Protein AF-0000000084612387 (afdb_homodimer)

Radius of gyration: 21.6 Å; Cα contacts (8 Å, |Δi|>4): 703; chains: 2; bounding box: 52×50×44 Å

Organism: Rhizophagus irregularis (strain DAOM 197198w) (NCBI:txid1432141)

Sequence (382 aa):
MNNLGFCYENGAGTDVNEQKAFEIYQKAAAFGNSYGINNLAKCYKYGIGTGINIQKAFELYYKAANLGNSCGMFNLGMCYENGTGTDISEQKAFEFYQKAANLGNSSGINNLACCYKNGVGTSTNEQKAFKLYQKSADLGNLCGMYNLGVCYEEGVGIEKDLNESIYWYSKSAAQGSDDAQDKLNNIFLNLMNNLGFCYENGAGTDVNEQKAFEIYQKAAAFGNSYGINNLAKCYKYGIGTGINIQKAFELYYKAANLGNSCGMFNLGMCYENGTGTDISEQKAFEFYQKAANLGNSSGINNLACCYKNGVGTSTNEQKAFKLYQKSADLGNLCGMYNLGVCYEEGVGIEKDLNESIYWYSKSAAQGSDDAQDKLNNIFLNL

Nearest PDB structures (foldseek):
  6ok3-assembly1_B  TM=9.093E-01  e=3.615E-10  Oxalobacter formigenes OXCC13
  8sxq-assembly2_B  TM=8.369E-01  e=8.268E-10  Legionella pneumophila
  6ur7-assembly1_B  TM=9.206E-01  e=2.609E-09  Oxalobacter formigenes
  6ork-assembly2_B  TM=9.143E-01  e=2.732E-09  Oxalobacter formigenes OXCC13
  6ur7-assembly1_A  TM=7.894E-01  e=4.743E-09  Oxalobacter formigenes

pLDDT: mean 91.76, std 17.0, range [18.27, 98.94]

InterPro domains:
  IPR006597 Sel1-like repeat [PF08238] (1-30)
  IPR006597 Sel1-like repeat [PF08238] (35-69)
  IPR006597 Sel1-like repeat [PF08238] (73-105)
  IPR006597 Sel1-like repeat [PF08238] (108-141)
  IPR006597 Sel1-like repeat [PF08238] (145-177)
  IPR006597 Sel1-like repeat [SM00671] (1-33)
  IPR006597 Sel1-like repeat [SM00671] (34-69)
  IPR006597 Sel1-like repeat [SM00671] (70-105)
  IPR006597 Sel1-like repeat [SM00671] (106-141)
  IPR006597 Sel1-like repeat [SM00671] (142-177)
  IPR011990 Tetratricopeptide-like helical domain superfamily [G3DSA:1.25.40.10] (1-191)
  IPR052748 Integrated Stress Response Activator [PTHR45011] (54-140)

Solvent-accessible surface area (backbone atoms only — not comparable to full-atom values): 17548 Å² total; per-residue (Å²): 133,82,72,76,64,72,72,66,72,73,43,75,68,56,49,50,53,30,35,51,51,37,53,44,20,48,54,36,28,73,71,65,35,41,56,17,26,29,48,37,14,51,23,20,56,70,30,41,54,45,69,64,34,49,55,59,14,36,54,28,15,48,51,9,27,75,69,67,28,37,66,13,19,27,52,37,11,48,22,19,59,69,32,50,61,48,70,63,31,45,51,57,15,36,50,24,13,47,54,4,28,77,69,64,28,36,67,14,24,27,51,37,15,49,22,21,55,69,33,46,54,47,70,60,34,41,50,61,14,36,54,28,16,46,52,7,26,75,59,64,27,54,66,14,17,34,51,39,12,47,22,20,61,71,34,44,52,45,73,62,35,63,70,58,13,52,51,26,18,37,54,14,29,72,74,66,37,63,67,24,43,52,50,50,44,54,52,61,73,71,102,132,82,71,77,66,72,71,65,72,72,44,76,68,54,48,50,52,29,35,52,49,37,52,43,20,47,52,35,28,73,71,65,34,41,56,18,27,29,48,38,14,49,22,20,56,68,30,40,54,45,70,64,33,48,55,59,14,35,55,27,16,48,50,9,28,75,69,67,26,38,65,14,19,27,52,38,13,48,22,19,60,69,32,49,60,48,69,63,30,45,53,57,15,37,52,24,13,47,54,4,28,75,69,64,28,36,66,14,24,28,52,38,15,50,20,20,56,68,32,44,55,47,69,60,34,42,51,60,14,34,54,28,16,48,51,6,27,75,61,64,27,53,66,14,18,34,51,37,12,46,22,21,60,71,34,45,51,46,73,62,34,63,69,58,14,52,51,26,17,38,53,14,28,73,72,65,34,62,68,24,43,51,50,50,44,54,51,62,72,69,101

Structure (mmCIF, N/CA/C/O backbone):
data_AF-0000000084612387-model_v1
#
loop_
_entity.id
_entity.type
_entity.pdbx_description
1 polymer Ack1p
#
loop_
_atom_site.group_PDB
_atom_site.id
_atom_site.type_symbol
_atom_site.label_atom_id
_atom_site.label_alt_id
_atom_site.label_comp_id
_atom_site.label_asym_id
_atom_site.label_entity_id
_atom_site.label_seq_id
_atom_site.pdbx_PDB_ins_code
_atom_site.Cartn_x
_atom_site.Cartn_y
_atom_site.Cartn_z
_atom_site.occupancy
_atom_site.B_iso_or_equiv
_atom_site.auth_seq_id
_atom_site.auth_comp_id
_atom_site.auth_asym_id
_atom_site.auth_atom_id
_atom_site.pdbx_PDB_model_num
ATOM 1 N N . MET A 1 1 ? -16.797 -4.422 15.242 1 18.27 1 MET A N 1
ATOM 2 C CA . MET A 1 1 ? -16.125 -3.15 15.492 1 18.27 1 MET A CA 1
ATOM 3 C C . MET A 1 1 ? -14.758 -3.373 16.125 1 18.27 1 MET A C 1
ATOM 5 O O . MET A 1 1 ? -14.594 -3.195 17.344 1 18.27 1 MET A O 1
ATOM 9 N N . ASN A 1 2 ? -14.039 -4.488 15.758 1 19.09 2 ASN A N 1
ATOM 10 C CA . ASN A 1 2 ? -12.891 -5.133 16.391 1 19.09 2 ASN A CA 1
ATOM 11 C C . ASN A 1 2 ? -11.727 -4.16 16.562 1 19.09 2 ASN A C 1
ATOM 13 O O . ASN A 1 2 ? -11.359 -3.445 15.625 1 19.09 2 ASN A O 1
ATOM 17 N N . ASN A 1 3 ? -11.766 -3.555 17.766 1 21.59 3 ASN A N 1
ATOM 18 C CA . ASN A 1 3 ? -10.773 -2.705 18.422 1 21.59 3 ASN A CA 1
ATOM 19 C C . ASN A 1 3 ? -9.359 -3.203 18.172 1 21.59 3 ASN A C 1
ATOM 21 O O . ASN A 1 3 ? -8.953 -4.23 18.719 1 21.59 3 ASN A O 1
ATOM 25 N N . LEU A 1 4 ? -9.078 -3.445 16.984 1 24.11 4 LEU A N 1
ATOM 26 C CA . LEU A 1 4 ? -7.68 -3.83 16.859 1 24.11 4 LEU A CA 1
ATOM 27 C C . LEU A 1 4 ? -6.789 -2.941 17.719 1 24.11 4 LEU A C 1
ATOM 29 O O . LEU A 1 4 ? -6.387 -1.858 17.281 1 24.11 4 LEU A O 1
ATOM 33 N N . GLY A 1 5 ? -7.207 -2.811 19 1 27 5 GLY A N 1
ATOM 34 C CA . GLY A 1 5 ? -6.305 -2.32 20.031 1 27 5 GLY A CA 1
ATOM 35 C C . GLY A 1 5 ? -4.898 -2.871 19.906 1 27 5 GLY A C 1
ATOM 36 O O . GLY A 1 5 ? -4.688 -4.082 20 1 27 5 GLY A O 1
ATOM 37 N N . PHE A 1 6 ? -4.219 -2.477 18.906 1 27.72 6 PHE A N 1
ATOM 38 C CA . PHE A 1 6 ? -2.789 -2.742 19.016 1 27.72 6 PHE A CA 1
ATOM 39 C C . PHE A 1 6 ? -2.318 -2.582 20.453 1 27.72 6 PHE A C 1
ATOM 41 O O . PHE A 1 6 ? -2.381 -1.487 21.016 1 27.72 6 PHE A O 1
ATOM 48 N N . CYS A 1 7 ? -2.693 -3.439 21.266 1 29.67 7 CYS A N 1
ATOM 49 C CA . CYS A 1 7 ? -1.983 -3.482 22.531 1 29.67 7 CYS A CA 1
ATOM 50 C C . CYS A 1 7 ? -0.481 -3.332 22.328 1 29.67 7 CYS A C 1
ATOM 52 O O . CYS A 1 7 ? 0.176 -4.25 21.828 1 29.67 7 CYS A O 1
ATOM 54 N N . TYR A 1 8 ? -0.053 -2.195 21.891 1 32.66 8 TYR A N 1
ATOM 55 C CA . TYR A 1 8 ? 1.382 -1.952 22 1 32.66 8 TYR A CA 1
ATOM 56 C C . TYR A 1 8 ? 1.897 -2.34 23.375 1 32.66 8 TYR A C 1
ATOM 58 O O . TYR A 1 8 ? 1.486 -1.761 24.375 1 32.66 8 TYR A O 1
ATOM 66 N N . GLU A 1 9 ? 1.97 -3.498 23.641 1 32.75 9 GLU A N 1
ATOM 67 C CA . GLU A 1 9 ? 2.857 -3.721 24.781 1 32.75 9 GLU A CA 1
ATOM 68 C C . GLU A 1 9 ? 4.066 -2.793 24.734 1 32.75 9 GLU A C 1
ATOM 70 O O . GLU A 1 9 ? 4.824 -2.805 23.75 1 32.75 9 GLU A O 1
ATOM 75 N N . ASN A 1 10 ? 3.922 -1.659 25.312 1 40.81 10 ASN A N 1
ATOM 76 C CA . ASN A 1 10 ? 4.922 -0.635 25.594 1 40.81 10 ASN A CA 1
ATOM 77 C C . ASN A 1 10 ? 6.219 -1.247 26.109 1 40.81 10 ASN A C 1
ATOM 79 O O . ASN A 1 10 ? 6.375 -1.456 27.312 1 40.81 10 ASN A O 1
ATOM 83 N N . GLY A 1 11 ? 6.789 -2.111 25.422 1 43.25 11 GLY A N 1
ATOM 84 C CA . GLY A 1 11 ? 8.164 -2.232 25.891 1 43.25 11 GLY A CA 1
ATOM 85 C C . GLY A 1 11 ? 8.984 -0.979 25.656 1 43.25 11 GLY A C 1
ATOM 86 O O . GLY A 1 11 ? 8.586 -0.107 24.891 1 43.25 11 GLY A O 1
ATOM 87 N N . ALA A 1 12 ? 10.047 -0.739 26.406 1 49.81 12 ALA A N 1
ATOM 88 C CA . ALA A 1 12 ? 10.938 0.421 26.406 1 49.81 12 ALA A CA 1
ATOM 89 C C . ALA A 1 12 ? 11.383 0.778 25 1 49.81 12 ALA A C 1
ATOM 91 O O . ALA A 1 12 ? 11.445 1.955 24.641 1 49.81 12 ALA A O 1
ATOM 92 N N . GLY A 1 13 ? 11.539 -0.123 24.203 1 53.44 13 GLY A N 1
ATOM 93 C CA . GLY A 1 13 ? 12 0.077 22.844 1 53.44 13 GLY A CA 1
ATOM 94 C C . GLY A 1 13 ? 10.938 0.641 21.922 1 53.44 13 GLY A C 1
ATOM 95 O O . GLY A 1 13 ? 11.211 1.54 21.125 1 53.44 13 GLY A O 1
ATOM 96 N N . THR A 1 14 ? 9.719 0.225 22.062 1 63.59 14 THR A N 1
ATOM 97 C CA . THR A 1 14 ? 8.609 0.72 21.266 1 63.59 14 THR A CA 1
ATOM 98 C C . THR A 1 14 ? 8.266 2.158 21.641 1 63.59 14 THR A C 1
ATOM 100 O O . THR A 1 14 ? 8.023 2.996 20.766 1 63.59 14 THR A O 1
ATOM 103 N N . ASP A 1 15 ? 8.375 2.414 22.828 1 69.38 15 ASP A N 1
ATOM 104 C CA . ASP A 1 15 ? 8.055 3.758 23.312 1 69.38 15 ASP A CA 1
ATOM 105 C C . ASP A 1 15 ? 9.078 4.773 22.812 1 69.38 15 ASP A C 1
ATOM 107 O O . ASP A 1 15 ? 8.727 5.887 22.422 1 69.38 15 ASP A O 1
ATOM 111 N N . VAL A 1 16 ? 10.258 4.285 22.719 1 70.69 16 VAL A N 1
ATOM 112 C CA . VAL A 1 16 ? 11.328 5.172 22.266 1 70.69 16 VAL A CA 1
ATOM 113 C C . VAL A 1 16 ? 11.148 5.488 20.781 1 70.69 16 VAL A C 1
ATOM 115 O O . VAL A 1 16 ? 11.305 6.637 20.359 1 70.69 16 VAL A O 1
ATOM 118 N N . ASN A 1 17 ? 10.703 4.562 20.094 1 85 17 ASN A N 1
ATOM 119 C CA . ASN A 1 17 ? 10.492 4.758 18.672 1 85 17 ASN A CA 1
ATOM 120 C C . ASN A 1 17 ? 9.297 5.668 18.406 1 85 17 ASN A C 1
ATOM 122 O O . ASN A 1 17 ? 9.328 6.488 17.484 1 85 17 ASN A O 1
ATOM 126 N N . GLU A 1 18 ? 8.383 5.582 19.328 1 90.81 18 GLU A N 1
ATOM 127 C CA . GLU A 1 18 ? 7.207 6.43 19.156 1 90.81 18 GLU A CA 1
ATOM 128 C C . GLU A 1 18 ? 7.523 7.887 19.469 1 90.81 18 GLU A C 1
ATOM 130 O O . GLU A 1 18 ? 7.055 8.797 18.781 1 90.81 18 GLU A O 1
ATOM 135 N N . GLN A 1 19 ? 8.289 8.102 20.438 1 91.38 19 GLN A N 1
ATOM 136 C CA . GLN A 1 19 ? 8.68 9.461 20.797 1 91.38 19 GLN A CA 1
ATOM 137 C C . GLN A 1 19 ? 9.547 10.086 19.703 1 91.38 19 GLN A C 1
ATOM 139 O O . GLN A 1 19 ? 9.391 11.266 19.375 1 91.38 19 GLN A O 1
ATOM 144 N N . LYS A 1 20 ? 10.438 9.32 19.203 1 88.75 20 LYS A N 1
ATOM 145 C CA . LYS A 1 20 ? 11.289 9.805 18.125 1 88.75 20 LYS A CA 1
ATOM 146 C C . LYS A 1 20 ? 10.453 10.18 16.906 1 88.75 20 LYS A C 1
ATOM 148 O O . LYS A 1 20 ? 10.688 11.219 16.281 1 88.75 20 LYS A O 1
ATOM 153 N N . ALA A 1 21 ? 9.516 9.328 16.609 1 91.88 21 ALA A N 1
ATOM 154 C CA . ALA A 1 21 ? 8.633 9.602 15.469 1 91.88 21 ALA A CA 1
ATOM 155 C C . ALA A 1 21 ? 7.855 10.898 15.688 1 91.88 21 ALA A C 1
ATOM 157 O O . ALA A 1 21 ? 7.758 11.727 14.781 1 91.88 21 ALA A O 1
ATOM 158 N N . PHE A 1 22 ? 7.387 11.031 16.906 1 94.38 22 PHE A N 1
ATOM 159 C CA . PHE A 1 22 ? 6.641 12.234 17.25 1 94.38 22 PHE A CA 1
ATOM 160 C C . PHE A 1 22 ? 7.496 13.484 17.062 1 94.38 22 PHE A C 1
ATOM 162 O O . PHE A 1 22 ? 7.047 14.469 16.469 1 94.38 22 PHE A O 1
ATOM 169 N N . GLU A 1 23 ? 8.672 13.43 17.469 1 93.25 23 GLU A N 1
ATOM 170 C CA . GLU A 1 23 ? 9.578 14.562 17.344 1 93.25 23 GLU A CA 1
ATOM 171 C C . GLU A 1 23 ? 9.891 14.867 15.875 1 93.25 23 GLU A C 1
ATOM 173 O O . GLU A 1 23 ? 9.953 16.031 15.477 1 93.25 23 GLU A O 1
ATOM 178 N N . ILE A 1 24 ? 10.078 13.875 15.133 1 92.19 24 ILE A N 1
ATOM 179 C CA . ILE A 1 24 ? 10.352 14.023 13.711 1 92.19 24 ILE A CA 1
ATOM 180 C C . ILE A 1 24 ? 9.172 14.719 13.023 1 92.19 24 ILE A C 1
ATOM 182 O O . ILE A 1 24 ? 9.359 15.664 12.258 1 92.19 24 ILE A O 1
ATOM 186 N N . TYR A 1 25 ? 8.023 14.258 13.344 1 94.06 25 TYR A N 1
ATOM 187 C CA . TYR A 1 25 ? 6.844 14.805 12.68 1 94.06 25 TYR A CA 1
ATOM 188 C C . TYR A 1 25 ? 6.57 16.234 13.148 1 94.06 25 TYR A C 1
ATOM 190 O O . TYR A 1 25 ? 6.086 17.062 12.383 1 94.06 25 TYR A O 1
ATOM 198 N N . GLN A 1 26 ? 6.918 16.484 14.406 1 95.5 26 GLN A N 1
ATOM 199 C CA . GLN A 1 26 ? 6.832 17.859 14.883 1 95.5 26 GLN A CA 1
ATOM 200 C C . GLN A 1 26 ? 7.738 18.781 14.078 1 95.5 26 GLN A C 1
ATOM 202 O O . GLN A 1 26 ? 7.328 19.875 13.68 1 95.5 26 GLN A O 1
ATOM 207 N N . LYS A 1 27 ? 8.891 18.328 13.898 1 92.56 27 LYS A N 1
ATOM 208 C CA . LYS A 1 27 ? 9.859 19.125 13.148 1 92.56 27 LYS A CA 1
ATOM 209 C C . LYS A 1 27 ? 9.43 19.281 11.688 1 92.56 27 LYS A C 1
ATOM 211 O O . LYS A 1 27 ? 9.523 20.375 11.117 1 92.56 27 LYS A O 1
ATOM 216 N N . ALA A 1 28 ? 9.031 18.172 11.102 1 92.75 28 ALA A N 1
ATOM 217 C CA . ALA A 1 28 ? 8.555 18.234 9.719 1 92.75 28 ALA A CA 1
ATOM 218 C C . ALA A 1 28 ? 7.363 19.188 9.594 1 92.75 28 ALA A C 1
ATOM 220 O O . ALA A 1 28 ? 7.27 19.953 8.633 1 92.75 28 ALA A O 1
ATOM 221 N N . ALA A 1 29 ? 6.484 19.078 10.539 1 94.38 29 ALA A N 1
ATOM 222 C CA . ALA A 1 29 ? 5.32 19.969 10.539 1 94.38 29 ALA A CA 1
ATOM 223 C C . ALA A 1 29 ? 5.742 21.422 10.664 1 94.38 29 ALA A C 1
ATOM 225 O O . ALA A 1 29 ? 5.184 22.297 10 1 94.38 29 ALA A O 1
ATOM 226 N N . ALA A 1 30 ? 6.688 21.672 11.469 1 92.12 30 ALA A N 1
ATOM 227 C CA . ALA A 1 30 ? 7.188 23.031 11.672 1 92.12 30 ALA A CA 1
ATOM 228 C C . ALA A 1 30 ? 7.781 23.594 10.383 1 92.12 30 ALA A C 1
ATOM 230 O O . ALA A 1 30 ? 7.73 24.797 10.148 1 92.12 30 ALA A O 1
ATOM 231 N N . PHE A 1 31 ? 8.25 22.672 9.508 1 88.44 31 PHE A N 1
ATOM 232 C CA . PHE A 1 31 ? 8.805 23.078 8.219 1 88.44 31 PHE A CA 1
ATOM 233 C C . PHE A 1 31 ? 7.699 23.297 7.195 1 88.44 31 PHE A C 1
ATOM 235 O O . PHE A 1 31 ? 7.973 23.641 6.043 1 88.44 31 PHE A O 1
ATOM 242 N N . GLY A 1 32 ? 6.496 23.094 7.621 1 90.88 32 GLY A N 1
ATOM 243 C CA . GLY A 1 32 ? 5.363 23.297 6.734 1 90.88 32 GLY A CA 1
ATOM 244 C C . GLY A 1 32 ? 5.078 22.109 5.828 1 90.88 32 GLY A C 1
ATOM 245 O O . GLY A 1 32 ? 4.332 22.234 4.859 1 90.88 32 GLY A O 1
ATOM 246 N N . ASN A 1 33 ? 5.676 20.984 6.133 1 92.12 33 ASN A N 1
ATOM 247 C CA . ASN A 1 33 ? 5.453 19.781 5.348 1 92.12 33 ASN A CA 1
ATOM 248 C C . ASN A 1 33 ? 4.082 19.172 5.633 1 92.12 33 ASN A C 1
ATOM 250 O O . ASN A 1 33 ? 3.814 18.734 6.754 1 92.12 33 ASN A O 1
ATOM 254 N N . SER A 1 34 ? 3.25 19.156 4.602 1 94.88 34 SER A N 1
ATOM 255 C CA . SER A 1 34 ? 1.864 18.75 4.809 1 94.88 34 SER A CA 1
ATOM 256 C C . SER A 1 34 ? 1.778 17.297 5.273 1 94.88 34 SER A C 1
ATOM 258 O O . SER A 1 34 ? 0.859 16.938 6.008 1 94.88 34 SER A O 1
ATOM 260 N N . TYR A 1 35 ? 2.701 16.438 4.879 1 94.25 35 TYR A N 1
ATOM 261 C CA . TYR A 1 35 ? 2.709 15.055 5.363 1 94.25 35 TYR A CA 1
ATOM 262 C C . TYR A 1 35 ? 3.162 14.992 6.816 1 94.25 35 TYR A C 1
ATOM 264 O O . TYR A 1 35 ? 2.668 14.172 7.594 1 94.25 35 TYR A O 1
ATOM 272 N N . GLY A 1 36 ? 4.172 15.844 7.172 1 93.75 36 GLY A N 1
ATOM 273 C CA . GLY A 1 36 ? 4.527 15.969 8.578 1 93.75 36 GLY A CA 1
ATOM 274 C C . GLY A 1 36 ? 3.361 16.375 9.453 1 93.75 36 GLY A C 1
ATOM 275 O O . GLY A 1 36 ? 3.16 15.812 10.531 1 93.75 36 GLY A O 1
ATOM 276 N N . ILE A 1 37 ? 2.615 17.328 8.938 1 97 37 ILE A N 1
ATOM 277 C CA . ILE A 1 37 ? 1.455 17.828 9.664 1 97 37 ILE A CA 1
ATOM 278 C C . ILE A 1 37 ? 0.419 16.719 9.82 1 97 37 ILE A C 1
ATOM 280 O O . ILE A 1 37 ? -0.102 16.484 10.914 1 97 37 ILE A O 1
ATOM 284 N N . ASN A 1 38 ? 0.117 16.016 8.766 1 97.19 38 ASN A N 1
ATOM 285 C CA . ASN A 1 38 ? -0.824 14.898 8.805 1 97.19 38 ASN A CA 1
ATOM 286 C C . ASN A 1 38 ? -0.371 13.82 9.789 1 97.19 38 ASN A C 1
ATOM 288 O O . ASN A 1 38 ? -1.181 13.289 10.555 1 97.19 38 ASN A O 1
ATOM 292 N N . ASN A 1 39 ? 0.925 13.516 9.75 1 95.56 39 ASN A N 1
ATOM 293 C CA . ASN A 1 39 ? 1.433 12.469 10.633 1 95.56 39 ASN A CA 1
ATOM 294 C C . ASN A 1 39 ? 1.433 12.922 12.094 1 95.56 39 ASN A C 1
ATOM 296 O O . ASN A 1 39 ? 1.2 12.117 12.992 1 95.56 39 ASN A O 1
ATOM 300 N N . LEU A 1 40 ? 1.709 14.133 12.297 1 96.69 40 LEU A N 1
ATOM 301 C CA . LEU A 1 40 ? 1.607 14.688 13.641 1 96.69 40 LEU A CA 1
ATOM 302 C C . LEU A 1 40 ? 0.175 14.602 14.156 1 96.69 40 LEU A C 1
ATOM 304 O O . LEU A 1 40 ? -0.048 14.289 15.328 1 96.69 40 LEU A O 1
ATOM 308 N N . ALA A 1 41 ? -0.738 14.875 13.266 1 98.38 41 ALA A N 1
ATOM 309 C CA . ALA A 1 41 ? -2.143 14.703 13.633 1 98.38 41 ALA A CA 1
ATOM 310 C C . ALA A 1 41 ? -2.424 13.273 14.078 1 98.38 41 ALA A C 1
ATOM 312 O O . ALA A 1 41 ? -3.096 13.055 15.086 1 98.38 41 ALA A O 1
ATOM 313 N N . LYS A 1 42 ? -1.949 12.289 13.367 1 96.94 42 LYS A N 1
ATOM 314 C CA . LYS A 1 42 ? -2.129 10.883 13.742 1 96.94 42 LYS A CA 1
ATOM 315 C C . LYS A 1 42 ? -1.555 10.602 15.125 1 96.94 42 LYS A C 1
ATOM 317 O O . LYS A 1 42 ? -2.145 9.859 15.906 1 96.94 42 LYS A O 1
ATOM 322 N N . CYS A 1 43 ? -0.365 11.219 15.383 1 96.75 43 CYS A N 1
ATOM 323 C CA . CYS A 1 43 ? 0.244 11.047 16.703 1 96.75 43 CYS A CA 1
ATOM 324 C C . CYS A 1 43 ? -0.696 11.523 17.797 1 96.75 43 CYS A C 1
ATOM 326 O O . CYS A 1 43 ? -0.885 10.828 18.797 1 96.75 43 CYS A O 1
ATOM 328 N N . TYR A 1 44 ? -1.351 12.609 17.609 1 98.38 44 TYR A N 1
ATOM 329 C CA . TYR A 1 44 ? -2.27 13.141 18.609 1 98.38 44 TYR A CA 1
ATOM 330 C C . TYR A 1 44 ? -3.549 12.32 18.656 1 98.38 44 TYR A C 1
ATOM 332 O O . TYR A 1 44 ? -4.145 12.164 19.734 1 98.38 44 TYR A O 1
ATOM 340 N N . LYS A 1 45 ? -3.988 11.836 17.609 1 98.06 45 LYS A N 1
ATOM 341 C CA . LYS A 1 45 ? -5.219 11.047 17.562 1 98.06 45 LYS A CA 1
ATOM 342 C C . LYS A 1 45 ? -5.066 9.742 18.328 1 98.06 45 LYS A C 1
ATOM 344 O O . LYS A 1 45 ? -5.969 9.336 19.062 1 98.06 45 LYS A O 1
ATOM 349 N N . TYR A 1 46 ? -3.875 9.203 18.141 1 97 46 TYR A N 1
ATOM 350 C CA . TYR A 1 46 ? -3.717 7.848 18.656 1 97 46 TYR A CA 1
ATOM 351 C C . TYR A 1 46 ? -2.779 7.836 19.859 1 97 46 TYR A C 1
ATOM 353 O O . TYR A 1 46 ? -2.531 6.781 20.453 1 97 46 TYR A O 1
ATOM 361 N N . GLY A 1 47 ? -2.191 8.906 20.219 1 97.06 47 GLY A N 1
ATOM 362 C CA . GLY A 1 47 ? -1.3 8.984 21.375 1 97.06 47 GLY A CA 1
ATOM 363 C C . GLY A 1 47 ? 0.065 8.375 21.109 1 97.06 47 GLY A C 1
ATOM 364 O O . GLY A 1 47 ? 0.64 7.719 21.984 1 97.06 47 GLY A O 1
ATOM 365 N N . ILE A 1 48 ? 0.545 8.539 19.891 1 94.12 48 ILE A N 1
ATOM 366 C CA . ILE A 1 48 ? 1.85 8.008 19.516 1 94.12 48 ILE A CA 1
ATOM 367 C C . ILE A 1 48 ? 2.947 8.984 19.938 1 94.12 4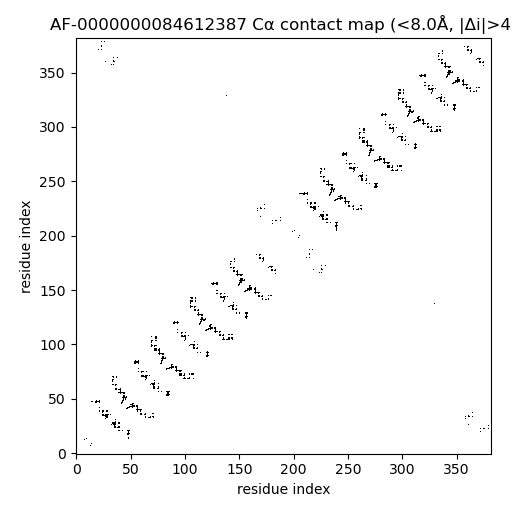8 ILE A C 1
ATOM 369 O O . ILE A 1 48 ? 3.17 9.992 19.266 1 94.12 48 ILE A O 1
ATOM 373 N N . GLY A 1 49 ? 3.682 8.719 21 1 94.56 49 GLY A N 1
ATOM 374 C CA . GLY A 1 49 ? 4.758 9.578 21.484 1 94.56 49 GLY A CA 1
ATOM 375 C C . GLY A 1 49 ? 4.258 10.797 22.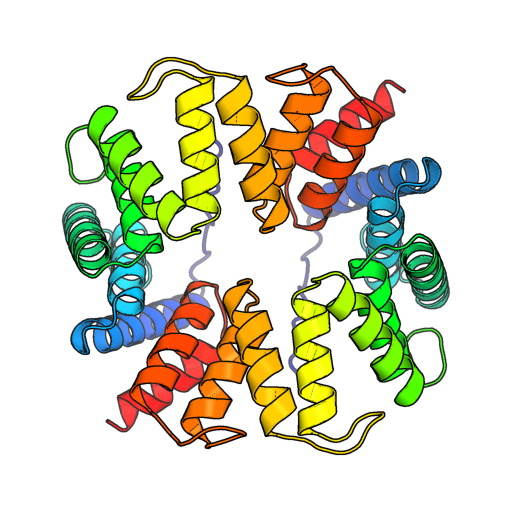234 1 94.56 49 GLY A C 1
ATOM 376 O O . GLY A 1 49 ? 5.047 11.664 22.609 1 94.56 49 GLY A O 1
ATOM 377 N N . THR A 1 50 ? 3.025 10.852 22.391 1 96.25 50 THR A N 1
ATOM 378 C CA . THR A 1 50 ? 2.361 11.945 23.078 1 96.25 50 THR A CA 1
ATOM 379 C C . THR A 1 50 ? 1.021 11.492 23.656 1 96.25 50 THR A C 1
ATOM 381 O O . THR A 1 50 ? 0.618 10.344 23.453 1 96.25 50 THR A O 1
ATOM 384 N N . GLY A 1 51 ? 0.381 12.312 24.5 1 96.31 51 GLY A N 1
ATOM 385 C CA . GLY A 1 51 ? -0.983 12.008 24.906 1 96.31 51 GLY A CA 1
ATOM 386 C C . GLY A 1 51 ? -1.995 12.219 23.797 1 96.31 51 GLY A C 1
ATOM 387 O O . GLY A 1 51 ? -1.782 13.031 22.891 1 96.31 51 GLY A O 1
ATOM 388 N N . ILE A 1 52 ? -3.109 11.461 23.828 1 98.25 52 ILE A N 1
ATOM 389 C CA . ILE A 1 52 ? -4.203 11.633 22.875 1 98.25 52 ILE A CA 1
ATOM 390 C C . ILE A 1 52 ? -4.773 13.047 23 1 98.25 52 ILE A C 1
ATOM 392 O O . ILE A 1 52 ? -4.965 13.547 24.109 1 98.25 52 ILE A O 1
ATOM 396 N N . ASN A 1 53 ? -4.914 13.703 21.969 1 98.81 53 ASN A N 1
ATOM 397 C CA . ASN A 1 53 ? -5.562 15.008 21.859 1 98.81 53 ASN A CA 1
ATOM 398 C C . ASN A 1 53 ? -6.359 15.117 20.562 1 98.81 53 ASN A C 1
ATOM 400 O O . ASN A 1 53 ? -5.828 15.539 19.531 1 98.81 53 ASN A O 1
ATOM 404 N N . ILE A 1 54 ? -7.629 14.836 20.672 1 98.81 54 ILE A N 1
ATOM 405 C CA . ILE A 1 54 ? -8.492 14.68 19.5 1 98.81 54 ILE A CA 1
ATOM 406 C C . ILE A 1 54 ? -8.703 16.031 18.828 1 98.81 54 ILE A C 1
ATOM 408 O O . ILE A 1 54 ? -8.727 16.109 17.594 1 98.81 54 ILE A O 1
ATOM 412 N N . GLN A 1 55 ? -8.852 17.047 19.641 1 98.75 55 GLN A N 1
ATOM 413 C CA . GLN A 1 55 ? -9.07 18.375 19.062 1 98.75 55 GLN A CA 1
ATOM 414 C C . GLN A 1 55 ? -7.848 18.828 18.281 1 98.75 55 GLN A C 1
ATOM 416 O O . GLN A 1 55 ? -7.984 19.375 17.188 1 98.75 55 GLN A O 1
ATOM 421 N N . LYS A 1 56 ? -6.723 18.609 18.781 1 98.69 56 LYS A N 1
ATOM 422 C CA . LYS A 1 56 ? -5.5 18.969 18.062 1 98.69 56 LYS A CA 1
ATOM 423 C C . LYS A 1 56 ? -5.34 18.156 16.781 1 98.69 56 LYS A C 1
ATOM 425 O O . LYS A 1 56 ? -4.914 18.688 15.758 1 98.69 56 LYS A O 1
ATOM 430 N N . ALA A 1 57 ? -5.652 16.891 16.875 1 98.81 57 ALA A N 1
ATOM 431 C CA . ALA A 1 57 ? -5.602 16.031 15.688 1 98.81 57 ALA A CA 1
ATOM 432 C C . ALA A 1 57 ? -6.488 16.594 14.57 1 98.81 57 ALA A C 1
ATOM 434 O O . ALA A 1 57 ? -6.047 16.734 13.43 1 98.81 57 ALA A O 1
ATOM 435 N N . PHE A 1 58 ? -7.68 16.984 14.961 1 98.94 58 PHE A N 1
ATOM 436 C CA . PHE A 1 58 ? -8.625 17.531 13.992 1 98.94 58 PHE A CA 1
ATOM 437 C C . PHE A 1 58 ? -8.078 18.797 13.352 1 98.94 58 PHE A C 1
ATOM 439 O O . PHE A 1 58 ? -8.125 18.938 12.125 1 98.94 58 PHE A O 1
ATOM 446 N N . GLU A 1 59 ? -7.598 19.641 14.148 1 98.88 59 GLU A N 1
ATOM 447 C CA . GLU A 1 59 ? -7.078 20.906 13.648 1 98.88 59 GLU A CA 1
ATOM 448 C C . GLU A 1 59 ? -5.91 20.688 12.688 1 98.88 59 GLU A C 1
ATOM 450 O O . GLU A 1 59 ? -5.789 21.375 11.68 1 98.88 59 GLU A O 1
ATOM 455 N N . LEU A 1 60 ? -5.113 19.719 13.047 1 98.81 60 LEU A N 1
ATOM 456 C CA . LEU A 1 60 ? -3.957 19.438 12.203 1 98.81 60 LEU A CA 1
ATOM 457 C C . LEU A 1 60 ? -4.383 18.766 10.906 1 98.81 60 LEU A C 1
ATOM 459 O O . LEU A 1 60 ? -3.844 19.062 9.836 1 98.81 60 LEU A O 1
ATOM 463 N N . TYR A 1 61 ? -5.344 17.844 10.953 1 98.81 61 TYR A N 1
ATOM 464 C CA . TYR A 1 61 ? -5.883 17.281 9.711 1 98.81 61 TYR A CA 1
ATOM 465 C C . TYR A 1 61 ? -6.461 18.391 8.828 1 98.81 61 TYR A C 1
ATOM 467 O O . TYR A 1 61 ? -6.27 18.375 7.613 1 98.81 61 TYR A O 1
ATOM 475 N N . TYR A 1 62 ? -7.168 19.297 9.461 1 98.88 62 TYR A N 1
ATOM 476 C CA . TYR A 1 62 ? -7.738 20.422 8.727 1 98.88 62 TYR A CA 1
ATOM 477 C C . TYR A 1 62 ? -6.648 21.234 8.047 1 98.88 62 TYR A C 1
ATOM 479 O O . TYR A 1 62 ? -6.777 21.609 6.879 1 98.88 62 TYR A O 1
ATOM 487 N N . LYS A 1 63 ? -5.609 21.5 8.781 1 98.62 63 LYS A N 1
ATOM 488 C CA . LYS A 1 63 ? -4.48 22.25 8.234 1 98.62 63 LYS A CA 1
ATOM 489 C C . LYS A 1 63 ? -3.838 21.5 7.066 1 98.62 63 LYS A C 1
ATOM 491 O O . LYS A 1 63 ? -3.564 22.078 6.02 1 98.62 63 LYS A O 1
ATOM 496 N N . ALA A 1 64 ? -3.594 20.203 7.254 1 98.38 64 ALA A N 1
ATOM 497 C CA . ALA A 1 64 ? -3.006 19.391 6.188 1 98.38 64 ALA A CA 1
ATOM 498 C C . ALA A 1 64 ? -3.891 19.406 4.945 1 98.38 64 ALA A C 1
ATOM 500 O O . ALA A 1 64 ? -3.395 19.531 3.824 1 98.38 64 ALA A O 1
ATOM 501 N N . ALA A 1 65 ? -5.16 19.281 5.141 1 98.81 65 ALA A N 1
ATOM 502 C CA . ALA A 1 65 ? -6.109 19.281 4.031 1 98.81 65 ALA A CA 1
ATOM 503 C C . ALA A 1 65 ? -6.062 20.609 3.281 1 98.81 65 ALA A C 1
ATOM 505 O O . ALA A 1 65 ? -6.059 20.641 2.047 1 98.81 65 ALA A O 1
ATOM 506 N N . ASN A 1 66 ? -5.988 21.703 3.961 1 98.38 66 ASN A N 1
ATOM 507 C CA . ASN A 1 66 ? -5.98 23.031 3.352 1 98.38 66 ASN A CA 1
ATOM 508 C C . ASN A 1 66 ? -4.684 23.281 2.592 1 98.38 66 ASN A C 1
ATOM 510 O O . ASN A 1 66 ? -4.641 24.125 1.693 1 98.38 66 ASN A O 1
ATOM 514 N N . LEU A 1 67 ? -3.666 22.562 2.998 1 97.19 67 LEU A N 1
ATOM 515 C CA . LEU A 1 67 ? -2.398 22.672 2.285 1 97.19 67 LEU A CA 1
ATOM 516 C C . LEU A 1 67 ? -2.389 21.766 1.053 1 97.19 67 LEU A C 1
ATOM 518 O O . LEU A 1 67 ? -1.376 21.672 0.356 1 97.19 67 LEU A O 1
ATOM 522 N N . GLY A 1 68 ? -3.473 21.078 0.785 1 97.31 68 GLY A N 1
ATOM 523 C CA . GLY A 1 68 ? -3.605 20.281 -0.426 1 97.31 68 GLY A CA 1
ATOM 524 C C . GLY A 1 68 ? -3.18 18.844 -0.242 1 97.31 68 GLY A C 1
ATOM 525 O O . GLY A 1 68 ? -3.016 18.109 -1.219 1 97.31 68 GLY A O 1
ATOM 526 N N . ASN A 1 69 ? -3.008 18.391 1.013 1 96.75 69 ASN A N 1
ATOM 527 C CA . ASN A 1 69 ? -2.604 17.016 1.287 1 96.75 69 ASN A CA 1
ATOM 528 C C . ASN A 1 69 ? -3.783 16.062 1.19 1 96.75 69 ASN A C 1
ATOM 530 O O . ASN A 1 69 ? -4.727 16.141 1.978 1 96.75 69 ASN A O 1
ATOM 534 N N . SER A 1 70 ? -3.672 15.133 0.309 1 97.06 70 SER A N 1
ATOM 535 C CA . SER A 1 70 ? -4.805 14.242 0.06 1 97.06 70 SER A CA 1
ATOM 536 C C . SER A 1 70 ? -5.062 13.336 1.254 1 97.06 70 SER A C 1
ATOM 538 O O . SER A 1 70 ? -6.207 12.961 1.522 1 97.06 70 SER A O 1
ATOM 540 N N . CYS A 1 71 ? -3.996 12.938 1.946 1 97.19 71 CYS A N 1
ATOM 541 C CA . CYS A 1 71 ? -4.203 12.164 3.164 1 97.19 71 CYS A CA 1
ATOM 542 C C . CYS A 1 71 ? -4.938 12.984 4.215 1 97.19 71 CYS A C 1
ATOM 544 O O . CYS A 1 71 ? -5.848 12.484 4.879 1 97.19 71 CYS A O 1
ATOM 546 N N . GLY A 1 72 ? -4.516 14.266 4.352 1 98.44 72 GLY A N 1
ATOM 547 C CA . GLY A 1 72 ? -5.23 15.164 5.25 1 98.44 72 GLY A CA 1
ATOM 548 C C . GLY A 1 72 ? -6.703 15.297 4.914 1 98.44 72 GLY A C 1
ATOM 549 O O . GLY A 1 72 ? -7.551 15.297 5.809 1 98.44 72 GLY A O 1
ATOM 550 N N . MET A 1 73 ? -7.012 15.375 3.662 1 98.88 73 MET A N 1
ATOM 551 C CA . MET A 1 73 ? -8.398 15.469 3.219 1 98.88 73 MET A CA 1
ATOM 552 C C . MET A 1 73 ? -9.164 14.195 3.566 1 98.88 73 MET A C 1
ATOM 554 O O . MET A 1 73 ? -10.289 14.266 4.07 1 98.88 73 MET A O 1
ATOM 558 N N . PHE A 1 74 ? -8.609 13.094 3.34 1 98.81 74 PHE A N 1
ATOM 559 C CA . PHE A 1 74 ? -9.234 11.82 3.68 1 98.81 74 PHE A CA 1
ATOM 560 C C . PHE A 1 74 ? -9.492 11.727 5.18 1 98.81 74 PHE A C 1
ATOM 562 O O . PHE A 1 74 ? -10.602 11.391 5.602 1 98.81 74 PHE A O 1
ATOM 569 N N . ASN A 1 75 ? -8.43 12.023 5.898 1 98.69 75 ASN A N 1
ATOM 570 C CA . ASN A 1 75 ? -8.578 11.922 7.348 1 98.69 75 ASN A CA 1
ATOM 571 C C . ASN A 1 75 ? -9.594 12.922 7.883 1 98.69 75 ASN A C 1
ATOM 573 O O . ASN A 1 75 ? -10.336 12.617 8.82 1 98.69 75 ASN A O 1
ATOM 577 N N . LEU A 1 76 ? -9.586 14.062 7.301 1 98.88 76 LEU A N 1
ATOM 578 C CA . LEU A 1 76 ? -10.578 15.055 7.703 1 98.88 76 LEU A CA 1
ATOM 579 C C . LEU A 1 76 ? -11.992 14.578 7.359 1 98.88 76 LEU A C 1
ATOM 581 O O . LEU A 1 76 ? -12.922 14.781 8.141 1 98.88 76 LEU A O 1
ATOM 585 N N . GLY A 1 77 ? -12.148 13.969 6.215 1 98.94 77 GLY A N 1
ATOM 586 C CA . GLY A 1 77 ? -13.422 13.328 5.902 1 98.94 77 GLY A CA 1
ATOM 587 C C . GLY A 1 77 ? -13.859 12.328 6.957 1 98.94 77 GLY A C 1
ATOM 588 O O . GLY A 1 77 ? -15.016 12.336 7.379 1 98.94 77 GLY A O 1
ATOM 589 N N . MET A 1 78 ? -12.969 11.57 7.395 1 98.88 78 MET A N 1
ATOM 590 C CA . MET A 1 78 ? -13.281 10.594 8.438 1 98.88 78 MET A CA 1
ATOM 591 C C . MET A 1 78 ? -13.672 11.297 9.734 1 98.88 78 MET A C 1
ATOM 593 O O . MET A 1 78 ? -14.555 10.82 10.453 1 98.88 78 MET A O 1
ATOM 597 N N . CYS A 1 79 ? -12.992 12.375 10.047 1 98.88 79 CYS A N 1
ATOM 598 C CA . CYS A 1 79 ? -13.359 13.141 11.234 1 98.88 79 CYS A CA 1
ATOM 599 C C . CYS A 1 79 ? -14.812 13.586 11.164 1 98.88 79 CYS A C 1
ATOM 601 O O . CYS A 1 79 ? -15.562 13.438 12.133 1 98.88 79 CYS A O 1
ATOM 603 N N . TYR A 1 80 ? -15.219 14.031 10.031 1 98.94 80 TYR A N 1
ATOM 604 C CA . TYR A 1 80 ? -16.594 14.508 9.867 1 98.94 80 TYR A CA 1
ATOM 605 C C . TYR A 1 80 ? -17.578 13.344 9.875 1 98.94 80 TYR A C 1
ATOM 607 O O . TYR A 1 80 ? -18.703 13.477 10.359 1 98.94 80 TYR A O 1
ATOM 615 N N . GLU A 1 81 ? -17.156 12.258 9.328 1 98.81 81 GLU A N 1
ATOM 616 C CA . GLU A 1 81 ? -18.031 11.086 9.305 1 98.81 81 GLU A CA 1
ATOM 617 C C . GLU A 1 81 ? -18.266 10.547 10.711 1 98.81 81 GLU A C 1
ATOM 619 O O . GLU A 1 81 ? -19.391 10.133 11.039 1 98.81 81 GLU A O 1
ATOM 624 N N . ASN A 1 82 ? -17.219 10.641 11.523 1 98.5 82 ASN A N 1
ATOM 625 C CA . ASN A 1 82 ? -17.297 9.953 12.812 1 98.5 82 ASN A CA 1
ATOM 626 C C . ASN A 1 82 ? -17.469 10.938 13.961 1 98.5 82 ASN A C 1
ATOM 628 O O . ASN A 1 82 ? -17.641 10.531 15.109 1 98.5 82 ASN A O 1
ATOM 632 N N . GLY A 1 83 ? -17.328 12.172 13.727 1 98.62 83 GLY A N 1
ATOM 633 C CA . GLY A 1 83 ? -17.438 13.18 14.773 1 98.62 83 GLY A CA 1
ATOM 634 C C . GLY A 1 83 ? -16.203 13.258 15.648 1 98.62 83 GLY A C 1
ATOM 635 O O . GLY A 1 83 ? -16.297 13.445 16.859 1 98.62 83 GLY A O 1
ATOM 636 N N . THR A 1 84 ? -15.055 13.047 15.062 1 98.56 84 THR A N 1
ATOM 637 C CA . THR A 1 84 ? -13.789 13.094 15.781 1 98.56 84 THR A CA 1
ATOM 638 C C . THR A 1 84 ? -13.25 14.523 15.82 1 98.56 84 THR A C 1
ATOM 640 O O . THR A 1 84 ? -12.641 14.992 14.859 1 98.56 84 THR A O 1
ATOM 643 N N . GLY A 1 85 ? -13.414 15.25 16.891 1 98.69 85 GLY A N 1
ATOM 644 C CA . GLY A 1 85 ? -12.938 16.609 17.062 1 98.69 85 GLY A CA 1
ATOM 645 C C . GLY A 1 85 ? -13.875 17.641 16.453 1 98.69 85 GLY A C 1
ATOM 646 O O . GLY A 1 85 ? -13.547 18.828 16.406 1 98.69 85 GLY A O 1
ATOM 647 N N . THR A 1 86 ? -15 17.188 15.961 1 98.69 86 THR A N 1
ATOM 648 C CA . THR A 1 86 ? -16.016 18.016 15.32 1 98.69 86 THR A CA 1
ATOM 649 C C . THR A 1 86 ? -17.375 17.344 15.367 1 98.69 86 THR A C 1
ATOM 651 O O . THR A 1 86 ? -17.5 16.203 15.82 1 98.69 86 THR A O 1
ATOM 654 N N . ASP A 1 87 ? -18.422 18 14.984 1 98.5 87 ASP A N 1
ATOM 655 C CA . ASP A 1 87 ? -19.719 17.344 14.828 1 98.5 87 ASP A CA 1
ATOM 656 C C . ASP A 1 87 ? -19.75 16.484 13.57 1 98.5 87 ASP A C 1
ATOM 658 O O . ASP A 1 87 ? -19.078 16.781 12.586 1 98.5 87 ASP A O 1
ATOM 662 N N . ILE A 1 88 ? -20.547 15.422 13.609 1 98.75 88 ILE A N 1
ATOM 663 C CA . ILE A 1 88 ? -20.75 14.578 12.438 1 98.75 88 ILE A CA 1
ATOM 664 C C . ILE A 1 88 ? -21.391 15.406 11.32 1 98.75 88 ILE A C 1
ATOM 666 O O . ILE A 1 88 ? -22.281 16.203 11.562 1 98.75 88 ILE A O 1
ATOM 670 N N . SER A 1 89 ? -20.859 15.289 10.156 1 98.88 89 SER A N 1
ATOM 671 C CA . SER A 1 89 ? -21.422 15.867 8.945 1 98.88 89 SER A CA 1
ATOM 672 C C . SER A 1 89 ? -21.188 14.961 7.738 1 98.88 89 SER A C 1
ATOM 674 O O . SER A 1 89 ? -20.078 14.906 7.207 1 98.88 89 SER A O 1
ATOM 676 N N . GLU A 1 90 ? -22.234 14.352 7.27 1 98.75 90 GLU A N 1
ATOM 677 C CA . GLU A 1 90 ? -22.125 13.469 6.109 1 98.75 90 GLU A CA 1
ATOM 678 C C . GLU A 1 90 ? -21.75 14.258 4.855 1 98.75 90 GLU A C 1
ATOM 680 O O . GLU A 1 90 ? -20.969 13.781 4.023 1 98.75 90 GLU A O 1
ATOM 685 N N . GLN A 1 91 ? -22.281 15.43 4.758 1 98.81 91 GLN A N 1
ATOM 686 C CA . GLN A 1 91 ? -22 16.266 3.592 1 98.81 91 GLN A CA 1
ATOM 687 C C . GLN A 1 91 ? -20.516 16.641 3.531 1 98.81 91 GLN A C 1
ATOM 689 O O . GLN A 1 91 ? -19.891 16.547 2.475 1 98.81 91 GLN A O 1
ATOM 694 N N . LYS A 1 92 ? -20 17.031 4.625 1 98.88 92 LYS A N 1
ATOM 695 C CA . LYS A 1 92 ? -18.594 17.422 4.648 1 98.88 92 LYS A CA 1
ATOM 696 C C . LYS A 1 92 ? -17.688 16.203 4.438 1 98.88 92 LYS A C 1
ATOM 698 O O . LYS A 1 92 ? -16.672 16.297 3.748 1 98.88 92 LYS A O 1
ATOM 703 N N . ALA A 1 93 ? -18.062 15.102 5.02 1 98.94 93 ALA A N 1
ATOM 704 C CA . ALA A 1 93 ? -17.297 13.875 4.789 1 98.94 93 ALA A CA 1
ATOM 705 C C . ALA A 1 93 ? -17.219 13.547 3.301 1 98.94 93 ALA A C 1
ATOM 707 O O . ALA A 1 93 ? -16.141 13.367 2.752 1 98.94 93 ALA A O 1
ATOM 708 N N . PHE A 1 94 ? -18.344 13.625 2.666 1 98.94 94 PHE A N 1
ATOM 709 C CA . PHE A 1 94 ? -18.438 13.352 1.237 1 98.94 94 PHE A CA 1
ATOM 710 C C . PHE A 1 94 ? -17.562 14.312 0.443 1 98.94 94 PHE A C 1
ATOM 712 O O . PHE A 1 94 ? -16.812 13.891 -0.448 1 98.94 94 PHE A O 1
ATOM 719 N N . GLU A 1 95 ? -17.672 15.531 0.765 1 98.94 95 GLU A N 1
ATOM 720 C CA . GLU A 1 95 ? -16.922 16.547 0.041 1 98.94 95 GLU A CA 1
ATOM 721 C C . GLU A 1 95 ? -15.422 16.328 0.173 1 98.94 95 GLU A C 1
ATOM 723 O O . GLU A 1 95 ? -14.68 16.453 -0.805 1 98.94 95 GLU A O 1
ATOM 728 N N . PHE A 1 96 ? -14.992 15.961 1.353 1 98.94 96 PHE A N 1
ATOM 729 C CA . PHE A 1 96 ? -13.555 15.797 1.558 1 98.94 96 PHE A CA 1
ATOM 730 C C . PHE A 1 96 ? -13.078 14.477 0.966 1 98.94 96 PHE A C 1
ATOM 732 O O . PHE A 1 96 ? -11.953 14.391 0.466 1 98.94 96 PHE A O 1
ATOM 739 N N . TYR A 1 97 ? -13.922 13.43 1.016 1 98.94 97 TYR A N 1
ATOM 740 C CA . TYR A 1 97 ? -13.555 12.227 0.282 1 98.94 97 TYR A CA 1
ATOM 741 C C . TYR A 1 97 ? -13.422 12.516 -1.21 1 98.94 97 TYR A C 1
ATOM 743 O O . TYR A 1 97 ? -12.516 12.008 -1.869 1 98.94 97 TYR A O 1
ATOM 751 N N . GLN A 1 98 ? -14.352 13.336 -1.737 1 98.94 98 GLN A N 1
ATOM 752 C CA . GLN A 1 98 ? -14.297 13.703 -3.148 1 98.94 98 GLN A CA 1
ATOM 753 C C . GLN A 1 98 ? -13.008 14.461 -3.473 1 98.94 98 GLN A C 1
ATOM 755 O O . GLN A 1 98 ? -12.375 14.203 -4.492 1 98.94 98 GLN A O 1
ATOM 760 N N . LYS A 1 99 ? -12.656 15.383 -2.592 1 98.88 99 LYS A N 1
ATOM 761 C CA . LYS A 1 99 ? -11.422 16.125 -2.787 1 98.88 99 LYS A CA 1
ATOM 762 C C . LYS A 1 99 ? -10.211 15.203 -2.758 1 98.88 99 LYS A C 1
ATOM 764 O O . LYS A 1 99 ? -9.312 15.312 -3.602 1 98.88 99 LYS A O 1
ATOM 769 N N . ALA A 1 100 ? -10.156 14.312 -1.793 1 98.81 100 ALA A N 1
ATOM 770 C CA . ALA A 1 100 ? -9.078 13.336 -1.724 1 98.81 100 ALA A CA 1
ATOM 771 C C . ALA A 1 100 ? -9.039 12.461 -2.975 1 98.81 100 ALA A C 1
ATOM 773 O O . ALA A 1 100 ? -7.969 12.203 -3.531 1 98.81 100 ALA A O 1
ATOM 774 N N . ALA A 1 101 ? -10.172 12.047 -3.414 1 98.81 101 ALA A N 1
ATOM 775 C CA . ALA A 1 101 ? -10.289 11.203 -4.598 1 98.81 101 ALA A CA 1
ATOM 776 C C . ALA A 1 101 ? -9.789 11.922 -5.844 1 98.81 101 ALA A C 1
ATOM 778 O O . ALA A 1 101 ? -9.086 11.336 -6.672 1 98.81 101 ALA A O 1
ATOM 779 N N . ASN A 1 102 ? -10.125 13.188 -5.98 1 98.69 102 ASN A N 1
ATOM 780 C CA . ASN A 1 102 ? -9.711 13.984 -7.129 1 98.69 102 ASN A CA 1
ATOM 781 C C . ASN A 1 102 ? -8.188 14.078 -7.223 1 98.69 102 ASN A C 1
ATOM 783 O O . ASN A 1 102 ? -7.645 14.281 -8.312 1 98.69 102 ASN A O 1
ATOM 787 N N . LEU A 1 103 ? -7.598 13.875 -6.066 1 97 103 LEU A N 1
ATOM 788 C CA . LEU A 1 103 ? -6.137 13.93 -6.039 1 97 103 LEU A CA 1
ATOM 789 C C . LEU A 1 103 ? -5.543 12.523 -6.113 1 97 103 LEU A C 1
ATOM 791 O O . LEU A 1 103 ? -4.34 12.352 -5.918 1 97 103 LEU A O 1
ATOM 795 N N . GLY A 1 104 ? -6.32 11.531 -6.266 1 96.19 104 GLY A N 1
ATOM 796 C CA . GLY A 1 104 ? -5.844 10.18 -6.508 1 96.19 104 GLY A CA 1
ATOM 797 C C . GLY A 1 104 ? -5.605 9.391 -5.23 1 96.19 104 GLY A C 1
ATOM 798 O O . GLY A 1 104 ? -4.953 8.344 -5.254 1 96.19 104 GLY A O 1
ATOM 799 N N . ASN A 1 105 ? -6.078 9.875 -4.117 1 96.56 105 ASN A N 1
ATOM 800 C CA . ASN A 1 105 ? -5.949 9.141 -2.867 1 96.56 105 ASN A CA 1
ATOM 801 C C . ASN A 1 105 ? -6.816 7.887 -2.861 1 96.56 105 ASN A C 1
ATOM 803 O O . ASN A 1 105 ? -8.047 7.977 -2.828 1 96.56 105 ASN A O 1
ATOM 807 N N . SER A 1 106 ? -6.199 6.754 -2.834 1 96.69 106 SER A N 1
ATOM 808 C CA . SER A 1 106 ? -6.926 5.508 -3.041 1 96.69 106 SER A CA 1
ATOM 809 C C . SER A 1 106 ? -7.918 5.25 -1.911 1 96.69 106 SER A C 1
ATOM 811 O O . SER A 1 106 ? -8.984 4.676 -2.133 1 96.69 106 SER A O 1
ATOM 813 N N . SER A 1 107 ? -7.547 5.641 -0.705 1 97.88 107 SER A N 1
ATOM 814 C CA . SER A 1 107 ? -8.484 5.508 0.405 1 97.88 107 SER A CA 1
ATOM 815 C C . SER A 1 107 ? -9.664 6.465 0.247 1 97.88 107 SER A C 1
ATOM 817 O O . SER A 1 107 ? -10.812 6.094 0.517 1 97.88 107 SER A O 1
ATOM 819 N N . GLY A 1 108 ? -9.344 7.676 -0.19 1 98.81 108 GLY A N 1
ATOM 820 C CA . GLY A 1 108 ? -10.414 8.617 -0.483 1 98.81 108 GLY A CA 1
ATOM 821 C C . GLY A 1 108 ? -11.367 8.117 -1.554 1 98.81 108 GLY A C 1
ATOM 822 O O . GLY A 1 108 ? -12.586 8.258 -1.42 1 98.81 108 GLY A O 1
ATOM 823 N N . ILE A 1 109 ? -10.812 7.543 -2.576 1 98.88 109 ILE A N 1
ATOM 824 C CA . ILE A 1 109 ? -11.609 6.977 -3.658 1 98.88 109 ILE A CA 1
ATOM 825 C C . ILE A 1 109 ? -12.508 5.863 -3.111 1 98.88 109 ILE A C 1
ATOM 827 O O . ILE A 1 109 ? -13.695 5.809 -3.428 1 98.88 109 ILE A O 1
ATOM 831 N N . ASN A 1 110 ? -11.961 5.062 -2.279 1 98.88 110 ASN A N 1
ATOM 832 C CA . ASN A 1 110 ? -12.734 3.967 -1.707 1 98.88 110 ASN A CA 1
ATOM 833 C C . ASN A 1 110 ? -13.891 4.48 -0.859 1 98.88 110 ASN A C 1
ATOM 835 O O . ASN A 1 110 ? -15.016 3.992 -0.979 1 98.88 110 ASN A O 1
ATOM 839 N N . ASN A 1 111 ? -13.594 5.434 -0.017 1 98.88 111 ASN A N 1
ATOM 840 C CA . ASN A 1 111 ? -14.664 5.906 0.859 1 98.88 111 ASN A CA 1
ATOM 841 C C . ASN A 1 111 ? -15.703 6.715 0.091 1 98.88 111 ASN A C 1
ATOM 843 O O . ASN A 1 111 ? -16.891 6.707 0.438 1 98.88 111 ASN A O 1
ATOM 847 N N . LEU A 1 112 ? -15.242 7.395 -0.939 1 98.94 112 LEU A N 1
ATOM 848 C CA . LEU A 1 112 ? -16.219 8.031 -1.822 1 98.94 112 LEU A CA 1
ATOM 849 C C . LEU A 1 112 ? -17.141 7 -2.445 1 98.94 112 LEU A C 1
ATOM 851 O O . LEU A 1 112 ? -18.359 7.23 -2.551 1 98.94 112 LEU A O 1
ATOM 855 N N . ALA A 1 113 ? -16.594 5.891 -2.842 1 98.94 113 ALA A N 1
ATOM 856 C CA . ALA A 1 113 ? -17.406 4.797 -3.365 1 98.94 113 ALA A CA 1
ATOM 857 C C . ALA A 1 113 ? -18.438 4.34 -2.338 1 98.94 113 ALA A C 1
ATOM 859 O O . ALA A 1 113 ? -19.594 4.121 -2.674 1 98.94 113 ALA A O 1
ATOM 860 N N . CYS A 1 114 ? -18.016 4.211 -1.131 1 98.88 114 CYS A N 1
ATOM 861 C CA . CYS A 1 114 ? -18.922 3.809 -0.066 1 98.88 114 CYS A CA 1
ATOM 862 C C . CYS A 1 114 ? -20.062 4.812 0.086 1 98.88 114 CYS A C 1
ATOM 864 O O . CYS A 1 114 ? -21.203 4.426 0.318 1 98.88 114 CYS A O 1
ATOM 866 N N . CYS A 1 115 ? -19.734 6.051 -0.044 1 98.94 115 CYS A N 1
ATOM 867 C CA . CYS A 1 115 ? -20.766 7.078 0.036 1 98.94 115 CYS A CA 1
ATOM 868 C C . CYS A 1 115 ? -21.828 6.871 -1.043 1 98.94 115 CYS A C 1
ATOM 870 O O . CYS A 1 115 ? -23.016 6.934 -0.763 1 98.94 115 CYS A O 1
ATOM 872 N N . TYR A 1 116 ? -21.391 6.57 -2.244 1 98.94 116 TYR A N 1
ATOM 873 C CA . TYR A 1 116 ? -22.344 6.363 -3.338 1 98.94 116 TYR A CA 1
ATOM 874 C C . TYR A 1 116 ? -23.109 5.059 -3.152 1 98.94 116 TYR A C 1
ATOM 876 O O . TYR A 1 116 ? -24.281 4.965 -3.531 1 98.94 116 TYR A O 1
ATOM 884 N N . LYS A 1 117 ? -22.469 4.105 -2.629 1 98.81 117 LYS A N 1
ATOM 885 C CA . LYS A 1 117 ? -23.141 2.826 -2.398 1 98.81 117 LYS A CA 1
ATOM 886 C C . LYS A 1 117 ? -24.25 2.967 -1.365 1 98.81 117 LYS A C 1
ATOM 888 O O . LYS A 1 117 ? -25.328 2.385 -1.521 1 98.81 117 LYS A O 1
ATOM 893 N N . ASN A 1 118 ? -23.922 3.828 -0.325 1 98.5 118 ASN A N 1
ATOM 894 C CA . ASN A 1 118 ? -24.812 3.83 0.831 1 98.5 118 ASN A CA 1
ATOM 895 C C . ASN A 1 118 ? -25.625 5.129 0.92 1 98.5 118 ASN A C 1
ATOM 897 O O . ASN A 1 118 ? -26.484 5.266 1.78 1 98.5 118 ASN A O 1
ATOM 901 N N . GLY A 1 119 ? -25.297 6.059 0.174 1 98.56 119 GLY A N 1
ATOM 902 C CA . GLY A 1 119 ? -26.016 7.32 0.176 1 98.56 119 GLY A CA 1
ATOM 903 C C . GLY A 1 119 ? -25.609 8.242 1.312 1 98.56 119 GLY A C 1
ATOM 904 O O . GLY A 1 119 ? -26.453 8.906 1.915 1 98.56 119 GLY A O 1
ATOM 905 N N . VAL A 1 120 ? -24.359 8.242 1.656 1 98.44 120 VAL A N 1
ATOM 906 C CA . VAL A 1 120 ? -23.844 9.102 2.713 1 98.44 120 VAL A CA 1
ATOM 907 C C . VAL A 1 120 ? -23.391 10.438 2.117 1 98.44 120 VAL A C 1
ATOM 909 O O . VAL A 1 120 ? -22.359 10.5 1.438 1 98.44 120 VAL A O 1
ATOM 912 N N . GLY A 1 121 ? -24.094 11.5 2.33 1 98.69 121 GLY A N 1
ATOM 913 C CA . GLY A 1 121 ? -23.75 12.82 1.82 1 98.69 121 GLY A CA 1
ATOM 914 C C . GLY A 1 121 ? -24.109 13 0.356 1 98.69 121 GLY A C 1
ATOM 915 O O . GLY A 1 121 ? -23.797 14.039 -0.238 1 98.69 121 GLY A O 1
ATOM 916 N N . THR A 1 122 ? -24.75 11.992 -0.228 1 98.69 122 THR A N 1
ATOM 917 C CA . THR A 1 122 ? -25.156 11.992 -1.627 1 98.69 122 THR A CA 1
ATOM 918 C C . THR A 1 122 ? -26.25 10.953 -1.869 1 98.69 122 THR A C 1
ATOM 920 O O . THR A 1 122 ? -26.641 10.234 -0.948 1 98.69 122 THR A O 1
ATOM 923 N N . SER A 1 123 ? -26.812 10.906 -3.041 1 98.5 123 SER A N 1
ATOM 924 C CA . SER A 1 123 ? -27.734 9.836 -3.391 1 98.5 123 SER A CA 1
ATOM 925 C C . SER A 1 123 ? -27 8.547 -3.744 1 98.5 123 SER A C 1
ATOM 927 O O . SER A 1 123 ? -25.906 8.594 -4.305 1 98.5 123 SER A O 1
ATOM 929 N N . THR A 1 124 ? -27.609 7.426 -3.48 1 98.69 124 THR A N 1
ATOM 930 C CA . THR A 1 124 ? -27.031 6.133 -3.84 1 98.69 124 THR A CA 1
ATOM 931 C C . THR A 1 124 ? -26.828 6.031 -5.352 1 98.69 124 THR A C 1
ATOM 933 O O . THR A 1 124 ? -27.656 6.523 -6.125 1 98.69 124 THR A O 1
ATOM 936 N N . ASN A 1 125 ? -25.812 5.43 -5.777 1 98.88 125 ASN A N 1
ATOM 937 C CA . ASN A 1 125 ? -25.469 5.109 -7.156 1 98.88 125 ASN A CA 1
ATOM 938 C C . ASN A 1 125 ? -24.484 3.941 -7.238 1 98.88 125 ASN A C 1
ATOM 940 O O . ASN A 1 125 ? -23.281 4.129 -7.105 1 98.88 125 ASN A O 1
ATOM 944 N N . GLU A 1 126 ? -25 2.803 -7.492 1 98.75 126 GLU A N 1
ATOM 945 C CA . GLU A 1 126 ? -24.203 1.582 -7.434 1 98.75 126 GLU A CA 1
ATOM 946 C C . GLU A 1 126 ? -23.188 1.523 -8.578 1 98.75 126 GLU A C 1
ATOM 948 O O . GLU A 1 126 ? -22.078 1.012 -8.406 1 98.75 126 GLU A O 1
ATOM 953 N N . GLN A 1 127 ? -23.578 2.023 -9.711 1 98.81 127 GLN A N 1
ATOM 954 C CA . GLN A 1 127 ? -22.656 2.008 -10.84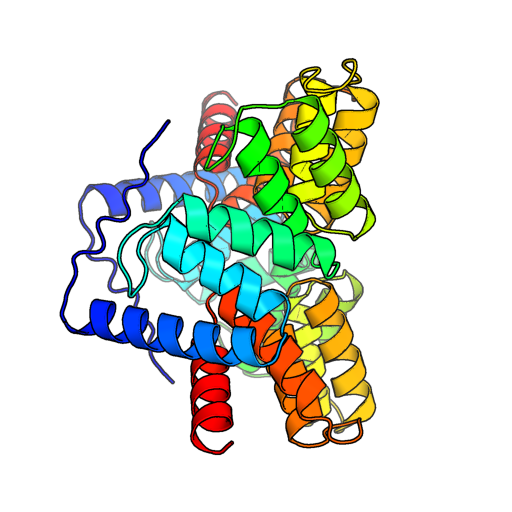4 1 98.81 127 GLN A CA 1
ATOM 955 C C . GLN A 1 127 ? -21.438 2.895 -10.57 1 98.81 127 GLN A C 1
ATOM 957 O O . GLN A 1 127 ? -20.312 2.518 -10.875 1 98.81 127 GLN A O 1
ATOM 962 N N . LYS A 1 128 ? -21.75 4.055 -10.016 1 98.75 128 LYS A N 1
ATOM 963 C CA . LYS A 1 128 ? -20.641 4.941 -9.664 1 98.75 128 LYS A CA 1
ATOM 964 C C . LYS A 1 128 ? -19.766 4.328 -8.57 1 98.75 128 LYS A C 1
ATOM 966 O O . LYS A 1 128 ? -18.547 4.414 -8.625 1 98.75 128 LYS A O 1
ATOM 971 N N . ALA A 1 129 ? -20.438 3.709 -7.602 1 98.94 129 ALA A N 1
ATOM 972 C CA . ALA A 1 129 ? -19.688 3.041 -6.539 1 98.94 129 ALA A CA 1
ATOM 973 C C . ALA A 1 129 ? -18.766 1.974 -7.105 1 98.94 129 ALA A C 1
ATOM 975 O O . ALA A 1 129 ? -17.578 1.94 -6.777 1 98.94 129 ALA A O 1
ATOM 976 N N . PHE A 1 130 ? -19.25 1.221 -8.047 1 98.94 130 PHE A N 1
ATOM 977 C CA . PHE A 1 130 ? -18.469 0.148 -8.656 1 98.94 130 PHE A CA 1
ATOM 978 C C . PHE A 1 130 ? -17.234 0.705 -9.367 1 98.94 130 PHE A C 1
ATOM 980 O O . PHE A 1 130 ? -16.125 0.216 -9.172 1 98.94 130 PHE A O 1
ATOM 987 N N . LYS A 1 131 ? -17.484 1.71 -10.133 1 98.88 131 LYS A N 1
ATOM 988 C CA . LYS A 1 131 ? -16.375 2.289 -10.898 1 98.88 131 LYS A CA 1
ATOM 989 C C . LYS A 1 131 ? -15.305 2.857 -9.969 1 98.88 131 LYS A C 1
ATOM 991 O O . LYS A 1 131 ? -14.109 2.75 -10.25 1 98.88 131 LYS A O 1
ATOM 996 N N . LEU A 1 132 ? -15.781 3.404 -8.898 1 98.94 132 LEU A N 1
ATOM 997 C CA . LEU A 1 132 ? -14.844 3.971 -7.938 1 98.94 132 LEU A CA 1
ATOM 998 C C . LEU A 1 132 ? -14.117 2.869 -7.172 1 98.94 132 LEU A C 1
ATOM 1000 O O . LEU A 1 132 ? -12.906 2.961 -6.941 1 98.94 132 LEU A O 1
ATOM 1004 N N . TYR A 1 133 ? -14.82 1.827 -6.773 1 98.88 133 TYR A N 1
ATOM 1005 C CA . TYR A 1 133 ? -14.141 0.692 -6.164 1 98.88 133 TYR A CA 1
ATOM 1006 C C . TYR A 1 133 ? -13.094 0.113 -7.113 1 98.88 133 TYR A C 1
ATOM 1008 O O . TYR A 1 133 ? -11.992 -0.245 -6.688 1 98.88 133 TYR A O 1
ATOM 1016 N N . GLN A 1 134 ? -13.445 0.008 -8.375 1 98.81 134 GLN A N 1
ATOM 1017 C CA . GLN A 1 134 ? -12.5 -0.488 -9.367 1 98.81 134 GLN A CA 1
ATOM 1018 C C . GLN A 1 134 ? -11.258 0.389 -9.43 1 98.81 134 GLN A C 1
ATOM 1020 O O . GLN A 1 134 ? -10.133 -0.121 -9.461 1 98.81 134 GLN A O 1
ATOM 1025 N N . LYS A 1 135 ? -11.492 1.657 -9.422 1 98.19 135 LYS A N 1
ATOM 1026 C CA . LYS A 1 135 ? -10.367 2.588 -9.453 1 98.19 135 LYS A CA 1
ATOM 1027 C C . LYS A 1 135 ? -9.5 2.443 -8.211 1 98.19 135 LYS A C 1
ATOM 1029 O O . LYS A 1 135 ? -8.273 2.424 -8.305 1 98.19 135 LYS A O 1
ATOM 1034 N N . SER A 1 136 ? -10.125 2.387 -7.055 1 98.44 136 SER A N 1
ATOM 1035 C CA . SER A 1 136 ? -9.406 2.205 -5.801 1 98.44 136 SER A CA 1
ATOM 1036 C C . SER A 1 136 ? -8.594 0.912 -5.812 1 98.44 136 SER A C 1
ATOM 1038 O O . SER A 1 136 ? -7.43 0.898 -5.414 1 98.44 136 SER A O 1
ATOM 1040 N N . ALA A 1 137 ? -9.156 -0.121 -6.297 1 97.62 137 ALA A N 1
ATOM 1041 C CA . ALA A 1 137 ? -8.508 -1.426 -6.387 1 97.62 137 ALA A CA 1
ATOM 1042 C C . ALA A 1 137 ? -7.328 -1.385 -7.359 1 97.62 137 ALA A C 1
ATOM 1044 O O . ALA A 1 137 ? -6.254 -1.922 -7.066 1 97.62 137 ALA A O 1
ATOM 1045 N N . ASP A 1 138 ? -7.508 -0.713 -8.484 1 95.06 138 ASP A N 1
ATOM 1046 C CA . ASP A 1 138 ? -6.457 -0.597 -9.492 1 95.06 138 ASP A CA 1
ATOM 1047 C C . ASP A 1 138 ? -5.238 0.132 -8.938 1 95.06 138 ASP A C 1
ATOM 1049 O O . ASP A 1 138 ? -4.105 -0.135 -9.344 1 95.06 138 ASP A O 1
ATOM 1053 N N . LEU A 1 139 ? -5.535 0.938 -7.93 1 93.19 139 LEU A N 1
ATOM 1054 C CA . LEU A 1 139 ? -4.445 1.682 -7.305 1 93.19 139 LEU A CA 1
ATOM 1055 C C . LEU A 1 139 ? -3.834 0.886 -6.156 1 93.19 139 LEU A C 1
ATOM 1057 O O . LEU A 1 139 ? -2.945 1.379 -5.457 1 93.19 139 LEU A O 1
ATOM 1061 N N . GLY A 1 140 ? -4.309 -0.23 -5.859 1 92.56 140 GLY A N 1
ATOM 1062 C CA . GLY A 1 140 ? -3.688 -1.123 -4.891 1 92.56 140 GLY A CA 1
ATOM 1063 C C . GLY A 1 140 ? -4.273 -0.995 -3.498 1 92.56 140 GLY A C 1
ATOM 1064 O O . GLY A 1 140 ? -3.705 -1.502 -2.529 1 92.56 140 GLY A O 1
ATOM 1065 N N . ASN A 1 141 ? -5.434 -0.304 -3.395 1 95.62 141 ASN A N 1
ATOM 1066 C CA . ASN A 1 141 ? -6.051 -0.147 -2.082 1 95.62 141 ASN A CA 1
ATOM 1067 C C . ASN A 1 141 ? -6.625 -1.465 -1.573 1 95.62 141 ASN A C 1
ATOM 1069 O O . ASN A 1 141 ? -7.445 -2.092 -2.248 1 95.62 141 ASN A O 1
ATOM 1073 N N . LEU A 1 142 ? -6.23 -1.799 -0.448 1 95.38 142 LEU A N 1
ATOM 1074 C CA . LEU A 1 142 ? -6.617 -3.074 0.145 1 95.38 142 LEU A CA 1
ATOM 1075 C C . LEU A 1 142 ? -8.133 -3.18 0.266 1 95.38 142 LEU A C 1
ATOM 1077 O O . LEU A 1 142 ? -8.727 -4.176 -0.159 1 95.38 142 LEU A O 1
ATOM 1081 N N . CYS A 1 143 ? -8.75 -2.182 0.839 1 98.19 143 CYS A N 1
ATOM 1082 C CA . CYS A 1 143 ? -10.195 -2.176 1.006 1 98.19 143 CYS A CA 1
ATOM 1083 C C . CYS A 1 143 ? -10.898 -2.109 -0.344 1 98.19 143 CYS A C 1
ATOM 1085 O O . CYS A 1 143 ? -11.945 -2.736 -0.538 1 98.19 143 CYS A O 1
ATOM 1087 N N . GLY A 1 144 ? -10.297 -1.326 -1.249 1 98.69 144 GLY A N 1
ATOM 1088 C CA . GLY A 1 144 ? -10.852 -1.247 -2.59 1 98.69 144 GLY A CA 1
ATOM 1089 C C . GLY A 1 144 ? -10.93 -2.596 -3.281 1 98.69 144 GLY A C 1
ATOM 1090 O O . GLY A 1 144 ? -11.953 -2.922 -3.898 1 98.69 144 GLY A O 1
ATOM 1091 N N . MET A 1 145 ? -9.898 -3.363 -3.139 1 98.12 145 MET A N 1
ATOM 1092 C CA . MET A 1 145 ? -9.883 -4.699 -3.732 1 98.12 145 MET A CA 1
ATOM 1093 C C . MET A 1 145 ? -10.953 -5.582 -3.107 1 98.12 145 MET A C 1
ATOM 1095 O O . MET A 1 145 ? -11.672 -6.297 -3.814 1 98.12 145 MET A O 1
ATOM 1099 N N . TYR A 1 146 ? -11.117 -5.543 -1.815 1 98.75 146 TYR A N 1
ATOM 1100 C CA . TYR A 1 146 ? -12.141 -6.309 -1.124 1 98.75 146 TYR A CA 1
ATOM 1101 C C . TYR A 1 146 ? -13.531 -5.898 -1.588 1 98.75 146 TYR A C 1
ATOM 1103 O O . TYR A 1 146 ? -14.359 -6.746 -1.938 1 98.75 146 TYR A O 1
ATOM 1111 N N . ASN A 1 147 ? -13.719 -4.602 -1.606 1 98.88 147 ASN A N 1
ATOM 1112 C CA . ASN A 1 147 ? -15.047 -4.113 -1.963 1 98.88 147 ASN A CA 1
ATOM 1113 C C . ASN A 1 147 ? -15.391 -4.422 -3.418 1 98.88 147 ASN A C 1
ATOM 1115 O O . ASN A 1 147 ? -16.547 -4.691 -3.748 1 98.88 147 ASN A O 1
ATOM 1119 N N . LEU A 1 148 ? -14.422 -4.367 -4.281 1 98.88 148 LEU A N 1
ATOM 1120 C CA . LEU A 1 148 ? -14.656 -4.754 -5.668 1 98.88 148 LEU A CA 1
ATOM 1121 C C . LEU A 1 148 ? -15.055 -6.227 -5.762 1 98.88 148 LEU A C 1
ATOM 1123 O O . LEU A 1 148 ? -15.93 -6.586 -6.551 1 98.88 148 LEU A O 1
ATOM 1127 N N . GLY A 1 149 ? -14.375 -7.07 -4.922 1 98.62 149 GLY A N 1
ATOM 1128 C CA . GLY A 1 149 ? -14.797 -8.461 -4.836 1 98.62 149 GLY A CA 1
ATOM 1129 C C . GLY A 1 149 ? -16.25 -8.617 -4.43 1 98.62 149 GLY A C 1
ATOM 1130 O O . GLY A 1 149 ? -16.984 -9.406 -5.02 1 98.62 149 GLY A O 1
ATOM 1131 N N . VAL A 1 150 ? -16.609 -7.855 -3.496 1 98.81 150 VAL A N 1
ATOM 1132 C CA . VAL A 1 150 ? -18 -7.887 -3.02 1 98.81 150 VAL A CA 1
ATOM 1133 C C . VAL A 1 150 ? -18.938 -7.465 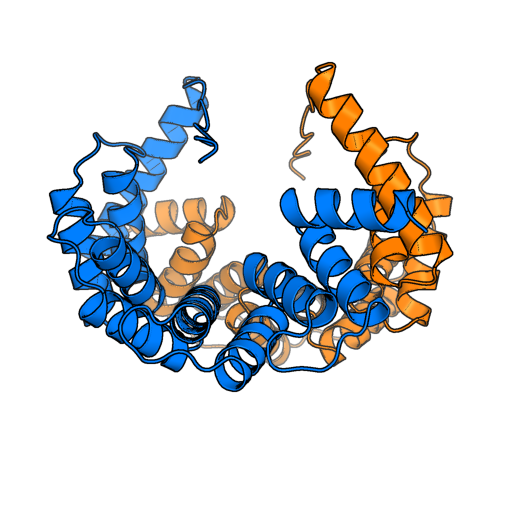-4.141 1 98.81 150 VAL A C 1
ATOM 1135 O O . VAL A 1 150 ? -20 -8.07 -4.328 1 98.81 150 VAL A O 1
ATOM 1138 N N . CYS A 1 151 ? -18.594 -6.445 -4.887 1 98.88 151 CYS A N 1
ATOM 1139 C CA . CYS A 1 151 ? -19.422 -6.004 -5.992 1 98.88 151 CYS A CA 1
ATOM 1140 C C . CYS A 1 151 ? -19.688 -7.141 -6.973 1 98.88 151 CYS A C 1
ATOM 1142 O O . CYS A 1 151 ? -20.828 -7.379 -7.371 1 98.88 151 CYS A O 1
ATOM 1144 N N . TYR A 1 152 ? -18.641 -7.848 -7.309 1 98.69 152 TYR A N 1
ATOM 1145 C CA . TYR A 1 152 ? -18.781 -8.953 -8.25 1 98.69 152 TYR A CA 1
ATOM 1146 C C . TYR A 1 152 ? -19.562 -10.102 -7.641 1 98.69 152 TYR A C 1
ATOM 1148 O O . TYR A 1 152 ? -20.281 -10.82 -8.344 1 98.69 152 TYR A O 1
ATOM 1156 N N . GLU A 1 153 ? -19.406 -10.273 -6.359 1 98.12 153 GLU A N 1
ATOM 1157 C CA . GLU A 1 153 ? -20.109 -11.352 -5.664 1 98.12 153 GLU A CA 1
ATOM 1158 C C . GLU A 1 153 ? -21.594 -11.062 -5.57 1 98.12 153 GLU A C 1
ATOM 1160 O O . GLU A 1 153 ? -22.422 -11.969 -5.75 1 98.12 153 GLU A O 1
ATOM 1165 N N . GLU A 1 154 ? -21.922 -9.781 -5.332 1 98.31 154 GLU A N 1
ATOM 1166 C CA . GLU A 1 154 ? -23.312 -9.438 -4.988 1 98.31 154 GLU A CA 1
ATOM 1167 C C . GLU A 1 154 ? -24 -8.734 -6.145 1 98.31 154 GLU A C 1
ATOM 1169 O O . GLU A 1 154 ? -25.219 -8.5 -6.094 1 98.31 154 GLU A O 1
ATOM 1174 N N . GLY A 1 155 ? -23.25 -8.398 -7.074 1 98.62 155 GLY A N 1
ATOM 1175 C CA . GLY A 1 155 ? -23.844 -7.719 -8.219 1 98.62 155 GLY A CA 1
ATOM 1176 C C . GLY A 1 155 ? -24.125 -6.254 -7.965 1 98.62 155 GLY A C 1
ATOM 1177 O O . GLY A 1 155 ? -25.156 -5.73 -8.398 1 98.62 155 GLY A O 1
ATOM 1178 N N . VAL A 1 156 ? -23.266 -5.574 -7.258 1 98.62 156 VAL A N 1
ATOM 1179 C CA . VAL A 1 156 ? -23.406 -4.148 -6.977 1 98.62 156 VAL A CA 1
ATOM 1180 C C . VAL A 1 156 ? -22.797 -3.332 -8.109 1 98.62 156 VAL A C 1
ATOM 1182 O O . VAL A 1 156 ? -21.562 -3.16 -8.164 1 98.62 156 VAL A O 1
ATOM 1185 N N . GLY A 1 157 ? -23.594 -2.789 -9.008 1 98.69 157 GLY A N 1
ATOM 1186 C CA . GLY A 1 157 ? -23.141 -1.925 -10.086 1 98.69 157 GLY A CA 1
ATOM 1187 C C . GLY A 1 157 ? -22.578 -2.691 -11.273 1 98.69 157 GLY A C 1
ATOM 1188 O O . GLY A 1 157 ? -22.109 -2.092 -12.242 1 98.69 157 GLY A O 1
ATOM 1189 N N . ILE A 1 158 ? -22.641 -4.016 -11.188 1 98.69 158 ILE A N 1
ATOM 1190 C CA . ILE A 1 158 ? -22.094 -4.91 -12.203 1 98.69 158 ILE A CA 1
ATOM 1191 C C . ILE A 1 158 ? -22.781 -6.27 -12.117 1 98.69 158 ILE A C 1
ATOM 1193 O O . ILE A 1 158 ? -23.438 -6.578 -11.125 1 98.69 158 ILE A O 1
ATOM 1197 N N . GLU A 1 159 ? -22.719 -7.062 -13.156 1 98.44 159 GLU A N 1
ATOM 1198 C CA . GLU A 1 159 ? -23.234 -8.43 -13.094 1 98.44 159 GLU A CA 1
ATOM 1199 C C . GLU A 1 159 ? -22.375 -9.305 -12.203 1 98.44 159 GLU A C 1
ATOM 1201 O O . GLU A 1 159 ? -21.141 -9.188 -12.203 1 98.44 159 GLU A O 1
ATOM 1206 N N . LYS A 1 160 ? -23 -10.227 -11.531 1 98.25 160 LYS A N 1
ATOM 1207 C CA . LYS A 1 160 ? -22.266 -11.156 -10.672 1 98.25 160 LYS A CA 1
ATOM 1208 C C . LYS A 1 160 ? -21.234 -11.953 -11.477 1 98.25 160 LYS A C 1
ATOM 1210 O O . LYS A 1 160 ? -21.516 -12.359 -12.609 1 98.25 160 LYS A O 1
ATOM 1215 N N . ASP A 1 161 ? -20.156 -12.141 -10.945 1 97.69 161 ASP A N 1
ATOM 1216 C CA . ASP A 1 161 ? -19.062 -12.922 -11.516 1 97.69 161 ASP A CA 1
ATOM 1217 C C . ASP A 1 161 ? -18.156 -13.484 -10.422 1 97.69 161 ASP A C 1
ATOM 1219 O O . ASP A 1 161 ? -17.25 -12.805 -9.938 1 97.69 161 ASP A O 1
ATOM 1223 N N . LEU A 1 162 ? -18.359 -14.688 -10.086 1 94.81 162 LEU A N 1
ATOM 1224 C CA . LEU A 1 162 ? -17.672 -15.312 -8.953 1 94.81 162 LEU A CA 1
ATOM 1225 C C . LEU A 1 162 ? -16.172 -15.398 -9.203 1 94.81 162 LEU A C 1
ATOM 1227 O O . LEU A 1 162 ? -15.375 -15.227 -8.281 1 94.81 162 LEU A O 1
ATOM 1231 N N . ASN A 1 163 ? -15.766 -15.633 -10.414 1 93.12 163 ASN A N 1
ATOM 1232 C CA . ASN A 1 163 ? -14.344 -15.703 -10.727 1 93.12 163 ASN A CA 1
ATOM 1233 C C . ASN A 1 163 ? -13.641 -14.367 -10.484 1 93.12 163 ASN A C 1
ATOM 1235 O O . ASN A 1 163 ? -12.547 -14.328 -9.922 1 93.12 163 ASN A O 1
ATOM 1239 N N . GLU A 1 164 ? -14.336 -13.32 -10.852 1 96 164 GLU A N 1
ATOM 1240 C CA . GLU A 1 164 ? -13.773 -11.992 -10.594 1 96 164 GLU A CA 1
ATOM 1241 C C . GLU A 1 164 ? -13.742 -11.695 -9.094 1 96 164 GLU A C 1
ATOM 1243 O O . GLU A 1 164 ? -12.789 -11.094 -8.602 1 96 164 GLU A O 1
ATOM 1248 N N . SER A 1 165 ? -14.766 -12.125 -8.461 1 97.38 165 SER A N 1
ATOM 1249 C CA . SER A 1 165 ? -14.789 -11.93 -7.016 1 97.38 165 SER A CA 1
ATOM 1250 C C . SER A 1 165 ? -13.609 -12.625 -6.344 1 97.38 165 SER A C 1
ATOM 1252 O O . SER A 1 165 ? -12.875 -12 -5.57 1 97.38 165 SER A O 1
ATOM 1254 N N . ILE A 1 166 ? -13.383 -13.82 -6.691 1 94.25 166 ILE A N 1
ATOM 1255 C CA . ILE A 1 166 ? -12.289 -14.602 -6.129 1 94.25 166 ILE A CA 1
ATOM 1256 C C . ILE A 1 166 ? -10.953 -13.938 -6.469 1 94.25 166 ILE A C 1
ATOM 1258 O O . ILE A 1 166 ? -10.062 -13.852 -5.621 1 94.25 166 ILE A O 1
ATOM 1262 N N . TYR A 1 167 ? -10.898 -13.445 -7.664 1 93.88 167 TYR A N 1
ATOM 1263 C CA . TYR A 1 167 ? -9.68 -12.789 -8.109 1 93.88 167 TYR A CA 1
ATOM 1264 C C . TYR A 1 167 ? -9.352 -11.594 -7.215 1 93.88 167 TYR A C 1
ATOM 1266 O O . TYR A 1 167 ? -8.242 -11.5 -6.676 1 93.88 167 TYR A O 1
ATOM 1274 N N . TRP A 1 168 ? -10.32 -10.805 -6.945 1 97.12 168 TRP A N 1
ATOM 1275 C CA . TRP A 1 168 ? -10.07 -9.57 -6.207 1 97.12 168 TRP A CA 1
ATOM 1276 C C . TRP A 1 168 ? -9.93 -9.852 -4.715 1 97.12 168 TRP A C 1
ATOM 1278 O O . TRP A 1 168 ? -9.117 -9.227 -4.031 1 97.12 168 TRP A O 1
ATOM 1288 N N . TYR A 1 169 ? -10.688 -10.789 -4.203 1 97.06 169 TYR A N 1
ATOM 1289 C CA . TYR A 1 169 ? -10.477 -11.195 -2.82 1 97.06 169 TYR A CA 1
ATOM 1290 C C . TYR A 1 169 ? -9.062 -11.75 -2.627 1 97.06 169 TYR A C 1
ATOM 1292 O O . TYR A 1 169 ? -8.422 -11.484 -1.608 1 97.06 169 TYR A O 1
ATOM 1300 N N . SER A 1 170 ? -8.602 -12.508 -3.598 1 94.5 170 SER A N 1
ATOM 1301 C CA . SER A 1 170 ? -7.27 -13.094 -3.496 1 94.5 170 SER A CA 1
ATOM 1302 C C . SER A 1 170 ? -6.195 -12.016 -3.475 1 94.5 170 SER A C 1
ATOM 1304 O O . SER A 1 170 ? -5.234 -12.102 -2.703 1 94.5 170 SER A O 1
ATOM 1306 N N . LYS A 1 171 ? -6.387 -11 -4.309 1 94.12 171 LYS A N 1
ATOM 1307 C CA . LYS A 1 171 ? -5.453 -9.883 -4.309 1 94.12 171 LYS A CA 1
ATOM 1308 C C . LYS A 1 171 ? -5.457 -9.156 -2.965 1 94.12 171 LYS A C 1
ATOM 1310 O O . LYS A 1 171 ? -4.395 -8.82 -2.432 1 94.12 171 LYS A O 1
ATOM 1315 N N . SER A 1 172 ? -6.613 -8.945 -2.459 1 96.62 172 SER A N 1
ATOM 1316 C CA . SER A 1 172 ? -6.742 -8.273 -1.169 1 96.62 172 SER A CA 1
ATOM 1317 C C . SER A 1 172 ? -6.148 -9.117 -0.047 1 96.62 172 SER A C 1
ATOM 1319 O O . SER A 1 172 ? -5.422 -8.602 0.806 1 96.62 172 SER A O 1
ATOM 1321 N N . ALA A 1 173 ? -6.367 -10.391 -0.036 1 92.25 173 ALA A N 1
ATOM 1322 C CA . ALA A 1 173 ? -5.855 -11.32 0.968 1 92.25 173 ALA A CA 1
ATOM 1323 C C . ALA A 1 173 ? -4.332 -11.367 0.944 1 92.25 173 ALA A C 1
ATOM 1325 O O . ALA A 1 173 ? -3.688 -11.414 1.995 1 92.25 173 ALA A O 1
ATOM 1326 N N . ALA A 1 174 ? -3.842 -11.32 -0.232 1 86.62 174 ALA A N 1
ATOM 1327 C CA . ALA A 1 174 ? -2.391 -11.359 -0.398 1 86.62 174 ALA A CA 1
ATOM 1328 C C . ALA A 1 174 ? -1.733 -10.164 0.287 1 86.62 174 ALA A C 1
ATOM 1330 O O . ALA A 1 174 ? -0.57 -10.234 0.689 1 86.62 174 ALA A O 1
ATOM 1331 N N . GLN A 1 175 ? -2.518 -9.156 0.451 1 89.56 175 GLN A N 1
ATOM 1332 C CA . GLN A 1 175 ? -1.994 -7.949 1.085 1 89.56 175 GLN A CA 1
ATOM 1333 C C . GLN A 1 175 ? -2.383 -7.891 2.559 1 89.56 175 GLN A C 1
ATOM 1335 O O . GLN A 1 175 ? -2.182 -6.871 3.219 1 89.56 175 GLN A O 1
ATOM 1340 N N . GLY A 1 176 ? -3.064 -8.938 3.088 1 87.75 176 GLY A N 1
ATOM 1341 C CA . GLY A 1 176 ? -3.252 -9.078 4.523 1 87.75 176 GLY A CA 1
ATOM 1342 C C . GLY A 1 176 ? -4.68 -8.812 4.965 1 87.75 176 GLY A C 1
ATOM 1343 O O . GLY A 1 176 ? -4.938 -8.602 6.152 1 87.75 176 GLY A O 1
ATOM 1344 N N . SER A 1 177 ? -5.594 -8.75 4.078 1 94.44 177 SER A N 1
ATOM 1345 C CA . SER A 1 177 ? -6.988 -8.531 4.453 1 94.44 177 SER A CA 1
ATOM 1346 C C . SER A 1 177 ? -7.586 -9.773 5.105 1 94.44 177 SER A C 1
ATOM 1348 O O . SER A 1 177 ? -7.824 -10.781 4.434 1 94.44 177 SER A O 1
ATOM 1350 N N . ASP A 1 178 ? -7.945 -9.68 6.34 1 92.94 178 ASP A N 1
ATOM 1351 C CA . ASP A 1 178 ? -8.602 -10.773 7.047 1 92.94 178 ASP A CA 1
ATOM 1352 C C . ASP A 1 178 ? -9.992 -11.039 6.473 1 92.94 178 ASP A C 1
ATOM 1354 O O . ASP A 1 178 ? -10.398 -12.195 6.324 1 92.94 178 ASP A O 1
ATOM 1358 N N . ASP A 1 179 ? -10.656 -9.938 6.141 1 96.44 179 ASP A N 1
ATOM 1359 C CA . ASP A 1 179 ? -12 -10.078 5.578 1 96.44 179 ASP A CA 1
ATOM 1360 C C . ASP A 1 179 ? -11.969 -10.852 4.262 1 96.44 179 ASP A C 1
ATOM 1362 O O . ASP A 1 179 ? -12.836 -11.688 4.008 1 96.44 179 ASP A O 1
ATOM 1366 N N . ALA A 1 180 ? -10.992 -10.539 3.439 1 96.75 180 ALA A N 1
ATOM 1367 C CA . ALA A 1 180 ? -10.883 -11.227 2.156 1 96.75 180 ALA A CA 1
ATOM 1368 C C . ALA A 1 180 ? -10.578 -12.711 2.352 1 96.75 180 ALA A C 1
ATOM 1370 O O . ALA A 1 180 ? -11.102 -13.562 1.63 1 96.75 180 ALA A O 1
ATOM 1371 N N . GLN A 1 181 ? -9.727 -12.984 3.277 1 94.5 181 GLN A N 1
ATOM 1372 C CA . GLN A 1 181 ? -9.43 -14.383 3.59 1 94.5 181 GLN A CA 1
ATOM 1373 C C . GLN A 1 181 ? -10.688 -15.125 4.031 1 94.5 181 GLN A C 1
ATOM 1375 O O . GLN A 1 181 ? -10.93 -16.266 3.609 1 94.5 181 GLN A O 1
ATOM 1380 N N . ASP A 1 182 ? -11.492 -14.516 4.875 1 95.31 182 ASP A N 1
ATOM 1381 C CA . ASP A 1 182 ? -12.734 -15.117 5.344 1 95.31 182 ASP A CA 1
ATOM 1382 C C . ASP A 1 182 ? -13.688 -15.391 4.176 1 95.31 182 ASP A C 1
ATOM 1384 O O . ASP A 1 182 ? -14.328 -16.438 4.121 1 95.31 182 ASP A O 1
ATOM 1388 N N . LYS A 1 183 ? -13.758 -14.453 3.334 1 96.81 183 LYS A N 1
ATOM 1389 C CA . LYS A 1 183 ? -14.625 -14.617 2.172 1 96.81 183 LYS A CA 1
ATOM 1390 C C . LYS A 1 183 ? -14.172 -15.797 1.315 1 96.81 183 LYS A C 1
ATOM 1392 O O . LYS A 1 183 ? -15 -16.609 0.896 1 96.81 183 LYS A O 1
ATOM 1397 N N . LEU A 1 184 ? -12.883 -15.852 1.044 1 95.31 184 LEU A N 1
ATOM 1398 C CA . LEU A 1 184 ? -12.344 -16.938 0.228 1 95.31 184 LEU A CA 1
ATOM 1399 C C . LEU A 1 184 ? -12.578 -18.281 0.893 1 95.31 184 LEU A C 1
ATOM 1401 O O . LEU A 1 184 ? -12.945 -19.25 0.226 1 95.31 184 LEU A O 1
ATOM 1405 N N . ASN A 1 185 ? -12.359 -18.312 2.182 1 92.75 185 ASN A N 1
ATOM 1406 C CA . ASN A 1 185 ? -12.633 -19.547 2.918 1 92.75 185 ASN A CA 1
ATOM 1407 C C . ASN A 1 185 ? -14.078 -20 2.74 1 92.75 185 ASN A C 1
ATOM 1409 O O . ASN A 1 185 ? -14.336 -21.156 2.445 1 92.75 185 ASN A O 1
ATOM 1413 N N . ASN A 1 186 ? -14.93 -19.062 2.914 1 95.06 186 ASN A N 1
ATOM 1414 C CA . ASN A 1 186 ? -16.344 -19.375 2.781 1 95.06 186 ASN A CA 1
ATOM 1415 C C . ASN A 1 186 ? -16.688 -19.844 1.369 1 95.06 186 ASN A C 1
ATOM 1417 O O . ASN A 1 186 ? -17.453 -20.797 1.192 1 95.06 186 ASN A O 1
ATOM 1421 N N . ILE A 1 187 ? -16.172 -19.203 0.37 1 93.81 187 ILE A N 1
ATOM 1422 C CA . ILE A 1 187 ? -16.438 -19.547 -1.019 1 93.81 187 ILE A CA 1
ATOM 1423 C C . ILE A 1 187 ? -15.945 -20.969 -1.303 1 93.81 187 ILE A C 1
ATOM 1425 O O . ILE A 1 187 ? -16.672 -21.781 -1.868 1 93.81 187 ILE A O 1
ATOM 1429 N N . PHE A 1 188 ? -14.75 -21.266 -0.831 1 89.81 188 PHE A N 1
ATOM 1430 C CA . PHE A 1 188 ? -14.125 -22.531 -1.192 1 89.81 188 PHE A CA 1
ATOM 1431 C C . PHE A 1 188 ? -14.703 -23.672 -0.368 1 89.81 188 PHE A C 1
ATOM 1433 O O . PHE A 1 188 ? -14.672 -24.828 -0.794 1 89.81 188 PHE A O 1
ATOM 1440 N N . LEU A 1 189 ? -15.258 -23.328 0.793 1 87.38 189 LEU A N 1
ATOM 1441 C CA . LEU A 1 189 ? -15.961 -24.344 1.571 1 87.38 189 LEU A CA 1
ATOM 1442 C C . LEU A 1 189 ? -17.266 -24.734 0.888 1 87.38 189 LEU A C 1
ATOM 1444 O O . LEU A 1 189 ? -17.734 -25.859 1.067 1 87.38 189 LEU A O 1
ATOM 1448 N N . ASN A 1 190 ? -17.766 -23.844 0.119 1 85.06 190 ASN A N 1
ATOM 1449 C CA . ASN A 1 190 ? -19.062 -24.094 -0.489 1 85.06 190 ASN A CA 1
ATOM 1450 C C . ASN A 1 190 ? -18.938 -24.5 -1.955 1 85.06 190 ASN A C 1
ATOM 1452 O O . ASN A 1 190 ? -19.938 -24.719 -2.639 1 85.06 190 ASN A O 1
ATOM 1456 N N . LEU A 1 191 ? -17.797 -24.438 -2.43 1 78.44 191 LEU A N 1
ATOM 1457 C CA . LEU A 1 191 ? -17.578 -24.953 -3.777 1 78.44 191 LEU A CA 1
ATOM 1458 C C . LEU A 1 191 ? -17.281 -26.438 -3.748 1 78.44 191 LEU A C 1
ATOM 1460 O O . LEU A 1 191 ? -17.781 -27.203 -4.578 1 78.44 191 LEU A O 1
ATOM 1464 N N . MET B 1 1 ? 21.359 -6.188 6.988 1 18.27 1 MET B N 1
ATOM 1465 C CA . MET B 1 1 ? 20.609 -7.348 6.512 1 18.27 1 MET B CA 1
ATOM 1466 C C . MET B 1 1 ? 19.578 -7.797 7.547 1 18.27 1 MET B C 1
ATOM 1468 O O . MET B 1 1 ? 19.781 -8.812 8.219 1 18.27 1 MET B O 1
ATOM 1472 N N . ASN B 1 2 ? 18.984 -6.84 8.336 1 18.94 2 ASN B N 1
ATOM 1473 C CA . ASN B 1 2 ? 18.203 -7.016 9.555 1 18.94 2 ASN B CA 1
ATOM 1474 C C . ASN B 1 2 ? 17.016 -7.965 9.344 1 18.94 2 ASN B C 1
ATOM 1476 O O . ASN B 1 2 ? 16.266 -7.812 8.375 1 18.94 2 ASN B O 1
ATOM 1480 N N . ASN B 1 3 ? 17.391 -9.234 9.641 1 21.73 3 ASN B N 1
ATOM 1481 C CA . ASN B 1 3 ? 16.531 -10.414 9.758 1 21.73 3 ASN B CA 1
ATOM 1482 C C . ASN B 1 3 ? 15.211 -10.086 10.445 1 21.73 3 ASN B C 1
ATOM 1484 O O . ASN B 1 3 ? 15.18 -9.852 11.656 1 21.73 3 ASN B O 1
ATOM 1488 N N . LEU B 1 4 ? 14.594 -9.117 10.016 1 23.77 4 LEU B N 1
ATOM 1489 C CA . LEU B 1 4 ? 13.297 -8.953 10.656 1 23.77 4 LEU B CA 1
ATOM 1490 C C . LEU B 1 4 ? 12.594 -10.297 10.82 1 23.77 4 LEU B C 1
ATOM 1492 O O . LEU B 1 4 ? 11.922 -10.773 9.898 1 23.77 4 LEU B O 1
ATOM 1496 N N . GLY B 1 5 ? 13.344 -11.281 11.422 1 26.86 5 GLY B N 1
ATOM 1497 C CA . GLY B 1 5 ? 12.734 -12.469 11.992 1 26.86 5 GLY B CA 1
ATOM 1498 C C . GLY B 1 5 ? 11.438 -12.18 12.734 1 26.86 5 GLY B C 1
ATOM 1499 O O . GLY B 1 5 ? 11.438 -11.461 13.734 1 26.86 5 GLY B O 1
ATOM 1500 N N . PHE B 1 6 ? 10.445 -11.805 12.031 1 27.84 6 PHE B N 1
ATOM 1501 C CA . PHE B 1 6 ? 9.164 -11.891 12.727 1 27.84 6 PHE B CA 1
ATOM 1502 C C . PHE B 1 6 ? 9.117 -13.125 13.625 1 27.84 6 PHE B C 1
ATOM 1504 O O . PHE B 1 6 ? 9.188 -14.258 13.141 1 27.84 6 PHE B O 1
ATOM 1511 N N . CYS B 1 7 ? 9.828 -13.094 14.633 1 29.31 7 CYS B N 1
ATOM 1512 C CA . CYS B 1 7 ? 9.539 -14.086 15.656 1 29.31 7 CYS B CA 1
ATOM 1513 C C . CYS B 1 7 ? 8.039 -14.258 15.844 1 29.31 7 CYS B C 1
ATOM 1515 O O . CYS B 1 7 ? 7.379 -13.375 16.391 1 29.31 7 CYS B O 1
ATOM 1517 N N . TYR B 1 8 ? 7.379 -14.766 14.875 1 32.56 8 TYR B N 1
ATOM 1518 C CA . TYR B 1 8 ? 6.023 -15.219 15.172 1 32.56 8 TYR B CA 1
ATOM 1519 C C . TYR B 1 8 ? 5.996 -16.031 16.453 1 32.56 8 TYR B C 1
ATOM 1521 O O . TYR B 1 8 ? 6.621 -17.094 16.547 1 32.56 8 TYR B O 1
ATOM 1529 N N . GLU B 1 9 ? 6.168 -15.469 17.484 1 32.75 9 GLU B N 1
ATOM 1530 C CA . GLU B 1 9 ? 5.691 -16.266 18.609 1 32.75 9 GLU B CA 1
ATOM 1531 C C . GLU B 1 9 ? 4.414 -17.016 18.25 1 32.75 9 GLU B C 1
ATOM 1533 O O . GLU B 1 9 ? 3.412 -16.406 17.875 1 32.75 9 GLU B O 1
ATOM 1538 N N . ASN B 1 10 ? 4.57 -18.172 17.734 1 40.72 10 ASN B N 1
ATOM 1539 C CA . ASN B 1 10 ? 3.582 -19.219 17.469 1 40.72 10 ASN B CA 1
ATOM 1540 C C . ASN B 1 10 ? 2.596 -19.359 18.625 1 40.72 10 ASN B C 1
ATOM 1542 O O . ASN B 1 10 ? 2.838 -20.125 19.547 1 40.72 10 ASN B O 1
ATOM 1546 N N . GLY B 1 11 ? 1.976 -18.359 19.016 1 43.62 11 GLY B N 1
ATOM 1547 C CA . GLY B 1 11 ? 0.838 -18.812 19.797 1 43.62 11 GLY B CA 1
ATOM 1548 C C . GLY B 1 11 ? -0.176 -19.594 18.984 1 43.62 11 GLY B C 1
ATOM 1549 O O . GLY B 1 11 ? -0.148 -19.562 17.75 1 43.62 11 GLY B O 1
ATOM 1550 N N . ALA B 1 12 ? -1.008 -20.453 19.594 1 50.59 12 ALA B N 1
ATOM 1551 C CA . ALA B 1 12 ? -2.002 -21.359 19.016 1 50.59 12 ALA B CA 1
ATOM 1552 C C . ALA B 1 12 ? -2.889 -20.625 18.016 1 50.59 12 ALA B C 1
ATOM 1554 O O . ALA B 1 12 ? -3.213 -21.156 16.953 1 50.59 12 ALA B O 1
ATOM 1555 N N . GLY B 1 13 ? -3.137 -19.438 18.234 1 53.22 13 GLY B N 1
ATOM 1556 C CA . GLY B 1 13 ? -4.012 -18.641 17.391 1 53.22 13 GLY B CA 1
ATOM 1557 C C . GLY B 1 13 ? -3.357 -18.203 16.094 1 53.22 13 GLY B C 1
ATOM 1558 O O . GLY B 1 13 ? -3.98 -18.25 15.023 1 53.22 13 GLY B O 1
ATOM 1559 N N . THR B 1 14 ? -2.086 -17.859 16.109 1 64.06 14 THR B N 1
ATOM 1560 C CA . THR B 1 14 ? -1.353 -17.453 14.922 1 64.06 14 THR B CA 1
ATOM 1561 C C . THR B 1 14 ? -1.109 -18.656 14 1 64.06 14 THR B C 1
ATOM 1563 O O . THR B 1 14 ? -1.253 -18.547 12.781 1 64.06 14 THR B O 1
ATOM 1566 N N . ASP B 1 15 ? -0.891 -19.703 14.57 1 69 15 ASP B N 1
ATOM 1567 C CA . ASP B 1 15 ? -0.632 -20.906 13.789 1 69 15 ASP B CA 1
ATOM 1568 C C . ASP B 1 15 ? -1.889 -21.359 13.055 1 69 15 ASP B C 1
ATOM 1570 O O . ASP B 1 15 ? -1.82 -21.766 11.891 1 69 15 ASP B O 1
ATOM 1574 N N . VAL B 1 16 ? -2.969 -21.109 13.695 1 71.25 16 VAL B N 1
ATOM 1575 C CA . VAL B 1 16 ? -4.23 -21.516 13.094 1 71.25 16 VAL B CA 1
ATOM 1576 C C . VAL B 1 16 ? -4.551 -20.625 11.906 1 71.25 16 VAL B C 1
ATOM 1578 O O . VAL B 1 16 ? -4.984 -21.109 10.852 1 71.25 16 VAL B O 1
ATOM 1581 N N . ASN B 1 17 ? -4.219 -19.453 12.023 1 85 17 ASN B N 1
ATOM 1582 C CA . ASN B 1 17 ? -4.473 -18.5 10.938 1 85 17 ASN B CA 1
ATOM 1583 C C . ASN B 1 17 ? -3.551 -18.75 9.75 1 85 17 ASN B C 1
ATOM 1585 O O . ASN B 1 17 ? -3.971 -18.641 8.594 1 85 17 ASN B O 1
ATOM 1589 N N . GLU B 1 18 ? -2.408 -19.25 10.109 1 90.69 18 GLU B N 1
ATOM 1590 C CA . GLU B 1 18 ? -1.463 -19.531 9.031 1 90.69 18 GLU B CA 1
ATOM 1591 C C . GLU B 1 18 ? -1.868 -20.781 8.258 1 90.69 18 GLU B C 1
ATOM 1593 O O . GLU B 1 18 ? -1.758 -20.828 7.031 1 90.69 18 GLU B O 1
ATOM 1598 N N . GLN B 1 19 ? -2.314 -21.75 8.938 1 91.31 19 GLN B N 1
ATOM 1599 C CA . GLN B 1 19 ? -2.77 -22.969 8.281 1 91.31 19 GLN B CA 1
ATOM 1600 C C . GLN B 1 19 ? -4 -22.703 7.422 1 91.31 19 GLN B C 1
ATOM 1602 O O . GLN B 1 19 ? -4.117 -23.234 6.312 1 91.31 19 GLN B O 1
ATOM 1607 N N . LYS B 1 20 ? -4.887 -21.953 7.922 1 88.69 20 LYS B N 1
ATOM 1608 C CA . LYS B 1 20 ? -6.082 -21.594 7.164 1 88.69 20 LYS B CA 1
ATOM 1609 C C . LYS B 1 20 ? -5.723 -20.844 5.887 1 88.69 20 LYS B C 1
ATOM 1611 O O . LYS B 1 20 ? -6.273 -21.109 4.82 1 88.69 20 LYS B O 1
ATOM 1616 N N . ALA B 1 21 ? -4.805 -19.938 6.051 1 91.69 21 ALA B N 1
ATOM 1617 C CA . ALA B 1 21 ? -4.355 -19.172 4.887 1 91.69 21 ALA B CA 1
ATOM 1618 C C . ALA B 1 21 ? -3.734 -20.094 3.84 1 91.69 21 ALA B C 1
ATOM 1620 O O . ALA B 1 21 ? -4.031 -19.984 2.65 1 91.69 21 ALA B O 1
ATOM 1621 N N . PHE B 1 22 ? -2.947 -21 4.359 1 94.19 22 PHE B N 1
ATOM 1622 C CA . PHE B 1 22 ? -2.303 -21.953 3.467 1 94.19 22 PHE B CA 1
ATOM 1623 C C . PHE B 1 22 ? -3.34 -22.766 2.699 1 94.19 22 PHE B C 1
ATOM 1625 O O . PHE B 1 22 ? -3.227 -22.938 1.484 1 94.19 22 PHE B O 1
ATOM 1632 N N . GLU B 1 23 ? -4.312 -23.188 3.336 1 93.19 23 GLU B N 1
ATOM 1633 C CA . GLU B 1 23 ? -5.363 -23.969 2.709 1 93.19 23 GLU B CA 1
ATOM 1634 C C . GLU B 1 23 ? -6.137 -23.156 1.682 1 93.19 23 GLU B C 1
ATOM 1636 O O . GLU B 1 23 ? -6.477 -23.656 0.606 1 93.19 23 GLU B O 1
ATOM 1641 N N . ILE B 1 24 ? -6.41 -21.969 2.016 1 92 24 ILE B N 1
ATOM 1642 C CA . ILE B 1 24 ? -7.117 -21.078 1.11 1 92 24 ILE B CA 1
ATOM 1643 C C . ILE B 1 24 ? -6.305 -20.891 -0.166 1 92 24 ILE B C 1
ATOM 1645 O O . ILE B 1 24 ? -6.84 -20.984 -1.272 1 92 24 ILE B O 1
ATOM 1649 N N . TYR B 1 25 ? -5.055 -20.641 0.012 1 94.06 25 TYR B N 1
ATOM 1650 C CA . TYR B 1 25 ? -4.215 -20.359 -1.148 1 94.06 25 TYR B CA 1
ATOM 1651 C C . TYR B 1 25 ? -4.008 -21.625 -1.981 1 94.06 25 TYR B C 1
ATOM 1653 O O . TYR B 1 25 ? -3.896 -21.562 -3.207 1 94.06 25 TYR B O 1
ATOM 1661 N N . GLN B 1 26 ? -3.998 -22.75 -1.298 1 95.44 26 GLN B N 1
ATOM 1662 C CA . GLN B 1 26 ? -3.959 -24.016 -2.029 1 95.44 26 GLN B CA 1
ATOM 1663 C C . GLN B 1 26 ? -5.184 -24.172 -2.926 1 95.44 26 GLN B C 1
ATOM 1665 O O . GLN B 1 26 ? -5.062 -24.547 -4.09 1 95.44 26 GLN B O 1
ATOM 1670 N N . LYS B 1 27 ? -6.258 -23.891 -2.357 1 92.5 27 LYS B N 1
ATOM 1671 C CA . LYS B 1 27 ? -7.504 -24.016 -3.113 1 92.5 27 LYS B CA 1
ATOM 1672 C C . LYS B 1 27 ? -7.559 -23 -4.246 1 92.5 27 LYS B C 1
ATOM 1674 O O . LYS B 1 27 ? -7.973 -23.328 -5.363 1 92.5 27 LYS B O 1
ATOM 1679 N N . ALA B 1 28 ? -7.219 -21.781 -3.926 1 92.62 28 ALA B N 1
ATOM 1680 C CA . ALA B 1 28 ? -7.191 -20.75 -4.961 1 92.62 28 ALA B CA 1
ATOM 1681 C C . ALA B 1 28 ? -6.23 -21.125 -6.086 1 92.62 28 ALA B C 1
ATOM 1683 O O . ALA B 1 28 ? -6.535 -20.938 -7.266 1 92.62 28 ALA B O 1
ATOM 1684 N N . ALA B 1 29 ? -5.105 -21.625 -5.699 1 94.31 29 ALA B N 1
ATOM 1685 C CA . ALA B 1 29 ? -4.125 -22.062 -6.688 1 94.31 29 ALA B CA 1
ATOM 1686 C C . ALA B 1 29 ? -4.68 -23.203 -7.547 1 94.31 29 ALA B C 1
ATOM 1688 O O . ALA B 1 29 ? -4.473 -23.219 -8.766 1 94.31 29 ALA B O 1
ATOM 1689 N N . ALA B 1 30 ? -5.359 -24.078 -6.938 1 92.19 30 ALA B N 1
ATOM 1690 C CA . ALA B 1 30 ? -5.957 -25.203 -7.652 1 92.19 30 ALA B CA 1
ATOM 1691 C C . ALA B 1 30 ? -6.98 -24.734 -8.68 1 92.19 30 ALA B C 1
ATOM 1693 O O . ALA B 1 30 ? -7.172 -25.359 -9.719 1 92.19 30 ALA B O 1
ATOM 1694 N N . PHE B 1 31 ? -7.559 -23.547 -8.406 1 88.31 31 PHE B N 1
ATOM 1695 C CA . PHE B 1 31 ? -8.531 -22.953 -9.32 1 88.31 31 PHE B CA 1
ATOM 1696 C C . PHE B 1 31 ? -7.828 -22.203 -10.445 1 88.31 31 PHE B C 1
ATOM 1698 O O . PHE B 1 31 ? -8.484 -21.641 -11.328 1 88.31 31 PHE B O 1
ATOM 1705 N N . GLY B 1 32 ? -6.539 -22.203 -10.398 1 90.69 32 GLY B N 1
ATOM 1706 C CA . GLY B 1 32 ? -5.77 -21.547 -11.445 1 90.69 32 GLY B CA 1
ATOM 1707 C C . GLY B 1 32 ? -5.613 -20.062 -11.227 1 90.69 32 GLY B C 1
ATOM 1708 O O . GLY B 1 32 ? -5.227 -19.328 -12.133 1 90.69 32 GLY B O 1
ATOM 1709 N N . ASN B 1 33 ? -5.922 -19.594 -10.023 1 92.12 33 ASN B N 1
ATOM 1710 C CA . ASN B 1 33 ? -5.785 -18.172 -9.695 1 92.12 33 ASN B CA 1
ATOM 1711 C C . ASN B 1 33 ? -4.324 -17.781 -9.484 1 92.12 33 ASN B C 1
ATOM 1713 O O . ASN B 1 33 ? -3.674 -18.266 -8.555 1 92.12 33 ASN B O 1
ATOM 1717 N N . SER B 1 34 ? -3.852 -16.906 -10.367 1 94.81 34 SER B N 1
ATOM 1718 C CA . SER B 1 34 ? -2.426 -16.594 -10.359 1 94.81 34 SER B CA 1
ATOM 1719 C C . SER B 1 34 ? -2.008 -15.953 -9.039 1 94.81 34 SER B C 1
ATOM 1721 O O . SER B 1 34 ? -0.87 -16.125 -8.594 1 94.81 34 SER B O 1
ATOM 1723 N N . TYR B 1 35 ? -2.879 -15.211 -8.367 1 94.25 35 TYR B N 1
ATOM 1724 C CA . TYR B 1 35 ? -2.553 -14.641 -7.066 1 94.25 35 TYR B CA 1
ATOM 1725 C C . TYR B 1 35 ? -2.533 -15.719 -5.992 1 94.25 35 TYR B C 1
ATOM 1727 O O . TYR B 1 35 ? -1.72 -15.664 -5.062 1 94.25 35 TYR B O 1
ATOM 1735 N N . GLY B 1 36 ? -3.49 -16.688 -6.098 1 93.5 36 GLY B N 1
ATOM 1736 C CA . GLY B 1 36 ? -3.418 -17.844 -5.211 1 93.5 36 GLY B CA 1
ATOM 1737 C C . GLY B 1 36 ? -2.109 -18.594 -5.324 1 93.5 36 GLY B C 1
ATOM 1738 O O . GLY B 1 36 ? -1.52 -18.984 -4.312 1 93.5 36 GLY B O 1
ATOM 1739 N N . ILE B 1 37 ? -1.687 -18.766 -6.551 1 97 37 ILE B N 1
ATOM 1740 C CA . ILE B 1 37 ? -0.441 -19.469 -6.816 1 97 37 ILE B CA 1
ATOM 1741 C C . ILE B 1 37 ? 0.733 -18.688 -6.223 1 97 37 ILE B C 1
ATOM 1743 O O . ILE B 1 37 ? 1.587 -19.266 -5.547 1 97 37 ILE B O 1
ATOM 1747 N N . ASN B 1 38 ? 0.787 -17.406 -6.453 1 97.12 38 ASN B N 1
ATOM 1748 C CA . ASN B 1 38 ? 1.84 -16.562 -5.895 1 97.12 38 ASN B CA 1
ATOM 1749 C C . ASN B 1 38 ? 1.854 -16.625 -4.371 1 97.12 38 ASN B C 1
ATOM 1751 O O . ASN B 1 38 ? 2.918 -16.719 -3.758 1 97.12 38 ASN B O 1
ATOM 1755 N N . ASN B 1 39 ? 0.667 -16.578 -3.787 1 95.44 39 ASN B N 1
ATOM 1756 C CA . ASN B 1 39 ? 0.596 -16.578 -2.328 1 95.44 39 ASN B CA 1
ATOM 1757 C C . ASN B 1 39 ? 0.972 -17.953 -1.761 1 95.44 39 ASN B C 1
ATOM 1759 O O . ASN B 1 39 ? 1.572 -18.031 -0.688 1 95.44 39 ASN B O 1
ATOM 1763 N N . LEU B 1 40 ? 0.605 -18.938 -2.438 1 96.62 40 LEU B N 1
ATOM 1764 C CA . LEU B 1 40 ? 1.031 -20.281 -2.043 1 96.62 40 LEU B CA 1
ATOM 1765 C C . LEU B 1 40 ? 2.551 -20.406 -2.088 1 96.62 40 LEU B C 1
ATOM 1767 O O . LEU B 1 40 ? 3.156 -21.016 -1.206 1 96.62 40 LEU B O 1
ATOM 1771 N N . ALA B 1 41 ? 3.117 -19.828 -3.105 1 98.44 41 ALA B N 1
ATOM 1772 C CA . ALA B 1 41 ? 4.574 -19.797 -3.18 1 98.44 41 ALA B CA 1
ATOM 1773 C C . ALA B 1 41 ? 5.168 -19.125 -1.945 1 98.44 41 ALA B C 1
ATOM 1775 O O . ALA B 1 41 ? 6.137 -19.625 -1.363 1 98.44 41 ALA B O 1
ATOM 1776 N N . LYS B 1 42 ? 4.602 -18.031 -1.501 1 97.06 42 LYS B N 1
ATOM 1777 C CA . LYS B 1 42 ? 5.078 -17.328 -0.304 1 97.06 42 LYS B CA 1
ATOM 1778 C C . LYS B 1 42 ? 4.988 -18.234 0.922 1 97.06 42 LYS B C 1
ATOM 1780 O O . LYS B 1 42 ? 5.887 -18.234 1.768 1 97.06 42 LYS B O 1
ATOM 1785 N N . CYS B 1 43 ? 3.885 -18.969 0.969 1 96.69 43 CYS B N 1
ATOM 1786 C CA . CYS B 1 43 ? 3.73 -19.891 2.084 1 96.69 43 CYS B CA 1
ATOM 1787 C C . CYS B 1 43 ? 4.887 -20.891 2.131 1 96.69 43 CYS B C 1
ATOM 1789 O O . CYS B 1 43 ? 5.461 -21.125 3.193 1 96.69 43 CYS B O 1
ATOM 1791 N N . TYR B 1 44 ? 5.297 -21.359 1.006 1 98.38 44 TYR B N 1
ATOM 1792 C CA . TYR B 1 44 ? 6.387 -22.328 0.953 1 98.38 44 TYR B CA 1
ATOM 1793 C C . TYR B 1 44 ? 7.727 -21.656 1.203 1 98.38 44 TYR B C 1
ATOM 1795 O O . TYR B 1 44 ? 8.633 -22.25 1.791 1 98.38 44 TYR B O 1
ATOM 1803 N N . LYS B 1 45 ? 7.891 -20.484 0.777 1 98.06 45 LYS B N 1
ATOM 1804 C CA . LYS B 1 45 ? 9.141 -19.766 0.951 1 98.06 45 LYS B CA 1
ATOM 1805 C C . LYS B 1 45 ? 9.414 -19.469 2.426 1 98.06 45 LYS B C 1
ATOM 1807 O O . LYS B 1 45 ? 10.539 -19.609 2.896 1 98.06 45 LYS B O 1
ATOM 1812 N N . TYR B 1 46 ? 8.305 -19.141 3.068 1 97 46 TYR B N 1
ATOM 1813 C CA . TYR B 1 46 ? 8.5 -18.641 4.422 1 97 46 TYR B CA 1
ATOM 1814 C C . TYR B 1 46 ? 7.984 -19.625 5.453 1 97 46 TYR B C 1
ATOM 1816 O O . TYR B 1 46 ? 8.078 -19.391 6.66 1 97 46 TYR B O 1
ATOM 1824 N N . GLY B 1 47 ? 7.387 -20.688 5.062 1 97.06 47 GLY B N 1
ATOM 1825 C CA . GLY B 1 47 ? 6.879 -21.688 5.98 1 97.06 47 GLY B CA 1
ATOM 1826 C C . GLY B 1 47 ? 5.594 -21.281 6.672 1 97.06 47 GLY B C 1
ATOM 1827 O O . GLY B 1 47 ? 5.41 -21.531 7.863 1 97.06 47 GLY B O 1
ATOM 1828 N N . ILE B 1 48 ? 4.746 -20.578 5.949 1 94.19 48 ILE B N 1
ATOM 1829 C CA . ILE B 1 48 ? 3.477 -20.125 6.5 1 94.19 48 ILE B CA 1
ATOM 1830 C C . ILE B 1 48 ? 2.43 -21.234 6.371 1 94.19 48 ILE B C 1
ATOM 1832 O O . ILE B 1 48 ? 1.87 -21.438 5.293 1 94.19 48 ILE B O 1
ATOM 1836 N N . GLY B 1 49 ? 2.107 -21.953 7.441 1 94.56 49 GLY B N 1
ATOM 1837 C CA . GLY B 1 49 ? 1.117 -23.016 7.43 1 94.56 49 GLY B CA 1
ATOM 1838 C C . GLY B 1 49 ? 1.647 -24.312 6.859 1 94.56 49 GLY B C 1
ATOM 1839 O O . GLY B 1 49 ? 0.897 -25.281 6.695 1 94.56 49 GLY B O 1
ATOM 1840 N N . THR B 1 50 ? 2.836 -24.297 6.52 1 96.19 50 THR B N 1
ATOM 1841 C CA . THR B 1 50 ? 3.527 -25.453 5.957 1 96.19 50 THR B CA 1
ATOM 1842 C C . THR B 1 50 ? 5.027 -25.391 6.238 1 96.19 50 THR B C 1
ATOM 1844 O O . THR B 1 50 ? 5.504 -24.406 6.824 1 96.19 50 THR B O 1
ATOM 1847 N N . GLY B 1 51 ? 5.773 -26.453 5.988 1 96.25 51 GLY B N 1
ATOM 1848 C CA . GLY B 1 51 ? 7.223 -26.359 6.047 1 96.25 51 GLY B CA 1
ATOM 1849 C C . GLY B 1 51 ? 7.816 -25.547 4.906 1 96.25 51 GLY B C 1
ATOM 1850 O O . GLY B 1 51 ? 7.227 -25.469 3.826 1 96.25 51 GLY B O 1
ATOM 1851 N N . ILE B 1 52 ? 8.984 -24.922 5.141 1 98.25 52 ILE B N 1
ATOM 1852 C CA . ILE B 1 52 ? 9.703 -24.188 4.102 1 98.25 52 ILE B CA 1
ATOM 1853 C C . ILE B 1 52 ? 10.086 -25.156 2.975 1 98.25 52 ILE B C 1
ATOM 1855 O O . ILE B 1 52 ? 10.547 -26.266 3.23 1 98.25 52 ILE B O 1
ATOM 1859 N N . ASN B 1 53 ? 9.82 -24.828 1.82 1 98.81 53 ASN B N 1
ATOM 1860 C CA . ASN B 1 53 ? 10.219 -25.516 0.6 1 98.81 53 ASN B CA 1
ATOM 1861 C C . ASN B 1 53 ? 10.57 -24.531 -0.515 1 98.81 53 ASN B C 1
ATOM 1863 O O . ASN B 1 53 ? 9.695 -24.141 -1.293 1 98.81 53 ASN B O 1
ATOM 1867 N N . ILE B 1 54 ? 11.836 -24.266 -0.627 1 98.81 54 ILE B N 1
ATOM 1868 C CA . ILE B 1 54 ? 12.32 -23.188 -1.484 1 98.81 54 ILE B CA 1
ATOM 1869 C C . ILE B 1 54 ? 12.133 -23.562 -2.951 1 98.81 54 ILE B C 1
ATOM 1871 O O . ILE B 1 54 ? 11.773 -22.734 -3.777 1 98.81 54 ILE B O 1
ATOM 1875 N N . GLN B 1 55 ? 12.375 -24.828 -3.232 1 98.75 55 GLN B N 1
ATOM 1876 C CA . GLN B 1 55 ? 12.227 -25.266 -4.617 1 98.75 55 GLN B CA 1
ATOM 1877 C C . GLN B 1 55 ? 10.773 -25.172 -5.074 1 98.75 55 GLN B C 1
ATOM 1879 O O . GLN B 1 55 ? 10.492 -24.703 -6.184 1 98.75 55 GLN B O 1
ATOM 1884 N N . LYS B 1 56 ? 9.883 -25.531 -4.262 1 98.62 56 LYS B N 1
ATOM 1885 C CA . LYS B 1 56 ? 8.469 -25.422 -4.59 1 98.62 56 LYS B CA 1
ATOM 1886 C C . LYS B 1 56 ? 8.047 -23.953 -4.727 1 98.62 56 LYS B C 1
ATOM 1888 O O . LYS B 1 56 ? 7.266 -23.609 -5.613 1 98.62 56 LYS B O 1
ATOM 1893 N N . ALA B 1 57 ? 8.547 -23.125 -3.855 1 98.81 57 ALA B N 1
ATOM 1894 C CA . ALA B 1 57 ? 8.258 -21.703 -3.943 1 98.81 57 ALA B CA 1
ATOM 1895 C C . ALA B 1 57 ? 8.688 -21.141 -5.297 1 98.81 57 ALA B C 1
ATOM 1897 O O . ALA B 1 57 ? 7.91 -20.453 -5.965 1 98.81 57 ALA B O 1
ATOM 1898 N N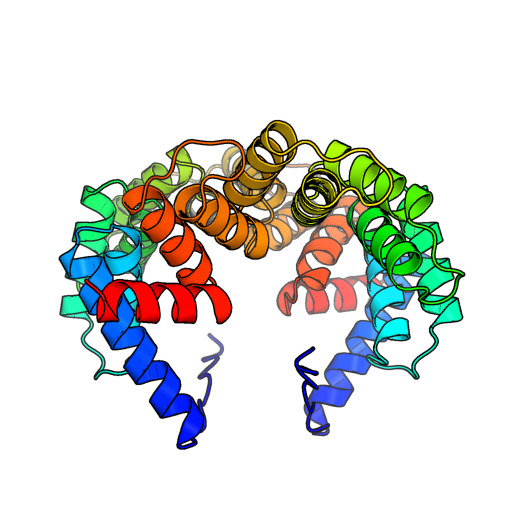 . PHE B 1 58 ? 9.875 -21.531 -5.707 1 98.94 58 PHE B N 1
ATOM 1899 C CA . PHE B 1 58 ? 10.398 -21.062 -6.98 1 98.94 58 PHE B CA 1
ATOM 1900 C C . PHE B 1 58 ? 9.516 -21.516 -8.141 1 98.94 58 PHE B C 1
ATOM 1902 O O . PHE B 1 58 ? 9.172 -20.719 -9.008 1 98.94 58 PHE B O 1
ATOM 1909 N N . GLU B 1 59 ? 9.188 -22.719 -8.117 1 98.88 59 GLU B N 1
ATOM 1910 C CA . GLU B 1 59 ? 8.375 -23.281 -9.188 1 98.88 59 GLU B CA 1
ATOM 1911 C C . GLU B 1 59 ? 7.016 -22.594 -9.266 1 98.88 59 GLU B C 1
ATOM 1913 O O . GLU B 1 59 ? 6.5 -22.344 -10.352 1 98.88 59 GLU B O 1
ATOM 1918 N N . LEU B 1 60 ? 6.5 -22.312 -8.109 1 98.81 60 LEU B N 1
ATOM 1919 C CA . LEU B 1 60 ? 5.195 -21.656 -8.062 1 98.81 60 LEU B CA 1
ATOM 1920 C C . LEU B 1 60 ? 5.301 -20.203 -8.492 1 98.81 60 LEU B C 1
ATOM 1922 O O . LEU B 1 60 ? 4.43 -19.703 -9.211 1 98.81 60 LEU B O 1
ATOM 1926 N N . TYR B 1 61 ? 6.348 -19.5 -8.078 1 98.81 61 TYR B N 1
ATOM 1927 C CA . TYR B 1 61 ? 6.559 -18.141 -8.594 1 98.81 61 TYR B CA 1
ATOM 1928 C C . TYR B 1 61 ? 6.691 -18.156 -10.109 1 98.81 61 TYR B C 1
ATOM 1930 O O . TYR B 1 61 ? 6.148 -17.297 -10.797 1 98.81 61 TYR B O 1
ATOM 1938 N N . TYR B 1 62 ? 7.422 -19.141 -10.617 1 98.88 62 TYR B N 1
ATOM 1939 C CA . TYR B 1 62 ? 7.59 -19.281 -12.055 1 98.88 62 TYR B CA 1
ATOM 1940 C C . TYR B 1 62 ? 6.246 -19.484 -12.742 1 98.88 62 TYR B C 1
ATOM 1942 O O . TYR B 1 62 ? 5.969 -18.859 -13.773 1 98.88 62 TYR B O 1
ATOM 1950 N N . LYS B 1 63 ? 5.453 -20.328 -12.164 1 98.62 63 LYS B N 1
ATOM 1951 C CA . LYS B 1 63 ? 4.125 -20.578 -12.711 1 98.62 63 LYS B CA 1
ATOM 1952 C C . LYS B 1 63 ? 3.268 -19.312 -12.688 1 98.62 63 LYS B C 1
ATOM 1954 O O . LYS B 1 63 ? 2.615 -18.984 -13.68 1 98.62 63 LYS B O 1
ATOM 1959 N N . ALA B 1 64 ? 3.27 -18.609 -11.555 1 98.38 64 ALA B N 1
ATOM 1960 C CA . ALA B 1 64 ? 2.504 -17.375 -11.445 1 98.38 64 ALA B CA 1
ATOM 1961 C C . ALA B 1 64 ? 2.967 -16.344 -12.477 1 98.38 64 ALA B C 1
ATOM 1963 O O . ALA B 1 64 ? 2.145 -15.688 -13.117 1 98.38 64 ALA B O 1
ATOM 1964 N N . ALA B 1 65 ? 4.238 -16.25 -12.656 1 98.81 65 ALA B N 1
ATOM 1965 C CA . ALA B 1 65 ? 4.801 -15.312 -13.625 1 98.81 65 ALA B CA 1
ATOM 1966 C C . ALA B 1 65 ? 4.352 -15.664 -15.047 1 98.81 65 ALA B C 1
ATOM 1968 O O . ALA B 1 65 ? 3.973 -14.781 -15.82 1 98.81 65 ALA B O 1
ATOM 1969 N N . ASN B 1 66 ? 4.34 -16.906 -15.383 1 98.38 66 ASN B N 1
ATOM 1970 C CA . ASN B 1 66 ? 3.967 -17.344 -16.719 1 98.38 66 ASN B CA 1
ATOM 1971 C C . ASN B 1 66 ? 2.479 -17.141 -16.984 1 98.38 66 ASN B C 1
ATOM 1973 O O . ASN B 1 66 ? 2.057 -17.062 -18.141 1 98.38 66 ASN B O 1
ATOM 1977 N N . LEU B 1 67 ? 1.739 -17.094 -15.906 1 97.19 67 LEU B N 1
ATOM 1978 C CA . LEU B 1 67 ? 0.313 -16.812 -16.047 1 97.19 67 LEU B CA 1
ATOM 1979 C C . LEU B 1 67 ? 0.058 -15.312 -16.141 1 97.19 67 LEU B C 1
ATOM 1981 O O . LEU B 1 67 ? -1.095 -14.875 -16.188 1 97.19 67 LEU B O 1
ATOM 1985 N N . GLY B 1 68 ? 1.09 -14.5 -16.125 1 97.31 68 GLY B N 1
ATOM 1986 C CA . GLY B 1 68 ? 0.962 -13.07 -16.328 1 97.31 68 GLY B CA 1
ATOM 1987 C C . GLY B 1 68 ? 0.806 -12.289 -15.031 1 97.31 68 GLY B C 1
ATOM 1988 O O . GLY B 1 68 ? 0.448 -11.109 -15.055 1 97.31 68 GLY B O 1
ATOM 1989 N N . ASN B 1 69 ? 1.084 -12.938 -13.891 1 96.69 69 ASN B N 1
ATOM 1990 C CA . ASN B 1 69 ? 0.966 -12.273 -12.594 1 96.69 69 ASN B CA 1
ATOM 1991 C C . ASN B 1 69 ? 2.182 -11.391 -12.305 1 96.69 69 ASN B C 1
ATOM 1993 O O . ASN B 1 69 ? 3.297 -11.898 -12.172 1 96.69 69 ASN B O 1
ATOM 1997 N N . SER B 1 70 ? 1.938 -10.141 -12.141 1 97.06 70 SER B N 1
ATOM 1998 C CA . SER B 1 70 ? 3.053 -9.211 -11.984 1 97.06 70 SER B CA 1
ATOM 1999 C C . SER B 1 70 ? 3.779 -9.438 -10.664 1 97.06 70 SER B C 1
ATOM 2001 O O . SER B 1 70 ? 4.992 -9.227 -10.57 1 97.06 70 SER B O 1
ATOM 2003 N N . CYS B 1 71 ? 3.035 -9.836 -9.633 1 97.12 71 CYS B N 1
ATOM 2004 C CA . CYS B 1 71 ? 3.701 -10.172 -8.383 1 97.12 71 CYS B CA 1
ATOM 2005 C C . CYS B 1 71 ? 4.602 -11.391 -8.562 1 97.12 71 CYS B C 1
ATOM 2007 O O . CYS B 1 71 ? 5.727 -11.414 -8.062 1 97.12 71 CYS B O 1
ATOM 2009 N N . GLY B 1 72 ? 4.07 -12.398 -9.297 1 98.44 72 GLY B N 1
ATOM 2010 C CA . GLY B 1 72 ? 4.895 -13.562 -9.617 1 98.44 72 GLY B CA 1
ATOM 2011 C C . GLY B 1 72 ? 6.168 -13.203 -10.359 1 98.44 72 GLY B C 1
ATOM 2012 O O . GLY B 1 72 ? 7.234 -13.742 -10.062 1 98.44 72 GLY B O 1
ATOM 2013 N N . MET B 1 73 ? 6.074 -12.297 -11.273 1 98.88 73 MET B N 1
ATOM 2014 C CA . MET B 1 73 ? 7.238 -11.844 -12.031 1 98.88 73 MET B CA 1
ATOM 2015 C C . MET B 1 73 ? 8.242 -11.141 -11.117 1 98.88 73 MET B C 1
ATOM 2017 O O . MET B 1 73 ? 9.445 -11.406 -11.195 1 98.88 73 MET B O 1
ATOM 2021 N N . PHE B 1 74 ? 7.785 -10.312 -10.281 1 98.81 74 PHE B N 1
ATOM 2022 C CA . PHE B 1 74 ? 8.648 -9.625 -9.328 1 98.81 74 PHE B CA 1
ATOM 2023 C C . PHE B 1 74 ? 9.359 -10.617 -8.414 1 98.81 74 PHE B C 1
ATOM 2025 O O . PHE B 1 74 ? 10.578 -10.555 -8.242 1 98.81 74 PHE B O 1
ATOM 2032 N N . ASN B 1 75 ? 8.531 -11.492 -7.883 1 98.69 75 ASN B N 1
ATOM 2033 C CA . ASN B 1 75 ? 9.117 -12.461 -6.957 1 98.69 75 ASN B CA 1
ATOM 2034 C C . ASN B 1 75 ? 10.102 -13.383 -7.664 1 98.69 75 ASN B C 1
ATOM 2036 O O . ASN B 1 75 ? 11.125 -13.766 -7.09 1 98.69 75 ASN B O 1
ATOM 2040 N N . LEU B 1 76 ? 9.766 -13.727 -8.852 1 98.88 76 LEU B N 1
ATOM 2041 C CA . LEU B 1 76 ? 10.695 -14.547 -9.625 1 98.88 76 LEU B CA 1
ATOM 2042 C C . LEU B 1 76 ? 11.984 -13.781 -9.906 1 98.88 76 LEU B C 1
ATOM 2044 O O . LEU B 1 76 ? 13.07 -14.359 -9.859 1 98.88 76 LEU B O 1
ATOM 2048 N N . GLY B 1 77 ? 11.875 -12.516 -10.219 1 98.94 77 GLY B N 1
ATOM 2049 C CA . GLY B 1 77 ? 13.07 -11.688 -10.32 1 98.94 77 GLY B CA 1
ATOM 2050 C C . GLY B 1 77 ? 13.938 -11.727 -9.078 1 98.94 77 GLY B C 1
ATOM 2051 O O . GLY B 1 77 ? 15.156 -11.875 -9.164 1 98.94 77 GLY B O 1
ATOM 2052 N N . MET B 1 78 ? 13.32 -11.656 -7.984 1 98.88 78 MET B N 1
ATOM 2053 C CA . MET B 1 78 ? 14.062 -11.719 -6.727 1 98.88 78 MET B CA 1
ATOM 2054 C C . MET B 1 78 ? 14.727 -13.086 -6.555 1 98.88 78 MET B C 1
ATOM 2056 O O . MET B 1 78 ? 15.844 -13.172 -6.035 1 98.88 78 MET B O 1
ATOM 2060 N N . CYS B 1 79 ? 14.031 -14.125 -6.957 1 98.88 79 CYS B N 1
ATOM 2061 C CA . CYS B 1 79 ? 14.633 -15.453 -6.895 1 98.88 79 CYS B CA 1
ATOM 2062 C C . CYS B 1 79 ? 15.93 -15.5 -7.699 1 98.88 79 CYS B C 1
ATOM 2064 O O . CYS B 1 79 ? 16.938 -16 -7.219 1 98.88 79 CYS B O 1
ATOM 2066 N N . TYR B 1 80 ? 15.906 -14.922 -8.844 1 98.94 80 TYR B N 1
ATOM 2067 C CA . TYR B 1 80 ? 17.094 -14.938 -9.703 1 98.94 80 TYR B CA 1
ATOM 2068 C C . TYR B 1 80 ? 18.172 -14.031 -9.141 1 98.94 80 TYR B C 1
ATOM 2070 O O . TYR B 1 80 ? 19.375 -14.32 -9.281 1 98.94 80 TYR B O 1
ATOM 2078 N N . GLU B 1 81 ? 17.766 -12.969 -8.555 1 98.81 81 GLU B N 1
ATOM 2079 C CA . GLU B 1 81 ? 18.75 -12.039 -7.977 1 98.81 81 GLU B CA 1
ATOM 2080 C C . GLU B 1 81 ? 19.469 -12.672 -6.789 1 98.81 81 GLU B C 1
ATOM 2082 O O . GLU B 1 81 ? 20.672 -12.492 -6.617 1 98.81 81 GLU B O 1
ATOM 2087 N N . ASN B 1 82 ? 18.703 -13.477 -6.047 1 98.5 82 ASN B N 1
ATOM 2088 C CA . ASN B 1 82 ? 19.25 -13.945 -4.777 1 98.5 82 ASN B CA 1
ATOM 2089 C C . ASN B 1 82 ? 19.625 -15.422 -4.836 1 98.5 82 ASN B C 1
ATOM 2091 O O . ASN B 1 82 ? 20.188 -15.969 -3.883 1 98.5 82 ASN B O 1
ATOM 2095 N N . GLY B 1 83 ? 19.266 -16.094 -5.844 1 98.62 83 GLY B N 1
ATOM 2096 C CA . GLY B 1 83 ? 19.531 -17.516 -5.973 1 98.62 83 GLY B CA 1
ATOM 2097 C C . GLY B 1 83 ? 18.609 -18.375 -5.125 1 98.62 83 GLY B C 1
ATOM 2098 O O . GLY B 1 83 ? 19.047 -19.375 -4.543 1 98.62 83 GLY B O 1
ATOM 2099 N N . THR B 1 84 ? 17.391 -17.953 -4.98 1 98.56 84 THR B N 1
ATOM 2100 C CA . THR B 1 84 ? 16.406 -18.688 -4.195 1 98.56 84 THR B CA 1
ATOM 2101 C C . THR B 1 84 ? 15.711 -19.75 -5.051 1 98.56 84 THR B C 1
ATOM 2103 O O . THR B 1 84 ? 14.773 -19.438 -5.793 1 98.56 84 THR B O 1
ATOM 2106 N N . GLY B 1 85 ? 16.094 -20.984 -4.969 1 98.69 85 GLY B N 1
ATOM 2107 C CA . GLY B 1 85 ? 15.516 -22.094 -5.723 1 98.69 85 GLY B CA 1
ATOM 2108 C C . GLY B 1 85 ? 16.078 -22.203 -7.129 1 98.69 85 GLY B C 1
ATOM 2109 O O . GLY B 1 85 ? 15.586 -23.016 -7.926 1 98.69 85 GLY B O 1
ATOM 2110 N N . THR B 1 86 ? 17.062 -21.391 -7.438 1 98.69 86 THR B N 1
ATOM 2111 C CA . THR B 1 86 ? 17.703 -21.344 -8.742 1 98.69 86 THR B CA 1
ATOM 2112 C C . THR B 1 86 ? 19.094 -20.734 -8.633 1 98.69 86 THR B C 1
ATOM 2114 O O . THR B 1 86 ? 19.5 -20.281 -7.559 1 98.69 86 THR B O 1
ATOM 2117 N N . ASP B 1 87 ? 19.875 -20.766 -9.664 1 98.5 87 ASP B N 1
ATOM 2118 C CA . ASP B 1 87 ? 21.141 -20.031 -9.68 1 98.5 87 ASP B CA 1
ATOM 2119 C C . ASP B 1 87 ? 20.906 -18.531 -9.828 1 98.5 87 ASP B C 1
ATOM 2121 O O . ASP B 1 87 ? 19.938 -18.109 -10.445 1 98.5 87 ASP B O 1
ATOM 2125 N N . ILE B 1 88 ? 21.812 -17.75 -9.266 1 98.75 88 ILE B N 1
ATOM 2126 C CA . ILE B 1 88 ? 21.766 -16.297 -9.438 1 98.75 88 ILE B CA 1
ATOM 2127 C C . ILE B 1 88 ? 21.922 -15.945 -10.914 1 98.75 88 ILE B C 1
ATOM 2129 O O . ILE B 1 88 ? 22.734 -16.531 -11.625 1 98.75 88 ILE B O 1
ATOM 2133 N N . SER B 1 89 ? 21.094 -15.094 -11.383 1 98.88 89 SER B N 1
ATOM 2134 C CA . SER B 1 89 ? 21.188 -14.516 -12.719 1 98.88 89 SER B CA 1
ATOM 2135 C C . SER B 1 89 ? 20.719 -13.062 -12.727 1 98.88 89 SER B C 1
ATOM 2137 O O . SER B 1 89 ? 19.516 -12.789 -12.688 1 98.88 89 SER B O 1
ATOM 2139 N N . GLU B 1 90 ? 21.641 -12.172 -12.883 1 98.75 90 GLU B N 1
ATOM 2140 C CA . GLU B 1 90 ? 21.312 -10.75 -12.922 1 98.75 90 GLU B CA 1
ATOM 2141 C C . GLU B 1 90 ? 20.469 -10.414 -14.148 1 98.75 90 GLU B C 1
ATOM 2143 O O . GLU B 1 90 ? 19.562 -9.586 -14.078 1 98.75 90 GLU B O 1
ATOM 2148 N N . GLN B 1 91 ? 20.797 -11.055 -15.227 1 98.81 91 GLN B N 1
ATOM 2149 C CA . GLN B 1 91 ? 20.062 -10.797 -16.469 1 98.81 91 GLN B CA 1
ATOM 2150 C C . GLN B 1 91 ? 18.609 -11.211 -16.328 1 98.81 91 GLN B C 1
ATOM 2152 O O . GLN B 1 91 ? 17.703 -10.461 -16.719 1 98.81 91 GLN B O 1
ATOM 2157 N N . LYS B 1 92 ? 18.391 -12.344 -15.797 1 98.88 92 LYS B N 1
ATOM 2158 C CA . LYS B 1 92 ? 17.016 -12.805 -15.633 1 98.88 92 LYS B CA 1
ATOM 2159 C C . LYS B 1 92 ? 16.266 -11.961 -14.609 1 98.88 92 LYS B C 1
ATOM 2161 O O . LYS B 1 92 ? 15.086 -11.656 -14.797 1 98.88 92 LYS B O 1
ATOM 2166 N N . ALA B 1 93 ? 16.938 -11.594 -13.547 1 98.94 93 ALA B N 1
ATOM 2167 C CA . ALA B 1 93 ? 16.312 -10.711 -12.57 1 98.94 93 ALA B CA 1
ATOM 2168 C C . ALA B 1 93 ? 15.844 -9.414 -13.219 1 98.94 93 ALA B C 1
ATOM 2170 O O . ALA B 1 93 ? 14.672 -9.039 -13.102 1 98.94 93 ALA B O 1
ATOM 2171 N N . PHE B 1 94 ? 16.688 -8.859 -14 1 98.94 94 PHE B N 1
ATOM 2172 C CA . PHE B 1 94 ? 16.391 -7.621 -14.711 1 98.94 94 PHE B CA 1
ATOM 2173 C C . PHE B 1 94 ? 15.188 -7.805 -15.633 1 98.94 94 PHE B C 1
ATOM 2175 O O . PHE B 1 94 ? 14.281 -6.973 -15.648 1 98.94 94 PHE B O 1
ATOM 2182 N N . GLU B 1 95 ? 15.242 -8.844 -16.359 1 98.94 95 GLU B N 1
ATOM 2183 C CA . GLU B 1 95 ? 14.18 -9.102 -17.328 1 98.94 95 GLU B CA 1
ATOM 2184 C C . GLU B 1 95 ? 12.828 -9.25 -16.641 1 98.94 95 GLU B C 1
ATOM 2186 O O . GLU B 1 95 ? 11.82 -8.719 -17.094 1 98.94 95 GLU B O 1
ATOM 2191 N N . PHE B 1 96 ? 12.82 -9.914 -15.516 1 98.94 96 PHE B N 1
ATOM 2192 C CA . PHE B 1 96 ? 11.555 -10.148 -14.836 1 98.94 96 PHE B CA 1
ATOM 2193 C C . PHE B 1 96 ? 11.102 -8.898 -14.086 1 98.94 96 PHE B C 1
ATOM 2195 O O . PHE B 1 96 ? 9.898 -8.633 -13.992 1 98.94 96 PHE B O 1
ATOM 2202 N N . TYR B 1 97 ? 12.047 -8.125 -13.555 1 98.94 97 TYR B N 1
ATOM 2203 C CA . TYR B 1 97 ? 11.648 -6.832 -13.016 1 98.94 97 TYR B CA 1
ATOM 2204 C C . TYR B 1 97 ? 11.039 -5.953 -14.102 1 98.94 97 TYR B C 1
ATOM 2206 O O . TYR B 1 97 ? 10.047 -5.254 -13.859 1 98.94 97 TYR B O 1
ATOM 2214 N N . GLN B 1 98 ? 11.641 -6 -15.305 1 98.94 98 GLN B N 1
ATOM 2215 C CA . GLN B 1 98 ? 11.117 -5.223 -16.422 1 98.94 98 GLN B CA 1
ATOM 2216 C C . GLN B 1 98 ? 9.703 -5.672 -16.781 1 98.94 98 GLN B C 1
ATOM 2218 O O . GLN B 1 98 ? 8.828 -4.84 -17.031 1 98.94 98 GLN B O 1
ATOM 2223 N N . LYS B 1 99 ? 9.508 -6.977 -16.812 1 98.88 99 LYS B N 1
ATOM 2224 C CA . LYS B 1 99 ? 8.172 -7.504 -17.109 1 98.88 99 LYS B CA 1
ATOM 2225 C C . LYS B 1 99 ? 7.164 -7.066 -16.047 1 98.88 99 LYS B C 1
ATOM 2227 O O . LYS B 1 99 ? 6.055 -6.648 -16.375 1 98.88 99 LYS B O 1
ATOM 2232 N N . ALA B 1 100 ? 7.535 -7.172 -14.781 1 98.81 100 ALA B N 1
ATOM 2233 C CA . ALA B 1 100 ? 6.664 -6.715 -13.703 1 98.81 100 ALA B CA 1
ATOM 2234 C C . ALA B 1 100 ? 6.375 -5.223 -13.828 1 98.81 100 ALA B C 1
ATOM 2236 O O . ALA B 1 100 ? 5.23 -4.789 -13.656 1 98.81 100 ALA B O 1
ATOM 2237 N N . ALA B 1 101 ? 7.367 -4.477 -14.125 1 98.81 101 ALA B N 1
ATOM 2238 C CA . ALA B 1 101 ? 7.238 -3.027 -14.273 1 98.81 101 ALA B CA 1
ATOM 2239 C C . ALA B 1 101 ? 6.289 -2.672 -15.414 1 98.81 101 ALA B C 1
ATOM 2241 O O . ALA B 1 101 ? 5.461 -1.768 -15.281 1 98.81 101 ALA B O 1
ATOM 2242 N N . ASN B 1 102 ? 6.391 -3.371 -16.516 1 98.69 102 ASN B N 1
ATOM 2243 C CA . ASN B 1 102 ? 5.543 -3.127 -17.688 1 98.69 102 ASN B CA 1
ATOM 2244 C C . ASN B 1 102 ? 4.066 -3.328 -17.344 1 98.69 102 ASN B C 1
ATOM 2246 O O . ASN B 1 102 ? 3.195 -2.75 -18 1 98.69 102 ASN B O 1
ATOM 2250 N N . LEU B 1 103 ? 3.893 -4.117 -16.297 1 97 103 LEU B N 1
ATOM 2251 C CA . LEU B 1 103 ? 2.516 -4.367 -15.883 1 97 103 LEU B CA 1
ATOM 2252 C C . LEU B 1 103 ? 2.123 -3.453 -14.734 1 97 103 LEU B C 1
ATOM 2254 O O . LEU B 1 103 ? 1.069 -3.641 -14.117 1 97 103 LEU B O 1
ATOM 2258 N N . GLY B 1 104 ? 2.943 -2.574 -14.336 1 96.25 104 GLY B N 1
ATOM 2259 C CA . GLY B 1 104 ? 2.607 -1.556 -13.352 1 96.25 104 GLY B CA 1
ATOM 2260 C C . GLY B 1 104 ? 2.869 -1.992 -11.922 1 96.25 104 GLY B C 1
ATOM 2261 O O . GLY B 1 104 ? 2.389 -1.364 -10.977 1 96.25 104 GLY B O 1
ATOM 2262 N N . ASN B 1 105 ? 3.592 -3.068 -11.75 1 96.56 105 ASN B N 1
ATOM 2263 C CA . ASN B 1 105 ? 3.947 -3.506 -10.406 1 96.56 105 ASN B CA 1
ATOM 2264 C C . ASN B 1 105 ? 4.941 -2.551 -9.75 1 96.56 105 ASN B C 1
ATOM 2266 O O . ASN B 1 105 ? 6.098 -2.467 -10.164 1 96.56 105 ASN B O 1
ATOM 2270 N N . SER B 1 106 ? 4.516 -1.888 -8.711 1 96.69 106 SER B N 1
ATOM 2271 C CA . SER B 1 106 ? 5.309 -0.8 -8.148 1 96.69 106 SER B CA 1
ATOM 2272 C C . SER B 1 106 ? 6.621 -1.315 -7.566 1 96.69 106 SER B C 1
ATOM 2274 O O . SER B 1 106 ? 7.637 -0.621 -7.602 1 96.69 106 SER B O 1
ATOM 2276 N N . SER B 1 107 ? 6.582 -2.51 -7.004 1 97.88 107 SER B N 1
ATOM 2277 C CA . SER B 1 107 ? 7.82 -3.102 -6.508 1 97.88 107 SER B CA 1
ATOM 2278 C C . SER B 1 107 ? 8.758 -3.465 -7.656 1 97.88 107 SER B C 1
ATOM 2280 O O . SER B 1 107 ? 9.969 -3.256 -7.562 1 97.88 107 SER B O 1
ATOM 2282 N N . GLY B 1 108 ? 8.172 -4.004 -8.719 1 98.81 108 GLY B N 1
ATOM 2283 C CA . GLY B 1 108 ? 8.969 -4.273 -9.906 1 98.81 108 GLY B CA 1
ATOM 2284 C C . GLY B 1 108 ? 9.609 -3.027 -10.484 1 98.81 108 GLY B C 1
ATOM 2285 O O . GLY B 1 108 ? 10.781 -3.051 -10.875 1 98.81 108 GLY B O 1
ATOM 2286 N N . ILE B 1 109 ? 8.844 -1.979 -10.516 1 98.88 109 ILE B N 1
ATOM 2287 C CA . ILE B 1 109 ? 9.352 -0.701 -11 1 98.88 109 ILE B CA 1
ATOM 2288 C C . ILE B 1 109 ? 10.508 -0.233 -10.125 1 98.88 109 ILE B C 1
ATOM 2290 O O . ILE B 1 109 ? 11.547 0.2 -10.641 1 98.88 109 ILE B O 1
ATOM 2294 N N . ASN B 1 110 ? 10.352 -0.367 -8.867 1 98.88 110 ASN B N 1
ATOM 2295 C CA . ASN B 1 110 ? 11.398 0.057 -7.949 1 98.88 110 ASN B CA 1
ATOM 2296 C C . ASN B 1 110 ? 12.68 -0.748 -8.156 1 98.88 110 ASN B C 1
ATOM 2298 O O . ASN B 1 110 ? 13.773 -0.181 -8.211 1 98.88 110 ASN B O 1
ATOM 2302 N N . ASN B 1 111 ? 12.531 -2.047 -8.258 1 98.88 111 ASN B N 1
ATOM 2303 C CA . ASN B 1 111 ? 13.742 -2.857 -8.383 1 98.88 111 ASN B CA 1
ATOM 2304 C C . ASN B 1 111 ? 14.383 -2.697 -9.758 1 98.88 111 ASN B C 1
ATOM 2306 O O . ASN B 1 111 ? 15.602 -2.781 -9.891 1 98.88 111 ASN B O 1
ATOM 2310 N N . LEU B 1 112 ? 13.547 -2.455 -10.742 1 98.94 112 LEU B N 1
ATOM 2311 C CA . LEU B 1 112 ? 14.102 -2.109 -12.039 1 98.94 112 LEU B CA 1
ATOM 2312 C C . LEU B 1 112 ? 14.938 -0.834 -11.953 1 98.94 112 LEU B C 1
ATOM 2314 O O . LEU B 1 112 ? 16.016 -0.747 -12.547 1 98.94 112 LEU B O 1
ATOM 2318 N N . ALA B 1 113 ? 14.438 0.11 -11.219 1 98.94 113 ALA B N 1
ATOM 2319 C CA . ALA B 1 113 ? 15.195 1.337 -10.984 1 98.94 113 ALA B CA 1
ATOM 2320 C C . ALA B 1 113 ? 16.547 1.035 -10.336 1 98.94 113 ALA B C 1
ATOM 2322 O O . ALA B 1 113 ? 17.578 1.588 -10.734 1 98.94 113 ALA B O 1
ATOM 2323 N N . CYS B 1 114 ? 16.531 0.183 -9.375 1 98.88 114 CYS B N 1
ATOM 2324 C CA . CYS B 1 114 ? 17.766 -0.198 -8.703 1 98.88 114 CYS B CA 1
ATOM 2325 C C . CYS B 1 114 ? 18.75 -0.825 -9.68 1 98.88 114 CYS B C 1
ATOM 2327 O O . CYS B 1 114 ? 19.953 -0.576 -9.609 1 98.88 114 CYS B O 1
ATOM 2329 N N . CYS B 1 115 ? 18.234 -1.603 -10.562 1 98.94 115 CYS B N 1
ATOM 2330 C CA . CYS B 1 115 ? 19.094 -2.209 -11.578 1 98.94 115 CYS B CA 1
ATOM 2331 C C . CYS B 1 115 ? 19.797 -1.141 -12.406 1 98.94 115 CYS B C 1
ATOM 2333 O O . CYS B 1 115 ? 21 -1.223 -12.648 1 98.94 115 CYS B O 1
ATOM 2335 N N . TYR B 1 116 ? 19.062 -0.118 -12.789 1 98.94 116 TYR B N 1
ATOM 2336 C CA . TYR B 1 116 ? 19.641 0.95 -13.594 1 98.94 116 TYR B CA 1
ATOM 2337 C C . TYR B 1 116 ? 20.609 1.793 -12.766 1 98.94 116 TYR B C 1
ATOM 2339 O O . TYR B 1 116 ? 21.609 2.293 -13.281 1 98.94 116 TYR B O 1
ATOM 2347 N N . LYS B 1 117 ? 20.297 1.956 -11.547 1 98.81 117 LYS B N 1
ATOM 2348 C CA . LYS B 1 117 ? 21.172 2.736 -10.68 1 98.81 117 LYS B CA 1
ATOM 2349 C C . LYS B 1 117 ? 22.516 2.041 -10.484 1 98.81 117 LYS B C 1
ATOM 2351 O O . LYS B 1 117 ? 23.562 2.689 -10.484 1 98.81 117 LYS B O 1
ATOM 2356 N N . ASN B 1 118 ? 22.406 0.662 -10.383 1 98.5 118 ASN B N 1
ATOM 2357 C CA . ASN B 1 118 ? 23.594 -0.062 -9.945 1 98.5 118 ASN B CA 1
ATOM 2358 C C . ASN B 1 118 ? 24.203 -0.885 -11.078 1 98.5 118 ASN B C 1
ATOM 2360 O O . ASN B 1 118 ? 25.266 -1.485 -10.922 1 98.5 118 ASN B O 1
ATOM 2364 N N . GLY B 1 119 ? 23.547 -1.011 -12.117 1 98.5 119 GLY B N 1
ATOM 2365 C CA . GLY B 1 119 ? 24.047 -1.761 -13.258 1 98.5 119 GLY B CA 1
ATOM 2366 C C . GLY B 1 119 ? 23.891 -3.262 -13.109 1 98.5 119 GLY B C 1
ATOM 2367 O O . GLY B 1 119 ? 24.781 -4.031 -13.477 1 98.5 119 GLY B O 1
ATOM 2368 N N . VAL B 1 120 ? 22.812 -3.682 -12.531 1 98.44 120 VAL B N 1
ATOM 2369 C CA . VAL B 1 120 ? 22.516 -5.102 -12.352 1 98.44 120 VAL B CA 1
ATOM 2370 C C . VAL B 1 120 ? 21.719 -5.621 -13.547 1 98.44 120 VAL B C 1
ATOM 2372 O O . VAL B 1 120 ? 20.547 -5.305 -13.711 1 98.44 120 VAL B O 1
ATOM 2375 N N . GLY B 1 121 ? 22.312 -6.398 -14.406 1 98.62 121 GLY B N 1
ATOM 2376 C CA . GLY B 1 121 ? 21.656 -6.953 -15.586 1 98.62 121 GLY B CA 1
ATOM 2377 C C . GLY B 1 121 ? 21.531 -5.961 -16.719 1 98.62 121 GLY B C 1
ATOM 2378 O O . GLY B 1 121 ? 20.922 -6.262 -17.75 1 98.62 121 GLY B O 1
ATOM 2379 N N . THR B 1 122 ? 22.094 -4.77 -16.531 1 98.62 122 THR B N 1
ATOM 2380 C CA . THR B 1 122 ? 22.062 -3.689 -17.516 1 98.62 122 THR B CA 1
ATOM 2381 C C . THR B 1 122 ? 23.156 -2.668 -17.219 1 98.62 122 THR B C 1
ATOM 2383 O O . THR B 1 122 ? 23.906 -2.809 -16.25 1 98.62 122 THR B O 1
ATOM 2386 N N . SER B 1 123 ? 23.344 -1.707 -18.078 1 98.5 123 SER B N 1
ATOM 2387 C CA . SER B 1 123 ? 24.266 -0.61 -17.797 1 98.5 123 SER B CA 1
ATOM 2388 C C . SER B 1 123 ? 23.625 0.41 -16.844 1 98.5 123 SER B C 1
ATOM 2390 O O . SER B 1 123 ? 22.422 0.632 -16.891 1 98.5 123 SER B O 1
ATOM 2392 N N . THR B 1 124 ? 24.438 1.051 -16.047 1 98.69 124 THR B N 1
ATOM 2393 C CA . THR B 1 124 ? 23.953 2.1 -15.156 1 98.69 124 THR B CA 1
ATOM 2394 C C . THR B 1 124 ? 23.328 3.24 -15.953 1 98.69 124 THR B C 1
ATOM 2396 O O . THR B 1 124 ? 23.812 3.59 -17.031 1 98.69 124 THR B O 1
ATOM 2399 N N . ASN B 1 125 ? 22.312 3.807 -15.461 1 98.88 125 ASN B N 1
ATOM 2400 C CA . ASN B 1 125 ? 21.609 4.98 -15.977 1 98.88 125 ASN B CA 1
ATOM 2401 C C . ASN B 1 125 ? 20.828 5.691 -14.875 1 98.88 125 ASN B C 1
ATOM 2403 O O . ASN B 1 125 ? 19.703 5.309 -14.562 1 98.88 125 ASN B O 1
ATOM 2407 N N . GLU B 1 126 ? 21.375 6.715 -14.367 1 98.75 126 GLU B N 1
ATOM 2408 C CA . GLU B 1 126 ? 20.812 7.383 -13.195 1 98.75 126 GLU B CA 1
ATOM 2409 C C . GLU B 1 126 ? 19.531 8.117 -13.555 1 98.75 126 GLU B C 1
ATOM 2411 O O . GLU B 1 126 ? 18.609 8.195 -12.742 1 98.75 126 GLU B O 1
ATOM 2416 N N . GLN B 1 127 ? 19.469 8.656 -14.742 1 98.81 127 GLN B N 1
ATOM 2417 C CA . GLN B 1 127 ? 18.266 9.367 -15.141 1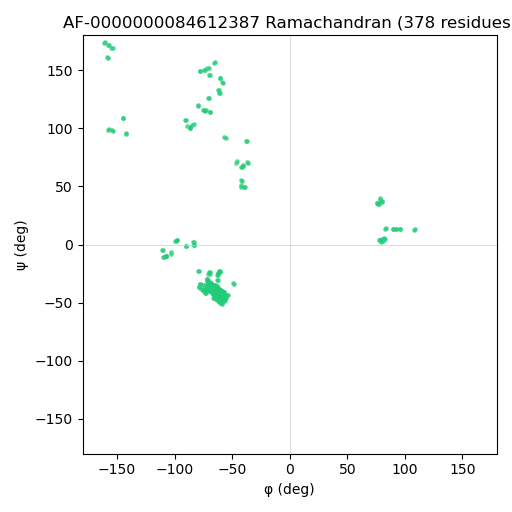 98.81 127 GLN B CA 1
ATOM 2418 C C . GLN B 1 127 ? 17.078 8.406 -15.258 1 98.81 127 GLN B C 1
ATOM 2420 O O . GLN B 1 127 ? 15.969 8.734 -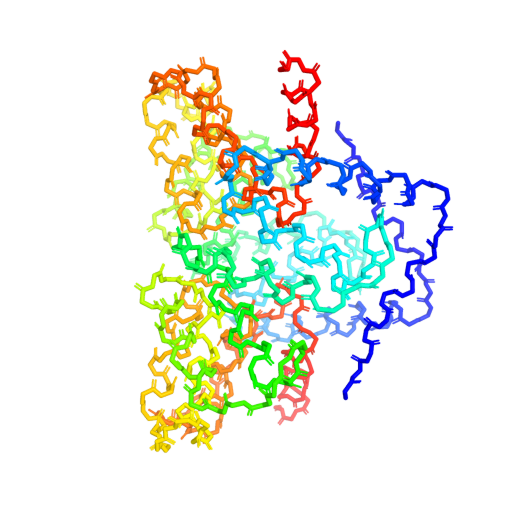14.828 1 98.81 127 GLN B O 1
ATOM 2425 N N . LYS B 1 128 ? 17.375 7.273 -15.844 1 98.75 128 LYS B N 1
ATOM 2426 C CA . LYS B 1 128 ? 16.328 6.266 -15.93 1 98.75 128 LYS B CA 1
ATOM 2427 C C . LYS B 1 128 ? 15.922 5.77 -14.547 1 98.75 128 LYS B C 1
ATOM 2429 O O . LYS B 1 128 ? 14.734 5.586 -14.273 1 98.75 128 LYS B O 1
ATOM 2434 N N . ALA B 1 129 ? 16.922 5.566 -13.711 1 98.94 129 ALA B N 1
ATOM 2435 C CA . ALA B 1 129 ? 16.641 5.137 -12.344 1 98.94 129 ALA B CA 1
ATOM 2436 C C . ALA B 1 129 ? 15.734 6.141 -11.633 1 98.94 129 ALA B C 1
ATOM 2438 O O . ALA B 1 129 ? 14.719 5.762 -11.055 1 98.94 129 ALA B O 1
ATOM 2439 N N . PHE B 1 130 ? 16 7.402 -11.812 1 98.94 130 PHE B N 1
ATOM 2440 C CA . PHE B 1 130 ? 15.227 8.461 -11.18 1 98.94 130 PHE B CA 1
ATOM 2441 C C . PHE B 1 130 ? 13.781 8.43 -11.648 1 98.94 130 PHE B C 1
ATOM 2443 O O . PHE B 1 130 ? 12.852 8.461 -10.836 1 98.94 130 PHE B O 1
ATOM 2450 N N . LYS B 1 131 ? 13.633 8.344 -12.922 1 98.88 131 LYS B N 1
ATOM 2451 C CA . LYS B 1 131 ? 12.281 8.359 -13.477 1 98.88 131 LYS B CA 1
ATOM 2452 C C . LYS B 1 131 ? 11.477 7.156 -13 1 98.88 131 LYS B C 1
ATOM 2454 O O . LYS B 1 131 ? 10.273 7.27 -12.734 1 98.88 131 LYS B O 1
ATOM 2459 N N . LEU B 1 132 ? 12.18 6.074 -12.883 1 98.94 132 LEU B N 1
ATOM 2460 C CA . LEU B 1 132 ? 11.508 4.867 -12.414 1 98.94 132 LEU B CA 1
ATOM 2461 C C . LEU B 1 132 ? 11.195 4.953 -10.922 1 98.94 132 LEU B C 1
ATOM 2463 O O . LEU B 1 132 ? 10.117 4.566 -10.484 1 98.94 132 LEU B O 1
ATOM 2467 N N . TYR B 1 133 ? 12.125 5.461 -10.141 1 98.88 133 TYR B N 1
ATOM 2468 C CA . TYR B 1 133 ? 11.82 5.688 -8.734 1 98.88 133 TYR B CA 1
ATOM 2469 C C . TYR B 1 133 ? 10.625 6.625 -8.578 1 98.88 133 TYR B C 1
ATOM 2471 O O . TYR B 1 133 ? 9.766 6.41 -7.723 1 98.88 133 TYR B O 1
ATOM 2479 N N . GLN B 1 134 ? 10.594 7.664 -9.383 1 98.81 134 GLN B N 1
ATOM 2480 C CA . GLN B 1 134 ? 9.469 8.594 -9.359 1 98.81 134 GLN B CA 1
ATOM 2481 C C . GLN B 1 134 ? 8.156 7.879 -9.656 1 98.81 134 GLN B C 1
ATOM 2483 O O . GLN B 1 134 ? 7.16 8.094 -8.969 1 98.81 134 GLN B O 1
ATOM 2488 N N . LYS B 1 135 ? 8.219 7.059 -10.656 1 98.25 135 LYS B N 1
ATOM 2489 C CA . LYS B 1 135 ? 7.02 6.305 -11.016 1 98.25 135 LYS B CA 1
ATOM 2490 C C . LYS B 1 135 ? 6.594 5.379 -9.875 1 98.25 135 LYS B C 1
ATOM 2492 O O . LYS B 1 135 ? 5.41 5.293 -9.547 1 98.25 135 LYS B O 1
ATOM 2497 N N . SER B 1 136 ? 7.543 4.66 -9.305 1 98.44 136 SER B N 1
ATOM 2498 C CA . SER B 1 136 ? 7.262 3.771 -8.188 1 98.44 136 SER B CA 1
ATOM 2499 C C . SER B 1 136 ? 6.672 4.539 -7.008 1 98.44 136 SER B C 1
ATOM 2501 O O . SER B 1 136 ? 5.691 4.102 -6.398 1 98.44 136 SER B O 1
ATOM 2503 N N . ALA B 1 137 ? 7.199 5.66 -6.723 1 97.69 137 ALA B N 1
ATOM 2504 C CA . ALA B 1 137 ? 6.734 6.516 -5.633 1 97.69 137 ALA B CA 1
ATOM 2505 C C . ALA B 1 137 ? 5.324 7.031 -5.902 1 97.69 137 ALA B C 1
ATOM 2507 O O . ALA B 1 137 ? 4.473 7.035 -5.012 1 97.69 137 ALA B O 1
ATOM 2508 N N . ASP B 1 138 ? 5.055 7.422 -7.141 1 95.06 138 ASP B N 1
ATOM 2509 C CA . ASP B 1 138 ? 3.746 7.938 -7.527 1 95.06 138 ASP B CA 1
ATOM 2510 C C . ASP B 1 138 ? 2.664 6.875 -7.344 1 95.06 138 ASP B C 1
ATOM 2512 O O . ASP B 1 138 ? 1.51 7.199 -7.055 1 95.06 138 ASP B O 1
ATOM 2516 N N . LEU B 1 139 ? 3.139 5.645 -7.398 1 93.19 139 LEU B N 1
ATOM 2517 C CA . LEU B 1 139 ? 2.197 4.543 -7.23 1 93.19 139 LEU B CA 1
ATOM 2518 C C . LEU B 1 139 ? 2.074 4.156 -5.762 1 93.19 139 LEU B C 1
ATOM 2520 O O . LEU B 1 139 ? 1.379 3.193 -5.422 1 93.19 139 LEU B O 1
ATOM 2524 N N . GLY B 1 140 ? 2.76 4.75 -4.906 1 92.69 140 GLY B N 1
ATOM 2525 C CA . GLY B 1 140 ? 2.59 4.559 -3.473 1 92.69 140 GLY B CA 1
ATOM 2526 C C . GLY B 1 140 ? 3.547 3.537 -2.889 1 92.69 140 GLY B C 1
ATOM 2527 O O . GLY B 1 140 ? 3.367 3.092 -1.753 1 92.69 140 GLY B O 1
ATOM 2528 N N . ASN B 1 141 ? 4.582 3.16 -3.672 1 95.62 141 ASN B N 1
ATOM 2529 C CA . ASN B 1 141 ? 5.539 2.18 -3.168 1 95.62 141 ASN B CA 1
ATOM 2530 C C . ASN B 1 141 ? 6.418 2.768 -2.066 1 95.62 141 ASN B C 1
ATOM 2532 O O . ASN B 1 141 ? 7.074 3.791 -2.27 1 95.62 141 ASN B O 1
ATOM 2536 N N . LEU B 1 142 ? 6.43 2.117 -1.021 1 95.38 142 LEU B N 1
ATOM 2537 C CA . LEU B 1 142 ? 7.148 2.59 0.158 1 95.38 142 LEU B CA 1
ATOM 2538 C C . LEU B 1 142 ? 8.633 2.779 -0.146 1 95.38 142 LEU B C 1
ATOM 2540 O O . LEU B 1 142 ? 9.195 3.836 0.14 1 95.38 142 LEU B O 1
ATOM 2544 N N . CYS B 1 143 ? 9.25 1.779 -0.711 1 98.19 143 CYS B N 1
ATOM 2545 C CA . CYS B 1 143 ? 10.664 1.849 -1.048 1 98.19 143 CYS B CA 1
ATOM 2546 C C . CYS B 1 143 ? 10.922 2.881 -2.141 1 98.1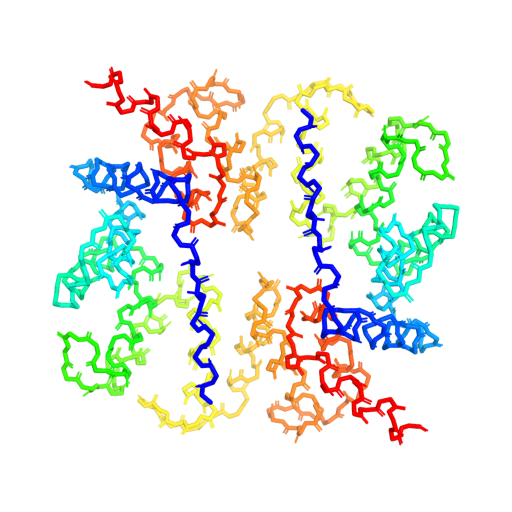9 143 CYS B C 1
ATOM 2548 O O . CYS B 1 143 ? 11.93 3.58 -2.117 1 98.19 143 CYS B O 1
ATOM 2550 N N . GLY B 1 144 ? 9.953 2.932 -3.082 1 98.69 144 GLY B N 1
ATOM 2551 C CA . GLY B 1 144 ? 10.07 3.93 -4.133 1 98.69 144 GLY B CA 1
ATOM 2552 C C . GLY B 1 144 ? 10.125 5.352 -3.604 1 98.69 144 GLY B C 1
ATOM 2553 O O . GLY B 1 144 ? 10.945 6.156 -4.051 1 98.69 144 GLY B O 1
ATOM 2554 N N . MET B 1 145 ? 9.297 5.625 -2.635 1 98.19 145 MET B N 1
ATOM 2555 C CA . MET B 1 145 ? 9.281 6.953 -2.023 1 98.19 145 MET B CA 1
ATOM 2556 C C . MET B 1 145 ? 10.609 7.238 -1.317 1 98.19 145 MET B C 1
ATOM 2558 O O . MET B 1 145 ? 11.164 8.328 -1.447 1 98.19 145 MET B O 1
ATOM 2562 N N . TYR B 1 146 ? 11.141 6.297 -0.604 1 98.75 146 TYR B N 1
ATOM 2563 C CA . TYR B 1 146 ? 12.422 6.449 0.07 1 98.75 146 TYR B CA 1
ATOM 2564 C C . TYR B 1 146 ? 13.539 6.699 -0.934 1 98.75 146 TYR B C 1
ATOM 2566 O O . TYR B 1 146 ? 14.328 7.641 -0.778 1 98.75 146 TYR B O 1
ATOM 2574 N N . ASN B 1 147 ? 13.539 5.867 -1.943 1 98.88 147 ASN B N 1
ATOM 2575 C CA . ASN B 1 147 ? 14.617 5.977 -2.92 1 98.88 147 ASN B CA 1
ATOM 2576 C C . ASN B 1 147 ? 14.539 7.289 -3.695 1 98.88 147 ASN B C 1
ATOM 2578 O O . ASN B 1 147 ? 15.562 7.871 -4.047 1 98.88 147 ASN B O 1
ATOM 2582 N N . LEU B 1 148 ? 13.344 7.75 -3.963 1 98.88 148 LEU B N 1
ATOM 2583 C CA . LEU B 1 148 ? 13.203 9.055 -4.602 1 98.88 148 LEU B CA 1
ATOM 2584 C C . LEU B 1 148 ? 13.75 10.164 -3.711 1 98.88 148 LEU B C 1
ATOM 2586 O O . LEU B 1 148 ? 14.383 11.102 -4.199 1 98.88 148 LEU B O 1
ATOM 2590 N N . GLY B 1 149 ? 13.484 10.023 -2.375 1 98.62 149 GLY B N 1
ATOM 2591 C CA . GLY B 1 149 ? 14.102 10.945 -1.438 1 98.62 149 GLY B CA 1
ATOM 2592 C C . GLY B 1 149 ? 15.609 10.953 -1.514 1 98.62 149 GLY B C 1
ATOM 2593 O O . GLY B 1 149 ? 16.234 12.016 -1.52 1 98.62 149 GLY B O 1
ATOM 2594 N N . VAL B 1 150 ? 16.125 9.82 -1.605 1 98.81 150 VAL B N 1
ATOM 2595 C CA . VAL B 1 150 ? 17.578 9.68 -1.707 1 98.81 150 VAL B CA 1
ATOM 2596 C C . VAL B 1 150 ? 18.078 10.344 -2.992 1 98.81 150 VAL B C 1
ATOM 2598 O O . VAL B 1 150 ? 19.094 11.023 -2.99 1 98.81 150 VAL B O 1
ATOM 2601 N N . CYS B 1 151 ? 17.375 10.156 -4.078 1 98.88 151 CYS B N 1
ATOM 2602 C CA . CYS B 1 151 ? 17.766 10.781 -5.336 1 98.88 151 CYS B CA 1
ATOM 2603 C C . CYS B 1 151 ? 17.875 12.297 -5.188 1 98.88 151 CYS B C 1
ATOM 2605 O O . CYS B 1 151 ? 18.859 12.898 -5.605 1 98.88 151 CYS B O 1
ATOM 2607 N N . TYR B 1 152 ? 16.891 12.867 -4.559 1 98.69 152 TYR B N 1
ATOM 2608 C CA . TYR B 1 152 ? 16.875 14.312 -4.375 1 98.69 152 TYR B CA 1
ATOM 2609 C C . TYR B 1 152 ? 17.969 14.75 -3.395 1 98.69 152 TYR B C 1
ATOM 2611 O O . TYR B 1 152 ? 18.531 15.836 -3.527 1 98.69 152 TYR B O 1
ATOM 2619 N N . GLU B 1 153 ? 18.219 13.914 -2.438 1 98.12 153 GLU B N 1
ATOM 2620 C CA . GLU B 1 153 ? 19.234 14.227 -1.438 1 98.12 153 GLU B CA 1
ATOM 2621 C C . GLU B 1 153 ? 20.641 14.172 -2.039 1 98.12 153 GLU B C 1
ATOM 2623 O O . GLU B 1 153 ? 21.484 15.016 -1.742 1 98.12 153 GLU B O 1
ATOM 2628 N N . GLU B 1 154 ? 20.844 13.172 -2.934 1 98.31 154 GLU B N 1
ATOM 2629 C CA . GLU B 1 154 ? 22.203 12.883 -3.381 1 98.31 154 GLU B CA 1
ATOM 2630 C C . GLU B 1 154 ? 22.422 13.336 -4.82 1 98.31 154 GLU B C 1
ATOM 2632 O O . GLU B 1 154 ? 23.547 13.305 -5.324 1 98.31 154 GLU B O 1
ATOM 2637 N N . GLY B 1 155 ? 21.391 13.68 -5.41 1 98.62 155 GLY B N 1
ATOM 2638 C CA . GLY B 1 155 ? 21.5 14.141 -6.785 1 98.62 155 GLY B CA 1
ATOM 2639 C C . GLY B 1 155 ? 21.656 13.008 -7.781 1 98.62 155 GLY B C 1
ATOM 2640 O O . GLY B 1 155 ? 22.422 13.109 -8.734 1 98.62 155 GLY B O 1
ATOM 2641 N N . VAL B 1 156 ? 20.938 11.93 -7.59 1 98.62 156 VAL B N 1
ATOM 2642 C CA . VAL B 1 156 ? 20.984 10.789 -8.5 1 98.62 156 VAL B CA 1
ATOM 2643 C C . VAL B 1 156 ? 19.938 10.977 -9.602 1 98.62 156 VAL B C 1
ATOM 2645 O O . VAL B 1 156 ? 18.75 10.734 -9.398 1 98.62 156 VAL B O 1
ATOM 2648 N N . GLY B 1 157 ? 20.344 11.375 -10.789 1 98.69 157 GLY B N 1
ATOM 2649 C CA . GLY B 1 157 ? 19.484 11.523 -11.953 1 98.69 157 GLY B CA 1
ATOM 2650 C C . GLY B 1 157 ? 18.703 12.82 -11.945 1 98.69 157 GLY B C 1
ATOM 2651 O O . GLY B 1 157 ? 17.875 13.062 -12.844 1 98.69 157 GLY B O 1
ATOM 2652 N N . ILE B 1 158 ? 18.969 13.68 -10.961 1 98.69 158 ILE B N 1
ATOM 2653 C CA . ILE B 1 158 ? 18.266 14.938 -10.766 1 98.69 158 ILE B CA 1
ATOM 2654 C C . ILE B 1 158 ? 19.125 15.883 -9.93 1 98.69 158 ILE B C 1
ATOM 2656 O O . ILE B 1 158 ? 20.094 15.453 -9.289 1 98.69 158 ILE B O 1
ATOM 2660 N N . GLU B 1 159 ? 18.844 17.172 -9.961 1 98.44 159 GLU B N 1
ATOM 2661 C CA . GLU B 1 159 ? 19.531 18.109 -9.086 1 98.44 159 GLU B CA 1
ATOM 2662 C C . GLU B 1 159 ? 19.109 17.922 -7.633 1 98.44 159 GLU B C 1
ATOM 2664 O O . GLU B 1 159 ? 17.938 17.672 -7.355 1 98.44 159 GLU B O 1
ATOM 2669 N N . LYS B 1 160 ? 20.031 18.125 -6.738 1 98.25 160 LYS B N 1
ATOM 2670 C CA . LYS B 1 160 ? 19.734 18.031 -5.312 1 98.25 160 LYS B CA 1
ATOM 2671 C C . LYS B 1 160 ? 18.625 19.016 -4.918 1 98.25 160 LYS B C 1
ATOM 2673 O O . LYS B 1 160 ? 18.594 20.141 -5.402 1 98.25 160 LYS B O 1
ATOM 2678 N N . ASP B 1 161 ? 17.781 18.609 -4.133 1 97.69 161 ASP B N 1
ATOM 2679 C CA . ASP B 1 161 ? 16.688 19.391 -3.582 1 97.69 161 ASP B CA 1
ATOM 2680 C C . ASP B 1 161 ? 16.234 18.859 -2.223 1 97.69 161 ASP B C 1
ATOM 2682 O O . ASP B 1 161 ? 15.453 17.906 -2.152 1 97.69 161 ASP B O 1
ATOM 2686 N N . LEU B 1 162 ? 16.703 19.438 -1.203 1 94.81 162 LEU B N 1
ATOM 2687 C CA . LEU B 1 162 ? 16.484 18.938 0.152 1 94.81 162 LEU B CA 1
ATOM 2688 C C . LEU B 1 162 ? 15.008 18.984 0.515 1 94.81 162 LEU B C 1
ATOM 2690 O O . LEU B 1 162 ? 14.516 18.078 1.201 1 94.81 162 LEU B O 1
ATOM 2694 N N . ASN B 1 163 ? 14.297 19.953 0.059 1 93.19 163 ASN B N 1
ATOM 2695 C CA . ASN B 1 163 ? 12.867 20.031 0.349 1 93.19 163 ASN B CA 1
ATOM 2696 C C . ASN B 1 163 ? 12.102 18.859 -0.264 1 93.19 163 ASN B C 1
ATOM 2698 O O . ASN B 1 163 ? 11.234 18.281 0.384 1 93.19 163 ASN B O 1
ATOM 2702 N N . GLU B 1 164 ? 12.484 18.531 -1.473 1 96 164 GLU B N 1
ATOM 2703 C CA . GLU B 1 164 ? 11.859 17.375 -2.104 1 96 164 GLU B CA 1
ATOM 2704 C C . GLU B 1 164 ? 12.242 16.078 -1.387 1 96 164 GLU B C 1
ATOM 2706 O O . GLU B 1 164 ? 11.414 15.18 -1.232 1 96 164 GLU B O 1
ATOM 2711 N N . SER B 1 165 ? 13.461 16.047 -0.985 1 97.44 165 SER B N 1
ATOM 2712 C CA . SER B 1 165 ? 13.898 14.867 -0.241 1 97.44 165 SER B CA 1
ATOM 2713 C C . SER B 1 165 ? 13.078 14.688 1.03 1 97.44 165 SER B C 1
ATOM 2715 O O . SER B 1 165 ? 12.539 13.602 1.274 1 97.44 165 SER B O 1
ATOM 2717 N N . ILE B 1 166 ? 12.914 15.711 1.764 1 94.31 166 ILE B N 1
ATOM 2718 C CA . ILE B 1 166 ? 12.156 15.672 3.008 1 94.31 166 ILE B CA 1
ATOM 2719 C C . ILE B 1 166 ? 10.711 15.289 2.717 1 94.31 166 ILE B C 1
ATOM 2721 O O . ILE B 1 166 ? 10.109 14.492 3.445 1 94.31 166 ILE B O 1
ATOM 2725 N N . TYR B 1 167 ? 10.242 15.82 1.635 1 94 167 TYR B N 1
ATOM 2726 C CA . TYR B 1 167 ? 8.867 15.531 1.247 1 94 167 TYR B CA 1
ATOM 2727 C C . TYR B 1 167 ? 8.664 14.039 1.025 1 94 167 TYR B C 1
ATOM 2729 O O . TYR B 1 167 ? 7.766 13.43 1.617 1 94 167 TYR B O 1
ATOM 2737 N N . TRP B 1 168 ? 9.547 13.445 0.321 1 97.19 168 TRP B N 1
ATOM 2738 C CA . TRP B 1 168 ? 9.367 12.047 -0.045 1 97.19 168 TRP B CA 1
ATOM 2739 C C . TRP B 1 168 ? 9.727 11.133 1.12 1 97.19 168 TRP B C 1
ATOM 2741 O O . TRP B 1 168 ? 9.078 10.102 1.33 1 97.19 168 TRP B O 1
ATOM 2751 N N . TYR B 1 169 ? 10.727 11.484 1.888 1 97.12 169 TYR B N 1
ATOM 2752 C CA . TYR B 1 169 ? 10.992 10.727 3.104 1 97.12 169 TYR B CA 1
ATOM 2753 C C . TYR B 1 169 ? 9.805 10.766 4.047 1 97.12 169 TYR B C 1
ATOM 2755 O O . TYR B 1 169 ? 9.469 9.758 4.676 1 97.12 169 TYR B O 1
ATOM 2763 N N . SER B 1 170 ? 9.18 11.914 4.152 1 94.62 170 SER B N 1
ATOM 2764 C CA . SER B 1 170 ? 8.031 12.055 5.043 1 94.62 170 SER B CA 1
ATOM 2765 C C . SER B 1 170 ? 6.879 11.164 4.594 1 94.62 170 SER B C 1
ATOM 2767 O O . SER B 1 170 ? 6.215 10.531 5.418 1 94.62 170 SER B O 1
ATOM 2769 N N . LYS B 1 171 ? 6.664 11.117 3.277 1 94.25 171 LYS B N 1
ATOM 2770 C CA . LYS B 1 171 ? 5.629 10.234 2.74 1 94.25 171 LYS B CA 1
ATOM 2771 C C . LYS B 1 171 ? 5.941 8.773 3.043 1 94.25 171 LYS B C 1
ATOM 2773 O O . LYS B 1 171 ? 5.055 8.016 3.445 1 94.25 171 LYS B O 1
ATOM 2778 N N . SER B 1 172 ? 7.16 8.422 2.84 1 96.69 172 SER B N 1
ATOM 2779 C CA . SER B 1 172 ? 7.578 7.051 3.109 1 96.69 172 SER B CA 1
ATOM 2780 C C . SER B 1 172 ? 7.469 6.719 4.594 1 96.69 172 SER B C 1
ATOM 2782 O O . SER B 1 172 ? 6.969 5.652 4.961 1 96.69 172 SER B O 1
ATOM 2784 N N . ALA B 1 173 ? 7.863 7.598 5.465 1 92.5 173 ALA B N 1
ATOM 2785 C CA . ALA B 1 173 ? 7.809 7.422 6.914 1 92.5 173 ALA B CA 1
ATOM 2786 C C . ALA B 1 173 ? 6.367 7.266 7.395 1 92.5 173 ALA B C 1
ATOM 2788 O O . ALA B 1 173 ? 6.086 6.445 8.266 1 92.5 173 ALA B O 1
ATOM 2789 N N . ALA B 1 174 ? 5.543 8.016 6.781 1 86.88 174 ALA B N 1
ATOM 2790 C CA . ALA B 1 174 ? 4.129 7.965 7.141 1 86.88 174 ALA B CA 1
ATOM 2791 C C . ALA B 1 174 ? 3.551 6.574 6.891 1 86.88 174 ALA B C 1
ATOM 2793 O O . ALA B 1 174 ? 2.586 6.172 7.543 1 86.88 174 ALA B O 1
ATOM 2794 N N . GLN B 1 175 ? 4.203 5.891 6.02 1 89.75 175 GLN B N 1
ATOM 2795 C CA . GLN B 1 175 ? 3.734 4.547 5.688 1 89.75 175 GLN B CA 1
ATOM 2796 C C . GLN B 1 175 ? 4.535 3.486 6.441 1 89.75 175 GLN B C 1
ATOM 2798 O O . GLN B 1 175 ? 4.402 2.293 6.164 1 89.75 175 GLN B O 1
ATOM 2803 N N . GLY B 1 176 ? 5.473 3.891 7.32 1 87.94 176 GLY B N 1
ATOM 2804 C CA . GLY B 1 176 ? 6.098 2.961 8.25 1 87.94 176 GLY B CA 1
ATOM 2805 C C . GLY B 1 176 ? 7.543 2.658 7.898 1 87.94 176 GLY B C 1
ATOM 2806 O O . GLY B 1 176 ? 8.117 1.689 8.398 1 87.94 176 GLY B O 1
ATOM 2807 N N . SER B 1 177 ? 8.141 3.395 7.043 1 94.44 177 SER B N 1
ATOM 2808 C CA . SER B 1 177 ? 9.539 3.164 6.695 1 94.44 177 SER B CA 1
ATOM 2809 C C . SER B 1 177 ? 10.469 3.605 7.82 1 94.44 177 SER B C 1
ATOM 2811 O O . SER B 1 177 ? 10.625 4.801 8.07 1 94.44 177 SER B O 1
ATOM 2813 N N . ASP B 1 178 ? 11.156 2.695 8.398 1 93.06 178 ASP B N 1
ATOM 2814 C CA . ASP B 1 178 ? 12.141 3.004 9.43 1 93.06 178 ASP B CA 1
ATOM 2815 C C . ASP B 1 178 ? 13.32 3.789 8.852 1 93.06 178 ASP B C 1
ATOM 2817 O O . ASP B 1 178 ? 13.812 4.727 9.477 1 93.06 178 ASP B O 1
ATOM 2821 N N . ASP B 1 179 ? 13.703 3.379 7.645 1 96.5 179 ASP B N 1
ATOM 2822 C CA . ASP B 1 179 ? 14.812 4.059 6.992 1 96.5 179 ASP B CA 1
ATOM 2823 C C . ASP B 1 179 ? 14.492 5.531 6.75 1 96.5 179 ASP B C 1
ATOM 2825 O O . ASP B 1 179 ? 15.344 6.398 6.945 1 96.5 179 ASP B O 1
ATOM 2829 N N . ALA B 1 180 ? 13.281 5.793 6.324 1 96.81 180 ALA B N 1
ATOM 2830 C CA . ALA B 1 180 ? 12.883 7.176 6.066 1 96.81 180 ALA B CA 1
ATOM 2831 C C . ALA B 1 180 ? 12.859 7.988 7.359 1 96.81 180 ALA B C 1
ATOM 2833 O O . ALA B 1 180 ? 13.25 9.156 7.371 1 96.81 180 ALA B O 1
ATOM 2834 N N . GLN B 1 181 ? 12.375 7.387 8.383 1 94.5 181 GLN B N 1
ATOM 2835 C CA . GLN B 1 181 ? 12.383 8.055 9.672 1 94.5 181 GLN B CA 1
ATOM 2836 C C . GLN B 1 181 ? 13.805 8.406 10.109 1 94.5 181 GLN B C 1
ATOM 2838 O O . GLN B 1 181 ? 14.055 9.5 10.602 1 94.5 181 GLN B O 1
ATOM 2843 N N . ASP B 1 182 ? 14.734 7.484 9.938 1 95.44 182 ASP B N 1
ATOM 2844 C CA . ASP B 1 182 ? 16.125 7.723 10.289 1 95.44 182 ASP B CA 1
ATOM 2845 C C . ASP B 1 182 ? 16.703 8.883 9.477 1 95.44 182 ASP B C 1
ATOM 2847 O O . ASP B 1 182 ? 17.438 9.711 10.016 1 95.44 182 ASP B O 1
ATOM 2851 N N . LYS B 1 183 ? 16.406 8.875 8.258 1 96.81 183 LYS B N 1
ATOM 2852 C CA . LYS B 1 183 ? 16.891 9.953 7.406 1 96.81 183 LYS B CA 1
ATOM 2853 C C . LYS B 1 183 ? 16.375 11.312 7.879 1 96.81 183 LYS B C 1
ATOM 2855 O O . LYS B 1 183 ? 17.125 12.273 7.965 1 96.81 183 LYS B O 1
ATOM 2860 N N . LEU B 1 184 ? 15.078 11.367 8.141 1 95.38 184 LEU B N 1
ATOM 2861 C CA . LEU B 1 184 ? 14.469 12.609 8.586 1 95.38 184 LEU B CA 1
ATOM 2862 C C . LEU B 1 184 ? 15.078 13.062 9.914 1 95.38 184 LEU B C 1
ATOM 2864 O O . LEU B 1 184 ? 15.359 14.25 10.094 1 95.38 184 LEU B O 1
ATOM 2868 N N . ASN B 1 185 ? 15.25 12.109 10.789 1 92.88 185 ASN B N 1
ATOM 2869 C CA . ASN B 1 185 ? 15.898 12.438 12.055 1 92.88 185 ASN B CA 1
ATOM 2870 C C . ASN B 1 185 ? 17.266 13.07 11.836 1 92.88 185 ASN B C 1
ATOM 2872 O O . ASN B 1 185 ? 17.578 14.102 12.43 1 92.88 185 ASN B O 1
ATOM 2876 N N . ASN B 1 186 ? 18 12.438 11.016 1 95.12 186 ASN B N 1
ATOM 2877 C CA . ASN B 1 186 ? 19.344 12.938 10.734 1 95.12 186 ASN B CA 1
ATOM 2878 C C . ASN B 1 186 ? 19.312 14.32 10.102 1 95.12 186 ASN B C 1
ATOM 2880 O O . ASN B 1 186 ? 20.109 15.195 10.445 1 95.12 186 ASN B O 1
ATOM 2884 N N . ILE B 1 187 ? 18.422 14.547 9.18 1 93.81 187 ILE B N 1
ATOM 2885 C CA . ILE B 1 187 ? 18.312 15.836 8.5 1 93.81 187 ILE B CA 1
ATOM 2886 C C . ILE B 1 187 ? 17.938 16.922 9.508 1 93.81 187 ILE B C 1
ATOM 2888 O O . ILE B 1 187 ? 18.562 17.984 9.539 1 93.81 187 ILE B O 1
ATOM 2892 N N . PHE B 1 188 ? 17 16.609 10.375 1 89.94 188 PHE B N 1
ATOM 2893 C CA . PHE B 1 188 ? 16.484 17.641 11.266 1 89.94 188 PHE B CA 1
ATOM 2894 C C . PHE B 1 188 ? 17.438 17.875 12.43 1 89.94 188 PHE B C 1
ATOM 2896 O O . PHE B 1 188 ? 17.438 18.969 13.016 1 89.94 188 PHE B O 1
ATOM 2903 N N . LEU B 1 189 ? 18.25 16.875 12.719 1 87.25 189 LEU B N 1
ATOM 2904 C CA . LEU B 1 189 ? 19.297 17.078 13.719 1 87.25 189 LEU B CA 1
ATOM 2905 C C . LEU B 1 189 ? 20.375 18.031 13.203 1 87.25 189 LEU B C 1
ATOM 2907 O O . LEU B 1 189 ? 21.031 18.719 13.984 1 87.25 189 LEU B O 1
ATOM 2911 N N . ASN B 1 190 ? 20.484 18.062 11.922 1 85.38 190 ASN B N 1
ATOM 2912 C CA . ASN B 1 190 ? 21.562 18.844 11.336 1 85.38 190 ASN B CA 1
ATOM 2913 C C . ASN B 1 190 ? 21.047 20.172 10.781 1 85.38 190 ASN B C 1
ATOM 2915 O O . ASN B 1 190 ? 21.812 20.953 10.219 1 85.38 190 ASN B O 1
ATOM 2919 N N . LEU B 1 191 ? 19.812 20.281 10.773 1 78.81 191 LEU B N 1
ATOM 2920 C CA . LEU B 1 191 ? 19.266 21.562 10.391 1 78.81 191 LEU B CA 1
ATOM 2921 C C . LEU B 1 191 ? 19.203 22.5 11.594 1 78.81 191 LEU B C 1
ATOM 2923 O O . LEU B 1 191 ? 19.516 23.688 11.484 1 78.81 191 LEU B O 1
#

Secondary structure (DSSP, 8-state):
-----------HHHHHHHHHHHHHHHHHHHTT-HHHHHHHHHHHHHTSSS---HHHHHHHHHHHHHTT-HHHHHHHHHHHHHTSSS---HHHHHHHHHHHHHTT-HHHHHHHHHHHHHTSSS---HHHHHHHHHHHHHTT-HHHHHHHHHHHHHTSSS---HHHHHHHHHHHHHTT-HHHHHHHHHHHHH-/-----------HHHHHHHHHHHHHHHHHHHTT-HHHHHHHHHHHHHTSSS---HHHHHHHHHHHHHTT-HHHHHHHHHHHHHTSSS---HHHHHHHHHHHHHTT-HHHHHHHHHHHHHTSSS---HHHHHHHHHHHHHTT-HHHHHHHHHHHHHTSSS---HHHHHHHHHHHHHTT-HHHHHHHHHHHHH-

Foldseek 3Di:
DPCVPPPPPPDVVQLVVQLVLLVVLVVCVVVVNLVSLQVNLVCQCVVRSHHNDQLSSLVSLVSSVVVVNLSSLQVNLVCQCVVRNHHNDQQSSLVSLVSSVVVPNLSSLQVNLVCQCPVRNHHHDQLSSLVSLVSSVVVPNLVSLQVNLVCLCPVRSHDHDNVSSLVSLVSSVVVPDPVSVVVNVVVVVVD/DPCVPPPPPPDVVQLVVQLVLLVVLVVCVVVVNLVSLQVNLVCQCVVRSHHNDQLSSLVSLVSSVVVVNLSSLQVNLVCQCVVRNHHNDQLSSLVSLVSSVVVPNLSSLQVNLVCQCPVRNHHHDQLSSLVSLVSSVVVPNLVSLQVNLVCLCPVRSHDHDNVSSLVSLVSSVVVPDPVSVVVNVVVVVVD